Protein AF-A0A7W0L5C2-F1 (afdb_monomer_lite)

pLDDT: mean 77.25, std 21.07, range [29.61, 98.44]

Sequence (435 aa):
MTIVTSLTRRFALVLVAVLAALVPASSGGAQERAIPVMVQTVPALTGVGFSVDDDDFSSDATGLALVTVQQPGGYQVSVGDSQVDPDTRVTFVRWGDGIEEPERRVSVSSFTYLQAGFQVSQRVDFRFSDAAGGSLADGIDSFVLTDSAGRDVELSGGSAHWLETNRLIFSPDGLKSRRLTYHIREVVVDGRRIEPVSASGFSPTEESWEVSLPVGLGSNGEDRGQGGEGSGGAGESASMNVLGLVLVAGLLLMAIAVGLPANRRVLKRFLPSATPRESISRLRATSRESISRLRATSRESTSRLRATCEPILAKVAARPRLTTAIVRGRFVRRPPRQVSELVRVRLKDGRTIEGWTDHEVEKDHVAVRLAQIDRVRDQSGRSVGSTPRDAFVLQSQIATLEVLVTSAEGPIVTREEENEEARVIDLRAEDARRE

Radius of gyration: 38.24 Å; chains: 1; bounding box: 98×86×119 Å

Foldseek 3Di:
DDDDDDDDDDDDDDDDDDDPDDPPPPPPPPPQDWFKEKEAEAVQDWFWWKDWAPDIWTGHNRRMTMDTDRAFAKTKIATDQDDPDPFKHKDWQAKQVGHRHRIDIDGGHHYHYIYTYIWIKGKEQEFEAEPVRHTQQQQWQWWWKAKPVRDIDIDGGRGIDIDTQWDWDHDPLTIHIDGIWIFTQWTAGNNDIFGFPDGDIHGSVDRYDYGYGHDPPPPPPPPPDDDDDDDDDDDDDDDDDPVVVVVVVVVVVVCVVVVPDDDDPVPPPDDDDDDPVVVVVVVVVVVVVVVVVVVVVVVVVVVVVCVVVVVVVVVVVPPPDPDPPPDPDPPPPDPQQQWKWFKWFQFPQQKIWTAIASHDDDPPDQKTAHPGTPFIAHNVRDTDDDDPPSRIGGPNGTPDMDGPDTDSHPDCPPVVVVVVVVVVVVVVVVVVVVD

Structure (mmCIF, N/CA/C/O backbone):
data_AF-A0A7W0L5C2-F1
#
_entry.id   AF-A0A7W0L5C2-F1
#
loop_
_atom_site.group_PDB
_atom_site.id
_atom_site.type_symbol
_atom_site.label_atom_id
_atom_site.label_alt_id
_atom_site.label_comp_id
_atom_site.label_asym_id
_atom_site.label_entity_id
_atom_site.label_seq_id
_atom_site.pdbx_PDB_ins_code
_atom_site.Cartn_x
_atom_site.Cartn_y
_atom_site.Cartn_z
_atom_site.occupancy
_atom_site.B_iso_or_equiv
_atom_site.auth_seq_id
_atom_site.auth_comp_id
_atom_site.auth_asym_id
_atom_site.auth_atom_id
_atom_site.pdbx_PDB_model_num
ATOM 1 N N . MET A 1 1 ? -57.118 -41.924 -20.003 1.00 40.78 1 MET A N 1
ATOM 2 C CA . MET A 1 1 ? -55.750 -42.241 -19.545 1.00 40.78 1 MET A CA 1
ATOM 3 C C . MET A 1 1 ? -55.536 -41.541 -18.199 1.00 40.78 1 MET A C 1
ATOM 5 O O . MET A 1 1 ? -55.194 -40.372 -18.192 1.00 40.78 1 MET A O 1
ATOM 9 N N . THR A 1 2 ? -56.189 -42.048 -17.139 1.00 40.78 2 THR A N 1
ATOM 10 C CA . THR A 1 2 ? -55.588 -42.743 -15.959 1.00 40.78 2 THR A CA 1
ATOM 11 C C . THR A 1 2 ? -54.792 -41.756 -15.081 1.00 40.78 2 THR A C 1
ATOM 13 O O . THR A 1 2 ? -53.661 -41.449 -15.422 1.00 40.78 2 THR A O 1
ATOM 16 N N . ILE A 1 3 ? -55.359 -41.009 -14.116 1.00 50.69 3 ILE A N 1
ATOM 17 C CA . ILE A 1 3 ? -55.921 -41.343 -12.775 1.00 50.69 3 ILE A CA 1
ATOM 18 C C . ILE A 1 3 ? -55.030 -42.267 -11.927 1.00 50.69 3 ILE A C 1
ATOM 20 O O . ILE A 1 3 ? -55.032 -43.454 -12.216 1.00 50.69 3 ILE A O 1
ATOM 24 N N . VAL A 1 4 ? -54.409 -41.734 -10.853 1.00 45.16 4 VAL A N 1
ATOM 25 C CA . VAL A 1 4 ? -54.305 -42.300 -9.472 1.00 45.16 4 VAL A CA 1
ATOM 26 C C . VAL A 1 4 ? -53.981 -41.124 -8.504 1.00 45.16 4 VAL A C 1
ATOM 28 O O . VAL A 1 4 ? -52.922 -40.525 -8.638 1.00 45.16 4 VAL A O 1
ATOM 31 N N . THR A 1 5 ? -54.906 -40.502 -7.752 1.00 44.47 5 THR A N 1
ATOM 32 C CA . THR A 1 5 ? -55.453 -40.778 -6.387 1.00 44.47 5 THR A CA 1
ATOM 33 C C . THR A 1 5 ? -54.478 -40.959 -5.202 1.00 44.47 5 THR A C 1
ATOM 35 O O . THR A 1 5 ? -53.910 -42.024 -5.014 1.00 44.47 5 THR A O 1
ATOM 38 N N . SER A 1 6 ? -54.401 -39.910 -4.364 1.00 45.72 6 SER A N 1
ATOM 39 C CA . SER A 1 6 ? -54.561 -39.844 -2.886 1.00 45.72 6 SER A CA 1
ATOM 40 C C . SER A 1 6 ? -54.112 -40.988 -1.953 1.00 45.72 6 SER A C 1
ATOM 42 O O . SER A 1 6 ? -54.602 -42.105 -2.091 1.00 45.72 6 SER A O 1
ATOM 44 N N . LEU A 1 7 ? -53.458 -40.636 -0.828 1.00 38.06 7 LEU A N 1
ATOM 45 C CA . LEU A 1 7 ? -53.763 -41.246 0.484 1.00 38.06 7 LEU A CA 1
ATOM 46 C C . LEU A 1 7 ? -53.471 -40.319 1.699 1.00 38.06 7 LEU A C 1
ATOM 48 O O . LEU A 1 7 ? -52.344 -40.111 2.130 1.00 38.06 7 LEU A O 1
ATOM 52 N N . THR A 1 8 ? -54.563 -39.763 2.229 1.00 37.94 8 THR A N 1
ATOM 53 C CA . THR A 1 8 ? -54.953 -39.517 3.643 1.00 37.94 8 THR A CA 1
ATOM 54 C C . THR A 1 8 ? -54.505 -40.620 4.634 1.00 37.94 8 THR A C 1
ATOM 56 O O . THR A 1 8 ? -54.302 -41.736 4.191 1.00 37.94 8 THR A O 1
ATOM 59 N N . ARG A 1 9 ? -54.464 -40.552 5.977 1.00 38.78 9 ARG A N 1
ATOM 60 C CA . ARG A 1 9 ? -54.728 -39.615 7.097 1.00 38.78 9 ARG A CA 1
ATOM 61 C C . ARG A 1 9 ? -54.446 -40.432 8.396 1.00 38.78 9 ARG A C 1
ATOM 63 O O . ARG A 1 9 ? -54.775 -41.609 8.412 1.00 38.78 9 ARG A O 1
ATOM 70 N N . ARG A 1 10 ? -54.093 -39.742 9.496 1.00 38.69 10 ARG A N 1
ATOM 71 C CA . ARG A 1 10 ? -54.487 -39.987 10.920 1.00 38.69 10 ARG A CA 1
ATOM 72 C C . ARG A 1 10 ? -53.874 -41.141 11.749 1.00 38.69 10 ARG A C 1
ATOM 74 O O . ARG A 1 10 ? -54.199 -42.294 11.526 1.00 38.69 10 ARG A O 1
ATOM 81 N N . PHE A 1 11 ? -53.224 -40.746 12.854 1.00 35.75 11 PHE A N 1
ATOM 82 C CA . PHE A 1 11 ? -53.394 -41.220 14.253 1.00 35.75 11 PHE A CA 1
ATOM 83 C C . PHE A 1 11 ? -52.939 -40.042 15.160 1.00 35.75 11 PHE A C 1
ATOM 85 O O . PHE A 1 11 ? -51.795 -39.624 15.047 1.00 35.75 11 PHE A O 1
ATOM 92 N N . ALA A 1 12 ? -53.801 -39.208 15.766 1.00 35.78 12 ALA A N 1
ATOM 93 C CA . ALA A 1 12 ? -54.562 -39.357 17.025 1.00 35.78 12 ALA A CA 1
ATOM 94 C C . ALA A 1 12 ? -53.683 -39.801 18.225 1.00 35.78 12 ALA A C 1
ATOM 96 O O . ALA A 1 12 ? -53.292 -40.957 18.264 1.00 35.78 12 ALA A O 1
ATOM 97 N N . LEU A 1 13 ? -53.161 -38.884 19.058 1.00 34.03 13 LEU A N 1
ATOM 98 C CA . LEU A 1 13 ? -53.732 -38.239 20.272 1.00 34.03 13 LEU A CA 1
ATOM 99 C C . LEU A 1 13 ? -53.407 -39.018 21.570 1.00 34.03 13 LEU A C 1
ATOM 101 O O . LEU A 1 13 ? -53.587 -40.227 21.620 1.00 34.03 13 LEU A O 1
ATOM 105 N N . VAL A 1 14 ? -53.033 -38.251 22.609 1.00 31.95 14 VAL A N 1
ATOM 106 C CA . VAL A 1 14 ? -52.905 -38.557 24.057 1.00 31.95 14 VAL A CA 1
ATOM 107 C C . VAL A 1 14 ? -51.473 -38.779 24.577 1.00 31.95 14 VAL A C 1
ATOM 109 O O . VAL A 1 14 ? -50.970 -39.893 24.570 1.00 31.95 14 VAL A O 1
ATOM 112 N N . LEU A 1 15 ? -50.874 -37.722 25.148 1.00 29.61 15 LEU A N 1
ATOM 113 C CA . LEU A 1 15 ? -50.566 -37.669 26.589 1.00 29.61 15 LEU A CA 1
ATOM 114 C C . LEU A 1 15 ? -50.278 -36.214 27.019 1.00 29.61 15 LEU A C 1
ATOM 116 O O . LEU A 1 15 ? -49.232 -35.649 26.713 1.00 29.61 15 LEU A O 1
ATOM 120 N N . VAL A 1 16 ? -51.233 -35.609 27.727 1.00 45.38 16 VAL A N 1
ATOM 121 C CA . VAL A 1 16 ? -51.027 -34.420 28.566 1.00 45.38 16 VAL A CA 1
ATOM 122 C C . VAL A 1 16 ? -50.685 -34.943 29.957 1.00 45.38 16 VAL A C 1
ATOM 124 O O . VAL A 1 16 ? -51.550 -35.525 30.605 1.00 45.38 16 VAL A O 1
ATOM 127 N N . ALA A 1 17 ? -49.440 -34.765 30.399 1.00 36.06 17 ALA A N 1
ATOM 128 C CA . ALA A 1 17 ? -49.042 -34.932 31.795 1.00 36.06 17 ALA A CA 1
ATOM 129 C C . ALA A 1 17 ? -47.740 -34.157 32.080 1.00 36.06 17 ALA A C 1
ATOM 131 O O . ALA A 1 17 ? -46.660 -34.576 31.687 1.00 36.06 17 ALA A O 1
ATOM 132 N N . VAL A 1 18 ? -47.903 -33.005 32.740 1.00 42.28 18 VAL A N 1
ATOM 133 C CA . VAL A 1 18 ? -47.024 -32.416 33.769 1.00 42.28 18 VAL A CA 1
ATOM 134 C C . VAL A 1 18 ? -45.504 -32.490 33.536 1.00 42.28 18 VAL A C 1
ATOM 136 O O . VAL A 1 18 ? -44.861 -33.458 33.922 1.00 42.28 18 VAL A O 1
ATOM 139 N N . LEU A 1 19 ? -44.915 -31.385 33.059 1.00 39.88 19 LEU A N 1
ATOM 140 C CA . LEU A 1 19 ? -43.587 -30.938 33.509 1.00 39.88 19 LEU A CA 1
ATOM 141 C C . LEU A 1 19 ? -43.442 -29.414 33.341 1.00 39.88 19 LEU A C 1
ATOM 143 O O . LEU A 1 19 ? -42.658 -28.900 32.550 1.00 39.88 19 LEU A O 1
ATOM 147 N N . ALA A 1 20 ? -44.252 -28.674 34.095 1.00 46.56 20 ALA A N 1
ATOM 148 C CA . ALA A 1 20 ? -43.964 -27.285 34.421 1.00 46.56 20 ALA A CA 1
ATOM 149 C C . ALA A 1 20 ? -43.036 -27.283 35.644 1.00 46.56 20 ALA A C 1
ATOM 151 O O . ALA A 1 20 ? -43.533 -27.327 36.760 1.00 46.56 20 ALA A O 1
ATOM 152 N N . ALA A 1 21 ? -41.717 -27.354 35.426 1.00 45.66 21 ALA A N 1
ATOM 153 C CA . ALA A 1 21 ? -40.659 -26.936 36.363 1.00 45.66 21 ALA A CA 1
ATOM 154 C C . ALA A 1 21 ? -39.294 -27.427 35.858 1.00 45.66 21 ALA A C 1
ATOM 156 O O . ALA A 1 21 ? -38.819 -28.470 36.284 1.00 45.66 21 ALA A O 1
ATOM 157 N N . LEU A 1 22 ? -38.695 -26.697 34.918 1.00 42.09 22 LEU A N 1
ATOM 158 C CA . LEU A 1 22 ? -37.247 -26.616 34.662 1.00 42.09 22 LEU A CA 1
ATOM 159 C C . LEU A 1 22 ? -37.069 -25.661 33.477 1.00 42.09 22 LEU A C 1
ATOM 161 O O . LEU A 1 22 ? -36.578 -26.025 32.415 1.00 42.09 22 LEU A O 1
ATOM 165 N N . VAL A 1 23 ? -37.523 -24.416 33.642 1.00 46.09 23 VAL A N 1
ATOM 166 C CA . VAL A 1 23 ? -36.888 -23.334 32.891 1.00 46.09 23 VAL A CA 1
ATOM 167 C C . VAL A 1 23 ? -35.528 -23.195 33.571 1.00 46.09 23 VAL A C 1
ATOM 169 O O . VAL A 1 23 ? -35.514 -22.813 34.744 1.00 46.09 23 VAL A O 1
ATOM 172 N N . PRO A 1 24 ? -34.400 -23.587 32.945 1.00 51.44 24 PRO A N 1
ATOM 173 C CA . PRO A 1 24 ? -33.108 -23.259 33.515 1.00 51.44 24 PRO A CA 1
ATOM 174 C C . PRO A 1 24 ? -33.114 -21.746 33.683 1.00 51.44 24 PRO A C 1
ATOM 176 O O . PRO A 1 24 ? -33.329 -21.017 32.713 1.00 51.44 24 PRO A O 1
ATOM 179 N N . ALA A 1 25 ? -32.970 -21.283 34.925 1.00 50.03 25 ALA A N 1
ATOM 180 C CA . ALA A 1 25 ? -32.663 -19.894 35.180 1.00 50.03 25 ALA A CA 1
ATOM 181 C C . ALA A 1 25 ? -31.464 -19.588 34.289 1.00 50.03 25 ALA A C 1
ATOM 183 O O . ALA A 1 25 ? -30.393 -20.170 34.465 1.00 50.03 25 ALA A O 1
ATOM 184 N N . SER A 1 26 ? -31.684 -18.768 33.266 1.00 56.59 26 SER A N 1
ATOM 185 C CA . SER A 1 26 ? -30.629 -18.190 32.462 1.00 56.59 26 SER A CA 1
ATOM 186 C C . SER A 1 26 ? -29.811 -17.357 33.432 1.00 56.59 26 SER A C 1
ATOM 188 O O . SER A 1 26 ? -30.118 -16.194 33.681 1.00 56.59 26 SER A O 1
ATOM 190 N N . SER A 1 27 ? -28.830 -18.001 34.067 1.00 56.97 27 SER A N 1
ATOM 191 C CA . SER A 1 27 ? -27.730 -17.344 34.741 1.00 56.97 27 SER A CA 1
ATOM 192 C C . SER A 1 27 ? -27.257 -16.298 33.756 1.00 56.97 27 SER A C 1
ATOM 194 O O . SER A 1 27 ? -26.856 -16.665 32.649 1.00 56.97 27 SER A O 1
ATOM 196 N N . GLY A 1 28 ? -27.425 -15.025 34.118 1.00 51.41 28 GLY A N 1
ATOM 197 C CA . GLY A 1 28 ? -26.911 -13.901 33.360 1.00 51.41 28 GLY A CA 1
ATOM 198 C C . GLY A 1 28 ? -25.418 -14.116 33.212 1.00 51.41 28 GLY A C 1
ATOM 199 O O . GLY A 1 28 ? -24.643 -13.766 34.098 1.00 51.41 28 GLY A O 1
ATOM 200 N N . GLY A 1 29 ? -25.034 -14.805 32.139 1.00 53.56 29 GLY A N 1
ATOM 201 C CA . GLY A 1 29 ? -23.656 -14.958 31.747 1.00 53.56 29 GLY A CA 1
ATOM 202 C C . GLY A 1 29 ? -23.197 -13.542 31.516 1.00 53.56 29 GLY A C 1
ATOM 203 O O . GLY A 1 29 ? -23.739 -12.872 30.637 1.00 53.56 29 GLY A O 1
ATOM 204 N N . ALA A 1 30 ? -22.294 -13.068 32.374 1.00 58.12 30 ALA A N 1
ATOM 205 C CA . ALA A 1 30 ? -21.585 -11.829 32.143 1.00 58.12 30 ALA A CA 1
ATOM 206 C C . ALA A 1 30 ? -21.110 -11.896 30.694 1.00 58.12 30 ALA A C 1
ATOM 208 O O . ALA A 1 30 ? -20.321 -12.772 30.348 1.00 58.12 30 ALA A O 1
ATOM 209 N N . GLN A 1 31 ? -21.731 -11.083 29.844 1.00 60.66 31 GLN A N 1
ATOM 210 C CA . GLN A 1 31 ? -21.549 -11.144 28.409 1.00 60.66 31 GLN A CA 1
ATOM 211 C C . GLN A 1 31 ? -20.074 -10.832 28.171 1.00 60.66 31 GLN A C 1
ATOM 213 O O . GLN A 1 31 ? -19.646 -9.696 28.384 1.00 60.66 31 GLN A O 1
ATOM 218 N N . GLU A 1 32 ? -19.288 -11.871 27.876 1.00 69.62 32 GLU A N 1
ATOM 219 C CA . GLU A 1 32 ? -17.844 -11.763 27.697 1.00 69.62 32 GLU A CA 1
ATOM 220 C C . GLU A 1 32 ? -17.626 -10.767 26.561 1.00 69.62 32 GLU A C 1
ATOM 222 O O . GLU A 1 32 ? -18.073 -10.954 25.425 1.00 69.62 32 GLU A O 1
ATOM 227 N N . ARG A 1 33 ? -17.120 -9.589 26.930 1.00 80.62 33 ARG A N 1
ATOM 228 C CA . ARG A 1 33 ? -17.167 -8.418 26.066 1.00 80.62 33 ARG A CA 1
ATOM 229 C C . ARG A 1 33 ? -16.013 -8.529 25.085 1.00 80.62 33 ARG A C 1
ATOM 231 O O . ARG A 1 33 ? -14.901 -8.137 25.415 1.00 80.62 33 ARG A O 1
ATOM 238 N N . ALA A 1 34 ? -16.307 -9.044 23.895 1.00 89.62 34 ALA A N 1
ATOM 239 C CA . ALA A 1 34 ? -15.369 -9.147 22.785 1.00 89.62 34 ALA A CA 1
ATOM 240 C C . ALA A 1 34 ? -14.587 -7.832 22.584 1.00 89.62 34 ALA A C 1
ATOM 242 O O . ALA A 1 34 ? -15.175 -6.755 22.434 1.00 89.62 34 ALA A O 1
ATOM 243 N N . ILE A 1 35 ? -13.258 -7.925 22.593 1.00 92.00 35 ILE A N 1
ATOM 244 C CA . ILE A 1 35 ? -12.334 -6.798 22.492 1.00 92.00 35 ILE A CA 1
ATOM 245 C C . ILE A 1 35 ? -11.766 -6.745 21.068 1.00 92.00 35 ILE A C 1
ATOM 247 O O . ILE A 1 35 ? -11.046 -7.659 20.666 1.00 92.00 35 ILE A O 1
ATOM 251 N N . PRO A 1 36 ? -12.063 -5.695 20.287 1.00 93.12 36 PRO A N 1
ATOM 252 C CA . PRO A 1 36 ? -11.635 -5.627 18.897 1.00 93.12 36 PRO A CA 1
ATOM 253 C C . PRO A 1 36 ? -10.137 -5.325 18.744 1.00 93.12 36 PRO A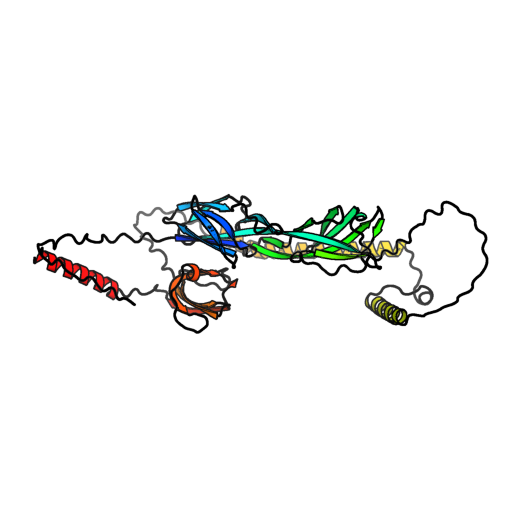 C 1
ATOM 255 O O . PRO A 1 36 ? -9.609 -4.395 19.357 1.00 93.12 36 PRO A O 1
ATOM 258 N N . VAL A 1 37 ? -9.478 -6.062 17.853 1.00 96.06 37 VAL A N 1
ATOM 259 C CA . VAL A 1 37 ? -8.119 -5.811 17.363 1.00 96.06 37 VAL A CA 1
ATOM 260 C C . VAL A 1 37 ? -8.206 -5.544 15.867 1.00 96.06 37 VAL A C 1
ATOM 262 O O . VAL A 1 37 ? -8.693 -6.377 15.102 1.00 96.06 37 VAL A O 1
ATOM 265 N N . MET A 1 38 ? -7.758 -4.364 15.447 1.00 96.69 38 MET A N 1
ATOM 266 C CA . MET A 1 38 ? -7.796 -3.942 14.052 1.00 96.69 38 MET A CA 1
ATOM 267 C C . MET A 1 38 ? -6.389 -3.705 13.517 1.00 96.69 38 MET A C 1
ATOM 269 O O . MET A 1 38 ? -5.609 -2.958 14.109 1.00 96.69 38 MET A O 1
ATOM 273 N N . VAL A 1 39 ? -6.098 -4.284 12.355 1.00 97.62 39 VAL A N 1
ATOM 274 C CA . VAL A 1 39 ? -4.861 -4.055 11.609 1.00 97.62 39 VAL A CA 1
ATOM 275 C C . VAL A 1 39 ? -5.191 -3.331 10.308 1.00 97.62 39 VAL A C 1
ATOM 277 O O . VAL A 1 39 ? -6.023 -3.786 9.525 1.00 97.62 39 VAL A O 1
ATOM 280 N N . GLN A 1 40 ? -4.538 -2.197 10.067 1.00 97.31 40 GLN A N 1
ATOM 281 C CA . GLN A 1 40 ? -4.571 -1.500 8.787 1.00 97.31 40 GLN A CA 1
ATOM 282 C C . GLN A 1 40 ? -3.300 -1.800 7.991 1.00 97.31 40 GLN A C 1
ATOM 284 O O . GLN A 1 40 ? -2.188 -1.532 8.443 1.00 97.31 40 GLN A O 1
ATOM 289 N N . THR A 1 41 ? -3.468 -2.280 6.767 1.00 97.75 41 THR A N 1
ATOM 290 C CA . THR A 1 41 ? -2.391 -2.368 5.776 1.00 97.75 41 THR A CA 1
ATOM 291 C C . THR A 1 41 ? -2.073 -0.980 5.211 1.00 97.75 41 THR A C 1
ATOM 293 O O . THR A 1 41 ? -2.966 -0.174 4.931 1.00 97.75 41 THR A O 1
ATOM 296 N N . VAL A 1 42 ? -0.786 -0.679 5.043 1.00 97.75 42 VAL A N 1
ATOM 297 C CA . VAL A 1 42 ? -0.306 0.530 4.368 1.00 97.75 42 VAL A CA 1
ATOM 298 C C . VAL A 1 42 ? 0.663 0.110 3.258 1.00 97.75 42 VAL A C 1
ATOM 300 O O . VAL A 1 42 ? 1.739 -0.381 3.585 1.00 97.75 42 VAL A O 1
ATOM 303 N N . PRO A 1 43 ? 0.348 0.306 1.961 1.00 97.00 43 PRO A N 1
ATOM 304 C CA . PRO A 1 43 ? -0.905 0.840 1.420 1.00 97.00 43 PRO A CA 1
ATOM 305 C C . PRO A 1 43 ? -2.087 -0.086 1.734 1.00 97.00 43 PRO A C 1
ATOM 307 O O . PRO A 1 43 ? -1.885 -1.199 2.204 1.00 97.00 43 PRO A O 1
ATOM 310 N N . ALA A 1 44 ? -3.309 0.377 1.469 1.00 96.00 44 ALA A N 1
ATOM 311 C CA . ALA A 1 44 ? -4.497 -0.457 1.613 1.00 96.00 44 ALA A CA 1
ATOM 312 C C . ALA A 1 44 ? -4.423 -1.643 0.637 1.00 96.00 44 ALA A C 1
ATOM 314 O O . ALA A 1 44 ? -4.472 -1.448 -0.578 1.00 96.00 44 ALA A O 1
ATOM 315 N N . LEU A 1 45 ? -4.274 -2.851 1.178 1.00 95.25 45 LEU A N 1
ATOM 316 C CA . LEU A 1 45 ? -4.130 -4.106 0.445 1.00 95.25 45 LEU A CA 1
ATOM 317 C C . LEU A 1 45 ? -5.219 -5.080 0.870 1.00 95.25 45 LEU A C 1
ATOM 319 O O . LEU A 1 45 ? -5.472 -5.248 2.060 1.00 95.25 45 LEU A O 1
ATOM 323 N N . THR A 1 46 ? -5.840 -5.742 -0.097 1.00 94.44 46 THR A N 1
ATOM 324 C CA . THR A 1 46 ? -6.877 -6.754 0.134 1.00 94.44 46 THR A CA 1
ATOM 325 C C . THR A 1 46 ? -6.266 -8.138 0.280 1.00 94.44 46 THR A C 1
ATOM 327 O O . THR A 1 46 ? -5.312 -8.463 -0.419 1.00 94.44 46 THR A O 1
ATOM 330 N N . GLY A 1 47 ? -6.840 -8.958 1.158 1.00 93.62 47 GLY A N 1
ATOM 331 C CA . GLY A 1 47 ? -6.482 -10.366 1.305 1.00 93.62 47 GLY A CA 1
ATOM 332 C C . GLY A 1 47 ? -5.157 -10.618 2.020 1.00 93.62 47 GLY A C 1
ATOM 333 O O . GLY A 1 47 ? -4.682 -11.747 2.000 1.00 93.62 47 GLY A O 1
ATOM 334 N N . VAL A 1 48 ? -4.557 -9.608 2.657 1.00 95.88 48 VAL A N 1
ATOM 335 C CA . VAL A 1 48 ? -3.356 -9.804 3.478 1.00 95.88 48 VAL A CA 1
ATOM 336 C C . VAL A 1 48 ? -3.755 -10.584 4.722 1.00 95.88 48 VAL A C 1
ATOM 338 O O . VAL A 1 48 ? -4.654 -10.155 5.449 1.00 95.88 48 VAL A O 1
ATOM 341 N N . GLY A 1 49 ? -3.106 -11.728 4.934 1.00 96.06 49 GLY A N 1
ATOM 342 C CA . GLY A 1 49 ? -3.354 -12.605 6.072 1.00 96.06 49 GLY A CA 1
ATOM 343 C C . GLY A 1 49 ? -2.659 -12.113 7.338 1.00 96.06 49 GLY A C 1
ATOM 344 O O . GLY A 1 49 ? -1.495 -11.711 7.310 1.00 96.06 49 GLY A O 1
ATOM 345 N N . PHE A 1 50 ? -3.372 -12.174 8.453 1.00 97.62 50 PHE A N 1
ATOM 346 C CA . PHE A 1 50 ? -2.878 -11.894 9.792 1.00 97.62 50 PHE A CA 1
ATOM 347 C C . PHE A 1 50 ? -3.335 -13.001 10.735 1.00 97.62 50 PHE A C 1
ATOM 349 O O . PHE A 1 50 ? -4.391 -13.592 10.514 1.00 97.62 50 PHE A O 1
ATOM 356 N N . SER A 1 51 ? -2.592 -13.208 11.817 1.00 97.94 51 SER A N 1
ATOM 357 C CA . SER A 1 51 ? -3.056 -14.015 12.943 1.00 97.94 51 SER A CA 1
ATOM 358 C C . SER A 1 51 ? -2.944 -13.236 14.252 1.00 97.94 51 SER A C 1
ATOM 360 O O . SER A 1 51 ? -2.034 -12.415 14.424 1.00 97.94 51 SER A O 1
ATOM 362 N N . VAL A 1 52 ? -3.895 -13.457 15.160 1.00 97.94 52 VAL A N 1
ATOM 363 C CA . VAL A 1 52 ? -3.766 -13.117 16.582 1.00 97.94 52 VAL A CA 1
ATOM 364 C C . VAL A 1 52 ? -3.817 -14.431 17.351 1.00 97.94 52 VAL A C 1
ATOM 366 O O . VAL A 1 52 ? -4.856 -15.079 17.391 1.00 97.94 52 VAL A O 1
ATOM 369 N N . ASP A 1 53 ? -2.685 -14.829 17.926 1.00 96.19 53 ASP A N 1
ATOM 370 C CA . ASP A 1 53 ? -2.423 -16.192 18.390 1.00 96.19 53 ASP A CA 1
ATOM 371 C C . ASP A 1 53 ? -2.744 -17.213 17.275 1.00 96.19 53 ASP A C 1
ATOM 373 O O . ASP A 1 53 ? -2.058 -17.213 16.249 1.00 96.19 53 ASP A O 1
ATOM 377 N N . ASP A 1 54 ? -3.790 -18.028 17.449 1.00 93.81 54 ASP A N 1
ATOM 378 C CA . ASP A 1 54 ? -4.235 -19.061 16.500 1.00 93.81 54 ASP A CA 1
ATOM 379 C C . ASP A 1 54 ? -5.440 -18.623 15.632 1.00 93.81 54 ASP A C 1
ATOM 381 O O . ASP A 1 54 ? -5.922 -19.398 14.803 1.00 93.81 54 ASP A O 1
ATOM 385 N N . ASP A 1 55 ? -5.952 -17.400 15.819 1.00 96.38 55 ASP A N 1
ATOM 386 C CA . ASP A 1 55 ? -7.093 -16.881 15.061 1.00 96.38 55 ASP A CA 1
ATOM 387 C C . ASP A 1 55 ? -6.624 -16.124 13.809 1.00 96.38 55 ASP A C 1
ATOM 389 O O . ASP A 1 55 ? -6.108 -15.003 13.889 1.00 96.38 55 ASP A O 1
ATOM 393 N N . ASP A 1 56 ? -6.851 -16.726 12.640 1.00 97.00 56 ASP A N 1
ATOM 394 C CA . ASP A 1 56 ? -6.546 -16.132 11.338 1.00 97.00 56 ASP A CA 1
ATOM 395 C C . ASP A 1 56 ? -7.650 -15.183 10.857 1.00 97.00 56 ASP A C 1
ATOM 397 O O . ASP A 1 56 ? -8.853 -15.444 10.954 1.00 97.00 56 ASP A O 1
ATOM 401 N N . PHE A 1 57 ? -7.239 -14.075 10.251 1.00 96.69 57 PHE A N 1
ATOM 402 C CA . PHE A 1 57 ? -8.130 -13.089 9.653 1.00 96.69 57 PHE A CA 1
ATOM 403 C C . PHE A 1 57 ? -7.413 -12.360 8.514 1.00 96.69 57 PHE A C 1
ATOM 405 O O . PHE A 1 57 ? -6.191 -12.400 8.395 1.00 96.69 57 PHE A O 1
ATOM 412 N N . SER A 1 58 ? -8.164 -11.708 7.625 1.00 96.44 58 SER A N 1
ATOM 413 C CA . SER A 1 58 ? -7.581 -11.038 6.457 1.00 96.44 58 SER A CA 1
ATOM 414 C C . SER A 1 58 ? -8.111 -9.629 6.255 1.00 96.44 58 SER A C 1
ATOM 416 O O . SER A 1 58 ? -9.204 -9.274 6.710 1.00 96.44 58 SER A O 1
ATOM 418 N N . SER A 1 59 ? -7.306 -8.803 5.588 1.00 96.50 59 SER A N 1
ATOM 419 C CA . SER A 1 59 ? -7.702 -7.449 5.224 1.00 96.50 59 SER A CA 1
ATOM 420 C C . SER A 1 59 ? -8.727 -7.428 4.093 1.00 96.50 59 SER A C 1
ATOM 422 O O . SER A 1 59 ? -8.681 -8.211 3.145 1.00 96.50 59 SER A O 1
ATOM 424 N N . ASP A 1 60 ? -9.649 -6.478 4.159 1.00 94.31 60 ASP A N 1
ATOM 425 C CA . ASP A 1 60 ? -10.671 -6.281 3.136 1.00 94.31 60 ASP A CA 1
ATOM 426 C C . ASP A 1 60 ? -10.236 -5.333 1.995 1.00 94.31 60 ASP A C 1
ATOM 428 O O . ASP A 1 60 ? -9.076 -4.936 1.873 1.00 94.31 60 ASP A O 1
ATOM 432 N N . ALA A 1 61 ? -11.193 -4.929 1.150 1.00 91.69 61 ALA A N 1
ATOM 433 C CA . ALA A 1 61 ? -10.987 -3.972 0.055 1.00 91.69 61 ALA A CA 1
ATOM 434 C C . ALA A 1 61 ? -10.432 -2.601 0.496 1.00 91.69 61 ALA A C 1
ATOM 436 O O . ALA A 1 61 ? -9.853 -1.877 -0.309 1.00 91.69 61 ALA A O 1
ATOM 437 N N . THR A 1 62 ? -10.604 -2.229 1.767 1.00 91.19 62 THR A N 1
ATOM 438 C CA . THR A 1 62 ? -10.100 -0.974 2.347 1.00 91.19 62 THR A CA 1
ATOM 439 C C . THR A 1 62 ? -8.755 -1.144 3.050 1.00 91.19 62 THR A C 1
ATOM 441 O O . THR A 1 62 ? -8.210 -0.176 3.582 1.00 91.19 62 THR A O 1
ATOM 444 N N . GLY A 1 63 ? -8.208 -2.361 3.046 1.00 95.88 63 GLY A N 1
ATOM 445 C CA . GLY A 1 63 ? -6.973 -2.688 3.734 1.00 95.88 63 GLY A CA 1
ATOM 446 C C . GLY A 1 63 ? -7.130 -2.888 5.237 1.00 95.88 63 GLY A C 1
ATOM 447 O O . GLY A 1 63 ? -6.119 -2.850 5.937 1.00 95.88 63 GLY A O 1
ATOM 448 N N . LEU A 1 64 ? -8.354 -3.081 5.739 1.00 96.19 64 LEU A N 1
ATOM 449 C CA . LEU A 1 64 ? -8.634 -3.272 7.162 1.00 96.19 64 LEU A CA 1
ATOM 450 C C . LEU A 1 64 ? -8.922 -4.740 7.467 1.00 96.19 64 LEU A C 1
ATOM 452 O O . LEU A 1 64 ? -9.799 -5.345 6.852 1.00 96.19 64 LEU A O 1
ATOM 456 N N . ALA A 1 65 ? -8.212 -5.282 8.450 1.00 96.12 65 ALA A N 1
ATOM 457 C CA . ALA A 1 65 ? -8.427 -6.605 9.017 1.00 96.12 65 ALA A CA 1
ATOM 458 C C . ALA A 1 65 ? -8.916 -6.440 10.464 1.00 96.12 65 ALA A C 1
ATOM 460 O O . ALA A 1 65 ? -8.336 -5.664 11.226 1.00 96.12 65 ALA A O 1
ATOM 461 N N . LEU A 1 66 ? -10.001 -7.121 10.839 1.00 96.19 66 LEU A N 1
ATOM 462 C CA . LEU A 1 66 ? -10.617 -7.007 12.164 1.00 96.19 66 LEU A CA 1
ATOM 463 C C . LEU A 1 66 ? -10.844 -8.396 12.757 1.00 96.19 66 LEU A C 1
ATOM 465 O O . LEU A 1 66 ? -11.490 -9.230 12.127 1.00 96.19 66 LEU A O 1
ATOM 469 N N . VAL A 1 67 ? -10.384 -8.587 13.989 1.00 96.50 67 VAL A N 1
ATOM 470 C CA . VAL A 1 67 ? -10.645 -9.769 14.818 1.00 96.50 67 VAL A CA 1
ATOM 471 C C . VAL A 1 67 ? -11.054 -9.316 16.221 1.00 96.50 67 VAL A C 1
ATOM 473 O O . VAL A 1 67 ? -10.863 -8.156 16.592 1.00 96.50 67 VAL A O 1
ATOM 476 N N . THR A 1 68 ? -11.660 -10.199 17.006 1.00 95.31 68 THR A N 1
ATOM 477 C CA . THR A 1 68 ? -12.004 -9.924 18.405 1.00 95.31 68 THR A CA 1
ATOM 478 C C . THR A 1 68 ? -11.391 -10.966 19.317 1.00 95.31 68 THR A C 1
ATOM 480 O O . THR A 1 68 ? -11.552 -12.153 19.059 1.00 95.31 68 THR A O 1
ATOM 483 N N . VAL A 1 69 ? -10.779 -10.527 20.413 1.00 96.06 69 VAL A N 1
ATOM 484 C CA . VAL A 1 69 ? -10.292 -11.406 21.484 1.00 96.06 69 VAL A CA 1
ATOM 485 C C . VAL A 1 69 ? -11.234 -11.353 22.683 1.00 96.06 69 VAL A C 1
ATOM 487 O O . VAL A 1 69 ? -11.935 -10.361 22.884 1.00 96.06 69 VAL A O 1
ATOM 490 N N . GLN A 1 70 ? -11.270 -12.412 23.489 1.00 93.62 70 GLN A N 1
ATOM 491 C CA . GLN A 1 70 ? -12.240 -12.508 24.587 1.00 93.62 70 GLN A CA 1
ATOM 492 C C . GLN A 1 70 ? -11.810 -11.764 25.855 1.00 93.62 70 GLN A C 1
ATOM 494 O O . GLN A 1 70 ? -12.655 -11.306 26.622 1.00 93.62 70 GLN A O 1
ATOM 499 N N . GLN A 1 71 ? -10.501 -11.629 26.089 1.00 93.88 71 GLN A N 1
ATOM 500 C CA . GLN A 1 71 ? -9.973 -11.141 27.362 1.00 93.88 71 GLN A CA 1
ATOM 501 C C . GLN A 1 71 ? -8.865 -10.101 27.162 1.00 93.88 71 GLN A C 1
ATOM 503 O O . GLN A 1 71 ? -8.146 -10.131 26.168 1.00 93.88 71 GLN A O 1
ATOM 508 N N . PRO A 1 72 ? -8.696 -9.153 28.095 1.00 95.38 72 PRO A N 1
ATOM 509 C CA . PRO A 1 72 ? -7.510 -8.311 28.123 1.00 95.38 72 PRO A CA 1
ATOM 510 C C . PRO A 1 72 ? -6.243 -9.150 28.356 1.00 95.38 72 PRO A C 1
ATOM 512 O O . PRO A 1 72 ? -6.214 -9.971 29.272 1.00 95.38 72 PRO A O 1
ATOM 515 N N . GLY A 1 73 ? -5.172 -8.925 27.596 1.00 97.19 73 GLY A N 1
ATOM 516 C CA . GLY A 1 73 ? -3.961 -9.737 27.701 1.00 97.19 73 GLY A CA 1
ATOM 517 C C . GLY A 1 73 ? -2.854 -9.373 26.718 1.00 97.19 73 GLY A C 1
ATOM 518 O O . GLY A 1 73 ? -2.951 -8.411 25.961 1.00 97.19 73 GLY A O 1
ATOM 519 N N . GLY A 1 74 ? -1.764 -10.139 26.766 1.00 97.69 74 GLY A N 1
ATOM 520 C CA . GLY A 1 74 ? -0.701 -10.083 25.768 1.00 97.69 74 GLY A CA 1
ATOM 521 C C . GLY A 1 74 ? -0.948 -11.133 24.693 1.00 97.69 74 GLY A C 1
ATOM 522 O O . GLY A 1 74 ? -1.062 -12.304 25.031 1.00 97.69 74 GLY A O 1
ATOM 523 N N . TYR A 1 75 ? -0.982 -10.701 23.440 1.00 98.38 75 TYR A N 1
ATOM 524 C CA . TYR A 1 75 ? -1.285 -11.527 22.275 1.00 98.38 75 TYR A CA 1
ATOM 525 C C . TYR A 1 75 ? -0.116 -11.521 21.299 1.00 98.38 75 TYR A C 1
ATOM 527 O O . TYR A 1 75 ? 0.561 -10.496 21.153 1.00 98.38 75 TYR A O 1
ATOM 535 N N . GLN A 1 76 ? 0.123 -12.644 20.632 1.00 98.44 76 GLN A N 1
ATOM 536 C CA . GLN A 1 76 ? 1.046 -12.717 19.511 1.00 98.44 76 GLN A CA 1
ATOM 537 C C . GLN A 1 76 ? 0.303 -12.280 18.248 1.00 98.44 76 GLN A C 1
ATOM 539 O O . GLN A 1 76 ? -0.724 -12.844 17.909 1.00 98.44 76 GLN A O 1
ATOM 544 N N . VAL A 1 77 ? 0.795 -11.260 17.555 1.00 98.38 77 VAL A N 1
ATOM 545 C CA . VAL A 1 77 ? 0.245 -10.821 16.270 1.00 98.38 77 VAL A CA 1
ATOM 546 C C . VAL A 1 77 ? 1.275 -11.110 15.198 1.00 98.38 77 VAL A C 1
ATOM 548 O O . VAL A 1 77 ? 2.434 -10.712 15.343 1.00 98.38 77 VAL A O 1
ATOM 551 N N . SER A 1 78 ? 0.861 -11.782 14.129 1.00 98.25 78 SER A N 1
ATOM 552 C CA . SER A 1 78 ? 1.736 -12.106 13.007 1.00 98.25 78 SER A CA 1
ATOM 553 C C . SER A 1 78 ? 1.134 -11.684 11.669 1.00 98.25 78 SER A C 1
ATOM 555 O O . SER A 1 78 ? -0.083 -11.547 11.525 1.00 98.25 78 SER A O 1
ATOM 557 N N . VAL A 1 79 ? 2.006 -11.432 10.696 1.00 97.75 79 VAL A N 1
ATOM 558 C CA . VAL A 1 79 ? 1.648 -11.225 9.292 1.00 97.75 79 VAL A CA 1
ATOM 559 C C . VAL A 1 79 ? 1.987 -12.495 8.527 1.00 97.75 79 VAL A C 1
ATOM 561 O O . VAL A 1 79 ? 3.140 -12.926 8.532 1.00 97.75 79 VAL A O 1
ATOM 564 N N . GLY A 1 80 ? 0.993 -13.077 7.862 1.00 92.25 80 GLY A N 1
ATOM 565 C CA . GLY A 1 80 ? 1.189 -14.232 6.997 1.00 92.25 80 GLY A CA 1
ATOM 566 C C . GLY A 1 80 ? 1.824 -13.849 5.660 1.00 92.25 80 GLY A C 1
ATOM 567 O O . GLY A 1 80 ? 1.706 -12.710 5.189 1.00 92.25 80 GLY A O 1
ATOM 568 N N . ASP A 1 81 ? 2.458 -14.823 5.009 1.00 82.56 81 ASP A N 1
ATOM 569 C CA . ASP A 1 81 ? 2.927 -14.659 3.635 1.00 82.56 81 ASP A CA 1
ATOM 570 C C . ASP A 1 81 ? 1.749 -14.283 2.735 1.00 82.56 81 ASP A C 1
ATOM 572 O O . ASP A 1 81 ? 0.731 -14.970 2.676 1.00 82.56 81 ASP A O 1
ATOM 576 N N . SER A 1 82 ? 1.879 -13.155 2.042 1.00 74.69 82 SER A N 1
ATOM 577 C CA . SER A 1 82 ? 0.808 -12.613 1.214 1.00 74.69 82 SER A CA 1
ATOM 578 C C . SER A 1 82 ? 1.314 -12.455 -0.213 1.00 74.69 82 SER A C 1
ATOM 580 O O . SER A 1 82 ? 1.929 -11.452 -0.565 1.00 74.69 82 SER A O 1
ATOM 582 N N . GLN A 1 83 ? 1.055 -13.455 -1.054 1.00 75.62 83 GLN A N 1
ATOM 583 C CA . GLN A 1 83 ? 1.067 -13.268 -2.500 1.00 75.62 83 GLN A CA 1
ATOM 584 C C . GLN A 1 83 ? -0.371 -12.996 -2.938 1.00 75.62 83 GLN A C 1
ATOM 586 O O . GLN A 1 83 ? -1.236 -13.855 -2.787 1.00 75.62 83 GLN A O 1
ATOM 591 N N . VAL A 1 84 ? -0.626 -11.785 -3.435 1.00 79.50 84 VAL A N 1
ATOM 592 C CA . VAL A 1 84 ? -1.980 -11.365 -3.833 1.00 79.50 84 VAL A CA 1
ATOM 593 C C . VAL A 1 84 ? -2.362 -12.006 -5.169 1.00 79.50 84 VAL A C 1
ATOM 595 O O . VAL A 1 84 ? -3.477 -12.499 -5.317 1.00 79.50 84 VAL A O 1
ATOM 598 N N . ASP A 1 85 ? -1.422 -12.052 -6.117 1.00 87.31 85 ASP A N 1
ATOM 599 C CA . ASP A 1 85 ? -1.583 -12.661 -7.440 1.00 87.31 85 ASP A CA 1
ATOM 600 C C . ASP A 1 85 ? -0.193 -13.013 -8.053 1.00 87.31 85 ASP A C 1
ATOM 602 O O . ASP A 1 85 ? 0.841 -12.755 -7.422 1.00 87.31 85 ASP A O 1
ATOM 606 N N . PRO A 1 86 ? -0.111 -13.668 -9.230 1.00 90.38 86 PRO A N 1
ATOM 607 C CA . PRO A 1 86 ? 1.163 -14.042 -9.863 1.00 90.38 86 PRO A CA 1
ATOM 608 C C . PRO A 1 86 ? 2.091 -12.876 -10.240 1.00 90.38 86 PRO A C 1
ATOM 610 O O . PRO A 1 86 ? 3.307 -13.080 -10.288 1.00 90.38 86 PRO A O 1
ATOM 613 N N . ASP A 1 87 ? 1.543 -11.684 -10.472 1.00 92.75 87 ASP A N 1
ATOM 614 C CA . ASP A 1 87 ? 2.250 -10.505 -10.986 1.00 92.75 87 ASP A CA 1
ATOM 615 C C . ASP A 1 87 ? 2.393 -9.391 -9.937 1.00 92.75 87 ASP A C 1
ATOM 617 O O . ASP A 1 87 ? 3.086 -8.401 -10.174 1.00 92.75 87 ASP A O 1
ATOM 621 N N . THR A 1 88 ? 1.835 -9.587 -8.739 1.00 93.50 88 THR A N 1
ATOM 622 C CA . THR A 1 88 ? 1.944 -8.695 -7.583 1.00 93.50 88 THR A CA 1
ATOM 623 C C . THR A 1 88 ? 2.597 -9.408 -6.403 1.00 93.50 88 THR A C 1
ATOM 625 O O . THR A 1 88 ? 2.034 -10.308 -5.775 1.00 93.50 88 THR A O 1
ATOM 628 N N . ARG A 1 89 ? 3.780 -8.924 -6.016 1.00 94.12 89 ARG A N 1
ATOM 629 C CA . ARG A 1 89 ? 4.473 -9.335 -4.795 1.00 94.12 89 ARG A CA 1
ATOM 630 C C . ARG A 1 89 ? 4.224 -8.317 -3.695 1.00 94.12 89 ARG A C 1
ATOM 632 O O . ARG A 1 89 ? 4.493 -7.130 -3.869 1.00 94.12 89 ARG A O 1
ATOM 639 N N . VAL A 1 90 ? 3.785 -8.798 -2.540 1.00 95.88 90 VAL A N 1
ATOM 640 C CA . VAL A 1 90 ? 3.641 -7.995 -1.329 1.00 95.88 90 VAL A CA 1
ATOM 641 C C . VAL A 1 90 ? 4.639 -8.504 -0.298 1.00 95.88 90 VAL A C 1
ATOM 643 O O . VAL A 1 90 ? 4.751 -9.700 -0.052 1.00 95.88 90 VAL A O 1
ATOM 646 N N . THR A 1 91 ? 5.406 -7.593 0.287 1.00 96.31 91 THR A N 1
ATOM 647 C CA . THR A 1 91 ? 6.412 -7.914 1.301 1.00 96.31 91 THR A CA 1
ATOM 648 C C . THR A 1 91 ? 6.190 -7.031 2.512 1.00 96.31 91 THR A C 1
ATOM 650 O O . THR A 1 91 ? 6.129 -5.806 2.391 1.00 96.31 91 THR A O 1
ATOM 653 N N . PHE A 1 92 ? 6.046 -7.653 3.682 1.00 97.62 92 PHE A N 1
ATOM 654 C CA . PHE A 1 92 ? 5.999 -6.927 4.943 1.00 97.62 92 PHE A CA 1
ATOM 655 C C . PHE A 1 92 ? 7.330 -6.211 5.183 1.00 97.62 92 PHE A C 1
ATOM 657 O O . PHE A 1 92 ? 8.396 -6.773 4.944 1.00 97.62 92 PHE A O 1
ATOM 664 N N . VAL A 1 93 ? 7.262 -4.965 5.646 1.00 97.38 93 VAL A N 1
ATOM 665 C CA . VAL A 1 93 ? 8.449 -4.150 5.931 1.00 97.38 93 VAL A CA 1
ATOM 666 C C . VAL A 1 93 ? 8.539 -3.808 7.409 1.00 97.38 93 VAL A C 1
ATOM 668 O O . VAL A 1 93 ? 9.619 -3.896 7.981 1.00 97.38 93 VAL A O 1
ATOM 671 N N . ARG A 1 94 ? 7.435 -3.340 8.012 1.00 97.88 94 ARG A N 1
ATOM 672 C CA . ARG A 1 94 ? 7.392 -2.952 9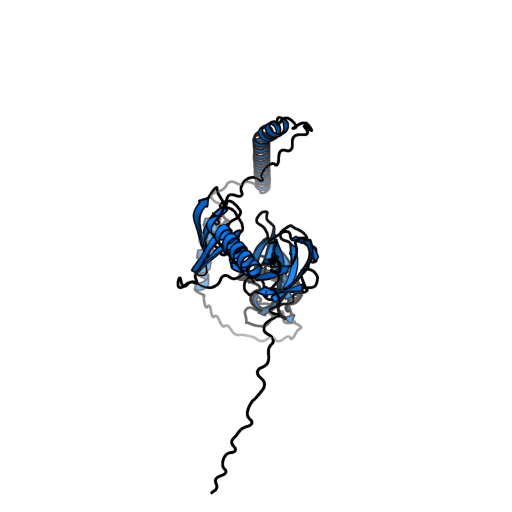.430 1.00 97.88 94 ARG A CA 1
ATOM 673 C C . ARG A 1 94 ? 5.998 -2.633 9.934 1.00 97.88 94 ARG A C 1
ATOM 675 O O . ARG A 1 94 ? 5.121 -2.234 9.173 1.00 97.88 94 ARG A O 1
ATOM 682 N N . TRP A 1 95 ? 5.845 -2.670 11.246 1.00 98.25 95 TRP A N 1
ATOM 683 C CA . TRP A 1 95 ? 4.710 -2.124 11.970 1.00 98.25 95 TRP A CA 1
ATOM 684 C C . TRP A 1 95 ? 4.790 -0.598 12.098 1.00 98.25 95 TRP A C 1
ATOM 686 O O . TRP A 1 95 ? 5.855 0.019 11.995 1.00 98.25 95 TRP A O 1
ATOM 696 N N . GLY A 1 96 ? 3.640 0.026 12.356 1.00 96.06 96 GLY A N 1
ATOM 697 C CA . GLY A 1 96 ? 3.500 1.476 12.503 1.00 96.06 96 GLY A CA 1
ATOM 698 C C . GLY A 1 96 ? 4.177 2.084 13.728 1.00 96.06 96 GLY A C 1
ATOM 699 O O . GLY A 1 96 ? 4.301 3.300 13.798 1.00 96.06 96 GLY A O 1
ATOM 700 N N . ASP A 1 97 ? 4.658 1.266 14.658 1.00 94.75 97 ASP A N 1
ATOM 701 C CA . ASP A 1 97 ? 5.487 1.680 15.793 1.00 94.75 97 ASP A CA 1
ATOM 702 C C . ASP A 1 97 ? 6.982 1.362 15.599 1.00 94.75 97 ASP A C 1
ATOM 704 O O . ASP A 1 97 ? 7.780 1.572 16.510 1.00 94.75 97 ASP A O 1
ATOM 708 N N . GLY A 1 98 ? 7.376 0.907 14.404 1.00 95.50 98 GLY A N 1
ATOM 709 C CA . GLY A 1 98 ? 8.772 0.760 13.992 1.00 95.50 98 GLY A CA 1
ATOM 710 C C . GLY A 1 98 ? 9.373 -0.638 14.137 1.00 95.50 98 GLY A C 1
ATOM 711 O O . GLY A 1 98 ? 10.521 -0.811 13.741 1.00 95.50 98 GLY A O 1
ATOM 712 N N . ILE A 1 99 ? 8.629 -1.619 14.653 1.00 97.25 99 ILE A N 1
ATOM 713 C CA . ILE A 1 99 ? 9.064 -3.027 14.713 1.00 97.25 99 ILE A CA 1
ATOM 714 C C . ILE A 1 99 ? 9.130 -3.604 13.290 1.00 97.25 99 ILE A C 1
ATOM 716 O O . ILE A 1 99 ? 8.171 -3.454 12.535 1.00 97.25 99 ILE A O 1
ATOM 720 N N . GLU A 1 100 ? 10.239 -4.240 12.908 1.00 97.50 100 GLU A N 1
ATOM 721 C CA . GLU A 1 100 ? 10.466 -4.766 11.544 1.00 97.50 100 GLU A CA 1
ATOM 722 C C . GLU A 1 100 ? 10.160 -6.260 11.421 1.00 97.50 100 GLU A C 1
ATOM 724 O O . GLU A 1 100 ? 10.014 -6.785 10.319 1.00 97.50 100 GLU A O 1
ATOM 729 N N . GLU A 1 101 ? 10.022 -6.952 12.546 1.00 98.06 101 GLU A N 1
ATOM 730 C CA . GLU A 1 101 ? 9.636 -8.350 12.584 1.00 98.06 101 GLU A CA 1
ATOM 731 C C . GLU A 1 101 ? 8.150 -8.504 12.203 1.00 98.06 101 GLU A C 1
ATOM 733 O O . GLU A 1 101 ? 7.296 -7.801 12.757 1.00 98.06 101 GLU A O 1
ATOM 738 N N . PRO A 1 102 ? 7.799 -9.429 11.286 1.00 97.69 102 PRO A N 1
ATOM 739 C CA . PRO A 1 102 ? 6.406 -9.677 10.896 1.00 97.69 102 PRO A CA 1
ATOM 740 C C . PRO A 1 102 ? 5.572 -10.265 12.037 1.00 97.69 102 PRO A C 1
ATOM 742 O O . PRO A 1 102 ? 4.349 -10.271 11.969 1.00 97.69 102 PRO A O 1
ATOM 745 N N . GLU A 1 103 ? 6.227 -10.731 13.095 1.00 98.25 103 GLU A N 1
ATOM 746 C CA . GLU A 1 103 ? 5.630 -11.310 14.284 1.00 98.25 103 GLU A CA 1
ATOM 747 C C . GLU A 1 103 ? 6.013 -10.476 15.521 1.00 98.25 103 GLU A C 1
ATOM 749 O O . GLU A 1 103 ? 7.175 -10.107 15.704 1.00 98.25 103 GLU A O 1
ATOM 754 N N . ARG A 1 104 ? 5.043 -10.179 16.397 1.00 97.69 104 ARG A N 1
ATOM 755 C CA . ARG A 1 104 ? 5.256 -9.362 17.603 1.00 97.69 104 ARG A CA 1
ATOM 756 C C . ARG A 1 104 ? 4.237 -9.630 18.706 1.00 97.69 104 ARG A C 1
ATOM 758 O O . ARG A 1 104 ? 3.095 -9.981 18.441 1.00 97.69 104 ARG A O 1
ATOM 765 N N . ARG A 1 105 ? 4.599 -9.307 19.952 1.00 98.06 105 ARG A N 1
ATOM 766 C CA . ARG A 1 105 ? 3.621 -9.217 21.048 1.00 98.06 105 ARG A CA 1
ATOM 767 C C . ARG A 1 105 ? 2.925 -7.862 21.095 1.00 98.06 105 ARG A C 1
ATOM 769 O O . ARG A 1 105 ? 3.553 -6.815 20.918 1.00 98.06 105 ARG A O 1
ATOM 776 N N . VAL A 1 106 ? 1.632 -7.886 21.398 1.00 97.69 106 VAL A N 1
ATOM 777 C CA . VAL A 1 106 ? 0.776 -6.708 21.554 1.00 97.69 106 VAL A CA 1
ATOM 778 C C . VAL A 1 106 ? -0.029 -6.840 22.844 1.00 97.69 106 VAL A C 1
ATOM 780 O O . VAL A 1 106 ? -0.568 -7.898 23.144 1.00 97.69 106 VAL A O 1
ATOM 783 N N . SER A 1 107 ? -0.089 -5.766 23.632 1.00 96.69 107 SER A N 1
ATOM 784 C CA . SER A 1 107 ? -0.925 -5.712 24.834 1.00 96.69 107 SER A CA 1
ATOM 785 C C . SER A 1 107 ? -2.305 -5.185 24.458 1.00 96.69 107 SER A C 1
ATOM 787 O O . SER A 1 107 ? -2.444 -4.015 24.103 1.00 96.69 107 SER A O 1
ATOM 789 N N . VAL A 1 108 ? -3.310 -6.049 24.531 1.00 96.38 108 VAL A N 1
ATOM 790 C CA . VAL A 1 108 ? -4.706 -5.741 24.229 1.00 96.38 108 VAL A CA 1
ATOM 791 C C . VAL A 1 108 ? -5.437 -5.577 25.551 1.00 96.38 108 VAL A C 1
ATOM 793 O O . VAL A 1 108 ? -5.720 -6.546 26.239 1.00 96.38 108 VAL A O 1
ATOM 796 N N . SER A 1 109 ? -5.723 -4.342 25.952 1.00 89.69 109 SER A N 1
ATOM 797 C CA . SER A 1 109 ? -6.534 -4.060 27.150 1.00 89.69 109 SER A CA 1
ATOM 798 C C . SER A 1 109 ? -7.969 -3.667 26.809 1.00 89.69 109 SER A C 1
ATOM 800 O O . SER A 1 109 ? -8.896 -3.873 27.588 1.00 89.69 109 SER A O 1
ATOM 802 N N . SER A 1 110 ? -8.135 -3.079 25.629 1.00 89.88 110 SER A N 1
ATOM 803 C CA . SER A 1 110 ? -9.396 -2.710 25.009 1.00 89.88 110 SER A CA 1
ATOM 804 C C . SER A 1 110 ? -9.170 -2.699 23.491 1.00 89.88 110 SER A C 1
ATOM 806 O O . SER A 1 110 ? -8.290 -3.411 23.003 1.00 89.88 110 SER A O 1
ATOM 808 N N . PHE A 1 111 ? -9.924 -1.892 22.745 1.00 87.44 111 PHE A N 1
ATOM 809 C CA . PHE A 1 111 ? -9.676 -1.713 21.320 1.00 87.44 111 PHE A CA 1
ATOM 810 C C . PHE A 1 111 ? -8.196 -1.425 21.033 1.00 87.44 111 PHE A C 1
ATOM 812 O O . PHE A 1 111 ? -7.606 -0.513 21.615 1.00 87.44 111 PHE A O 1
ATOM 819 N N . THR A 1 112 ? -7.625 -2.212 20.127 1.00 93.12 112 THR A N 1
ATOM 820 C CA . THR A 1 112 ? -6.219 -2.125 19.740 1.00 93.12 112 THR A CA 1
ATOM 821 C C . THR A 1 112 ? -6.121 -1.882 18.244 1.00 93.12 112 THR A C 1
ATOM 823 O O . THR A 1 112 ? -6.700 -2.624 17.454 1.00 93.12 112 THR A O 1
ATOM 826 N N . TYR A 1 113 ? -5.380 -0.845 17.860 1.00 94.06 113 TYR A N 1
ATOM 827 C CA . TYR A 1 113 ? -5.164 -0.467 16.470 1.00 94.06 113 TYR A CA 1
ATOM 828 C C . TYR A 1 113 ? -3.693 -0.608 16.097 1.00 94.06 113 TYR A C 1
ATOM 830 O O . TYR A 1 113 ? -2.823 -0.062 16.775 1.00 94.06 113 TYR A O 1
ATOM 838 N N . LEU A 1 114 ? -3.429 -1.311 15.001 1.00 96.81 114 LEU A N 1
ATOM 839 C CA . LEU A 1 114 ? -2.096 -1.548 14.467 1.00 96.81 114 LEU A CA 1
ATOM 840 C C . LEU A 1 114 ? -2.046 -1.116 13.001 1.00 96.81 114 LEU A C 1
ATOM 842 O O . LEU A 1 114 ? -3.025 -1.245 12.268 1.00 96.81 114 LEU A O 1
ATOM 846 N N . GLN A 1 115 ? -0.883 -0.650 12.556 1.00 97.88 115 GLN A N 1
ATOM 847 C CA . GLN A 1 115 ? -0.592 -0.476 11.134 1.00 97.88 115 GLN A CA 1
ATOM 848 C C . GLN A 1 115 ? 0.510 -1.443 10.722 1.00 97.88 115 GLN A C 1
ATOM 850 O O . GLN A 1 115 ? 1.523 -1.536 11.412 1.00 97.88 115 GLN A O 1
ATOM 855 N N . ALA A 1 116 ? 0.333 -2.113 9.590 1.00 98.19 116 ALA A N 1
ATOM 856 C CA . ALA A 1 116 ? 1.319 -2.984 8.968 1.00 98.19 116 ALA A CA 1
ATOM 857 C C . ALA A 1 116 ? 1.716 -2.392 7.611 1.00 98.19 116 ALA A C 1
ATOM 859 O O . ALA A 1 116 ? 0.878 -2.175 6.737 1.00 98.19 116 ALA A O 1
ATOM 860 N N . GLY A 1 117 ? 2.994 -2.067 7.456 1.00 98.12 117 GLY A N 1
ATOM 861 C CA . GLY A 1 117 ? 3.566 -1.462 6.263 1.00 98.12 117 GLY A CA 1
ATOM 862 C C . GLY A 1 117 ? 4.079 -2.511 5.292 1.00 98.12 117 GLY A C 1
ATOM 863 O O . GLY A 1 117 ? 4.882 -3.365 5.668 1.00 98.12 117 GLY A O 1
ATOM 864 N N . PHE A 1 118 ? 3.673 -2.385 4.032 1.00 97.81 118 PHE A N 1
ATOM 865 C CA . PHE A 1 118 ? 4.047 -3.287 2.954 1.00 97.81 118 PHE A CA 1
ATOM 866 C C . PHE A 1 118 ? 4.723 -2.567 1.787 1.00 97.81 118 PHE A C 1
ATOM 868 O O . PHE A 1 118 ? 4.313 -1.484 1.349 1.00 97.81 118 PHE A O 1
ATOM 875 N N . GLN A 1 119 ? 5.747 -3.221 1.251 1.00 96.88 119 GLN A N 1
ATOM 876 C CA . GLN A 1 119 ? 6.300 -2.938 -0.061 1.00 96.88 119 GLN A CA 1
ATOM 877 C C . GLN A 1 119 ? 5.558 -3.793 -1.082 1.00 96.88 119 GLN A C 1
ATOM 879 O O . GLN A 1 119 ? 5.448 -5.008 -0.934 1.00 96.88 119 GLN A O 1
ATOM 884 N N . VAL A 1 120 ? 5.052 -3.146 -2.120 1.00 96.50 120 VAL A N 1
ATOM 885 C CA . VAL A 1 120 ? 4.349 -3.778 -3.229 1.00 96.50 120 VAL A CA 1
ATOM 886 C C . VAL A 1 120 ? 5.261 -3.690 -4.438 1.00 96.50 120 VAL A C 1
ATOM 888 O O . VAL A 1 120 ? 5.780 -2.619 -4.749 1.00 96.50 120 VAL A O 1
ATOM 891 N N . SER A 1 121 ? 5.473 -4.809 -5.114 1.00 96.44 121 SER A N 1
ATOM 892 C CA . SER A 1 121 ? 6.201 -4.865 -6.378 1.00 96.44 121 SER A CA 1
ATOM 893 C C . SER A 1 121 ? 5.321 -5.500 -7.441 1.00 96.44 121 SER A C 1
ATOM 895 O O . SER A 1 121 ? 4.618 -6.463 -7.143 1.00 96.44 121 SER A O 1
ATOM 897 N N . GLN A 1 122 ? 5.375 -4.982 -8.661 1.00 95.94 122 GLN A N 1
ATOM 898 C CA . GLN A 1 122 ? 4.715 -5.586 -9.813 1.00 95.94 122 GLN A CA 1
ATOM 899 C C . GLN A 1 122 ? 5.733 -6.092 -10.815 1.00 95.94 122 GLN A C 1
ATOM 901 O O . GLN A 1 122 ? 6.821 -5.524 -10.956 1.00 95.94 122 GLN A O 1
ATOM 906 N N . ARG A 1 123 ? 5.376 -7.177 -11.491 1.00 96.31 123 ARG A N 1
ATOM 907 C CA . ARG A 1 123 ? 6.129 -7.694 -12.620 1.00 96.31 123 ARG A CA 1
ATOM 908 C C . ARG A 1 123 ? 5.791 -6.866 -13.856 1.00 96.31 123 ARG A C 1
ATOM 910 O O . ARG A 1 123 ? 4.635 -6.775 -14.242 1.00 96.31 123 ARG A O 1
ATOM 917 N N . VAL A 1 124 ? 6.811 -6.264 -14.456 1.00 96.19 124 VAL A N 1
ATOM 918 C CA . VAL A 1 124 ? 6.676 -5.384 -15.619 1.00 96.19 124 VAL A CA 1
ATOM 919 C C . VAL A 1 124 ? 7.441 -5.976 -16.786 1.00 96.19 124 VAL A C 1
ATOM 921 O O . VAL A 1 124 ? 8.651 -6.191 -16.680 1.00 96.19 124 VAL A O 1
ATOM 924 N N . ASP A 1 125 ? 6.745 -6.200 -17.895 1.00 95.75 125 ASP A N 1
ATOM 925 C CA . ASP A 1 125 ? 7.329 -6.623 -19.163 1.00 95.75 125 ASP A CA 1
ATOM 926 C C . ASP A 1 125 ? 7.842 -5.412 -19.950 1.00 95.75 125 ASP A C 1
ATOM 928 O O . ASP A 1 125 ? 7.084 -4.513 -20.324 1.00 95.75 125 ASP A O 1
ATOM 932 N N . PHE A 1 126 ? 9.138 -5.386 -20.247 1.00 94.81 126 PHE A N 1
ATOM 933 C CA . PHE A 1 126 ? 9.735 -4.312 -21.034 1.00 94.81 126 PHE A CA 1
ATOM 934 C C . PHE A 1 126 ? 9.708 -4.644 -22.525 1.00 94.81 126 PHE A C 1
ATOM 936 O O . PHE A 1 126 ? 10.052 -5.748 -22.943 1.00 94.81 126 PHE A O 1
ATOM 943 N N . ARG A 1 127 ? 9.309 -3.672 -23.347 1.00 94.44 127 ARG A N 1
ATOM 944 C CA . ARG A 1 127 ? 9.272 -3.802 -24.807 1.00 94.44 127 ARG A CA 1
ATOM 945 C C . ARG A 1 127 ? 10.079 -2.682 -25.436 1.00 94.44 127 ARG A C 1
ATOM 947 O O . ARG A 1 127 ? 9.592 -1.566 -25.598 1.00 94.44 127 ARG A O 1
ATOM 954 N N . PHE A 1 128 ? 11.323 -2.987 -25.780 1.00 93.62 128 PHE A N 1
ATOM 955 C CA . PHE A 1 128 ? 12.214 -2.039 -26.437 1.00 93.62 128 PHE A CA 1
ATOM 956 C C . PHE A 1 128 ? 12.034 -2.102 -27.951 1.00 93.62 128 PHE A C 1
ATOM 958 O O . PHE A 1 128 ? 12.090 -3.187 -28.532 1.00 93.62 128 PHE A O 1
ATOM 965 N N . SER A 1 129 ? 11.853 -0.945 -28.584 1.00 93.25 129 SER A N 1
ATOM 966 C CA . SER A 1 129 ? 11.770 -0.825 -30.037 1.00 93.25 129 SER A CA 1
ATOM 967 C C . SER A 1 129 ? 12.727 0.234 -30.573 1.00 93.25 129 SER A C 1
ATOM 969 O O . SER A 1 129 ? 13.006 1.236 -29.910 1.00 93.25 129 SER A O 1
ATOM 971 N N . ASP A 1 130 ? 13.212 0.048 -31.794 1.00 91.94 130 ASP A N 1
ATOM 972 C CA . ASP A 1 130 ? 13.901 1.105 -32.531 1.00 91.94 130 ASP A CA 1
ATOM 973 C C . ASP A 1 130 ? 12.905 2.132 -33.119 1.00 91.94 130 ASP A C 1
ATOM 975 O O . ASP A 1 130 ? 11.684 2.037 -32.945 1.00 91.94 130 ASP A O 1
ATOM 979 N N . ALA A 1 131 ? 13.431 3.134 -33.831 1.00 88.31 131 ALA A N 1
ATOM 980 C CA . ALA A 1 131 ? 12.629 4.164 -34.493 1.00 88.31 131 ALA A CA 1
ATOM 981 C C . ALA A 1 131 ? 11.810 3.643 -35.694 1.00 88.31 131 ALA A C 1
ATOM 983 O O . ALA A 1 131 ? 10.894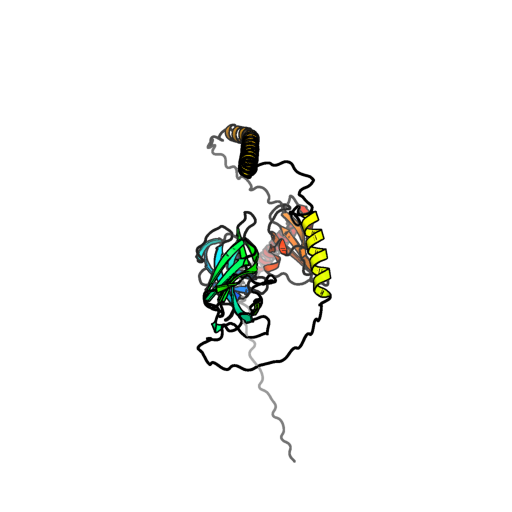 4.330 -36.147 1.00 88.31 131 ALA A O 1
ATOM 984 N N . ALA A 1 132 ? 12.136 2.458 -36.217 1.00 89.69 132 ALA A N 1
ATOM 985 C CA . ALA A 1 132 ? 11.398 1.770 -37.273 1.00 89.69 132 ALA A CA 1
ATOM 986 C C . ALA A 1 132 ? 10.333 0.798 -36.720 1.00 89.69 132 ALA A C 1
ATOM 988 O O . ALA A 1 132 ? 9.571 0.226 -37.500 1.00 89.69 132 ALA A O 1
ATOM 989 N N . GLY A 1 133 ? 10.253 0.627 -35.395 1.00 91.00 133 GLY A N 1
ATOM 990 C CA . GLY A 1 133 ? 9.354 -0.313 -34.723 1.00 91.00 133 GLY A CA 1
ATOM 991 C C . GLY A 1 133 ? 9.901 -1.742 -34.612 1.00 91.00 133 GLY A C 1
ATOM 992 O O . GLY A 1 133 ? 9.166 -2.639 -34.203 1.00 91.00 133 GLY A O 1
ATOM 993 N N . GLY A 1 134 ? 11.168 -1.976 -34.963 1.00 93.00 134 GLY A N 1
ATOM 994 C CA . GLY A 1 134 ? 11.844 -3.256 -34.769 1.00 93.00 134 GLY A CA 1
ATOM 995 C C . GLY A 1 134 ? 12.074 -3.544 -33.286 1.00 93.00 134 GLY A C 1
ATOM 996 O O . GLY A 1 134 ? 12.488 -2.657 -32.542 1.00 93.00 134 GLY A O 1
ATOM 997 N N . SER A 1 135 ? 11.796 -4.775 -32.847 1.00 92.75 135 SER A N 1
ATOM 998 C CA . SER A 1 135 ? 12.045 -5.200 -31.462 1.00 92.75 135 SER A CA 1
ATOM 999 C C . SER A 1 135 ? 13.544 -5.277 -31.178 1.00 92.75 135 SER A C 1
ATOM 1001 O O . SER A 1 135 ? 14.295 -5.853 -31.963 1.00 92.75 135 SER A O 1
ATOM 1003 N N . LEU A 1 136 ? 13.960 -4.742 -30.031 1.00 93.19 136 LEU A N 1
ATOM 1004 C CA . LEU A 1 136 ? 15.342 -4.757 -29.545 1.00 93.19 136 LEU A CA 1
ATOM 1005 C C . LEU A 1 136 ? 15.531 -5.663 -28.320 1.00 93.19 136 LEU A C 1
ATOM 1007 O O . LEU A 1 136 ? 16.587 -5.612 -27.700 1.00 93.19 136 LEU A O 1
ATOM 1011 N N . ALA A 1 137 ? 14.532 -6.475 -27.953 1.00 88.00 137 ALA A N 1
ATOM 1012 C CA . ALA A 1 137 ? 14.517 -7.226 -26.691 1.00 88.00 137 ALA A CA 1
ATOM 1013 C C . ALA A 1 137 ? 15.777 -8.084 -26.453 1.00 88.00 137 ALA A C 1
ATOM 1015 O O . ALA A 1 137 ? 16.312 -8.071 -25.346 1.00 88.00 137 ALA A O 1
ATOM 1016 N N . ASP A 1 138 ? 16.274 -8.766 -27.490 1.00 92.06 138 ASP A N 1
ATOM 1017 C CA . ASP A 1 138 ? 17.454 -9.641 -27.401 1.00 92.06 138 ASP A CA 1
ATOM 1018 C C . ASP A 1 138 ? 18.790 -8.876 -27.395 1.00 92.06 138 ASP A C 1
ATOM 1020 O O . ASP A 1 138 ? 19.811 -9.437 -27.010 1.00 92.06 138 ASP A O 1
ATOM 1024 N N . GLY A 1 139 ? 18.792 -7.607 -27.819 1.00 93.94 139 GLY A N 1
ATOM 1025 C CA . GLY A 1 139 ? 19.991 -6.763 -27.867 1.00 93.94 139 GLY A CA 1
ATOM 1026 C C . GLY A 1 139 ? 20.212 -5.925 -26.605 1.00 93.94 139 GLY A C 1
ATOM 1027 O O . GLY A 1 139 ? 21.241 -5.262 -26.491 1.00 93.94 139 GLY A O 1
ATOM 1028 N N . ILE A 1 140 ? 19.256 -5.901 -25.667 1.00 96.62 140 ILE A N 1
ATOM 1029 C CA . ILE A 1 140 ? 19.391 -5.132 -24.423 1.00 96.62 140 ILE A CA 1
ATOM 1030 C C . ILE A 1 140 ? 20.314 -5.872 -23.456 1.00 96.62 140 ILE A C 1
ATOM 1032 O O . ILE A 1 140 ? 19.945 -6.913 -22.916 1.00 96.62 140 ILE A O 1
ATOM 1036 N N . ASP A 1 141 ? 21.470 -5.284 -23.156 1.00 96.88 141 ASP A N 1
ATOM 1037 C CA . ASP A 1 141 ? 22.374 -5.801 -22.127 1.00 96.88 141 ASP A CA 1
ATOM 1038 C C . ASP A 1 141 ? 21.917 -5.363 -20.731 1.00 96.88 141 ASP A C 1
ATOM 1040 O O . ASP A 1 141 ? 21.788 -6.174 -19.808 1.00 96.88 141 ASP A O 1
ATOM 1044 N N . SER A 1 142 ? 21.659 -4.063 -20.568 1.00 97.62 142 SER A N 1
ATOM 1045 C CA . SER A 1 142 ? 21.199 -3.471 -19.313 1.00 97.62 142 SER A CA 1
ATOM 1046 C C . SER A 1 142 ? 20.511 -2.128 -19.526 1.00 97.62 142 SER A C 1
ATOM 1048 O O . SER A 1 142 ? 20.618 -1.499 -20.579 1.00 97.62 142 SER A O 1
ATOM 1050 N N . PHE A 1 143 ? 19.791 -1.661 -18.513 1.00 96.81 143 PHE A N 1
ATOM 1051 C CA . PHE A 1 143 ? 19.242 -0.313 -18.485 1.00 96.81 143 PHE A CA 1
ATOM 1052 C C . PHE A 1 143 ? 19.107 0.193 -17.053 1.00 96.81 143 PHE A C 1
ATOM 1054 O O . PHE A 1 143 ? 18.972 -0.578 -16.103 1.00 96.81 143 PHE A O 1
ATOM 1061 N N . VAL A 1 144 ? 19.152 1.514 -16.895 1.00 97.00 144 VAL A N 1
ATOM 1062 C CA . VAL A 1 144 ? 19.036 2.177 -15.598 1.00 97.00 144 VAL A CA 1
ATOM 1063 C C . VAL A 1 144 ? 17.734 2.950 -15.534 1.00 97.00 144 VAL A C 1
ATOM 1065 O O . VAL A 1 144 ? 17.487 3.862 -16.328 1.00 97.00 144 VAL A O 1
ATOM 1068 N N . LEU A 1 145 ? 16.923 2.605 -14.542 1.00 96.81 145 LEU A N 1
ATOM 1069 C CA . LEU A 1 145 ? 15.737 3.346 -14.153 1.00 96.81 145 LEU A CA 1
ATOM 1070 C C . LEU A 1 145 ? 16.075 4.306 -13.022 1.00 96.81 145 LEU A C 1
ATOM 1072 O O . LEU A 1 145 ? 16.803 3.940 -12.107 1.00 96.81 145 LEU A O 1
ATOM 1076 N N . THR A 1 146 ? 15.478 5.490 -13.025 1.00 96.69 146 THR A N 1
ATOM 1077 C CA . THR A 1 146 ? 15.491 6.388 -11.868 1.00 96.69 146 THR A CA 1
ATOM 1078 C C . THR A 1 146 ? 14.061 6.547 -11.357 1.00 96.69 146 THR A C 1
ATOM 1080 O O . THR A 1 146 ? 13.156 6.939 -12.101 1.00 96.69 146 THR A O 1
ATOM 1083 N N . ASP A 1 147 ? 13.838 6.215 -10.085 1.00 96.69 147 ASP A N 1
ATOM 1084 C CA . ASP A 1 147 ? 12.530 6.365 -9.449 1.00 96.69 147 ASP A CA 1
ATOM 1085 C C . ASP A 1 147 ? 12.233 7.830 -9.071 1.00 96.69 147 ASP A C 1
ATOM 1087 O O . ASP A 1 147 ? 13.110 8.697 -9.053 1.00 96.69 147 ASP A O 1
ATOM 1091 N N . SER A 1 148 ? 10.978 8.132 -8.736 1.00 95.12 148 SER A N 1
ATOM 1092 C CA . SER A 1 148 ? 10.529 9.480 -8.355 1.00 95.12 148 SER A CA 1
ATOM 1093 C C . SER A 1 148 ? 11.146 10.012 -7.057 1.00 95.12 148 SER A C 1
ATOM 1095 O O . SER A 1 148 ? 10.942 11.173 -6.703 1.00 95.12 148 SER A O 1
ATOM 1097 N N . ALA A 1 149 ? 11.905 9.186 -6.335 1.00 93.38 149 ALA A N 1
ATOM 1098 C CA . ALA A 1 149 ? 12.692 9.587 -5.179 1.00 93.38 149 ALA A CA 1
ATOM 1099 C C . ALA A 1 149 ? 14.180 9.797 -5.517 1.00 93.38 149 ALA A C 1
ATOM 1101 O O . ALA A 1 149 ? 14.955 10.112 -4.613 1.00 93.38 149 ALA A O 1
ATOM 1102 N N . GLY A 1 150 ? 14.573 9.643 -6.784 1.00 95.06 150 GLY A N 1
ATOM 1103 C CA . GLY A 1 150 ? 15.937 9.830 -7.269 1.00 95.06 150 GLY A CA 1
ATOM 1104 C C . GLY A 1 150 ? 16.861 8.638 -7.027 1.00 95.06 150 GLY A C 1
ATOM 1105 O O . GLY A 1 150 ? 18.075 8.807 -7.114 1.00 95.06 150 GLY A O 1
ATOM 1106 N N . ARG A 1 151 ? 16.329 7.453 -6.692 1.00 96.44 151 ARG A N 1
ATOM 1107 C CA . ARG A 1 151 ? 17.138 6.229 -6.606 1.00 96.44 151 ARG A CA 1
ATOM 1108 C C . ARG A 1 151 ? 17.227 5.591 -7.985 1.00 96.44 151 ARG A C 1
ATOM 1110 O O . ARG A 1 151 ? 16.210 5.402 -8.650 1.00 96.44 151 ARG A O 1
ATOM 1117 N N . ASP A 1 152 ? 18.440 5.196 -8.342 1.00 97.00 152 ASP A N 1
ATOM 1118 C CA . ASP A 1 152 ? 18.700 4.421 -9.544 1.00 97.00 152 ASP A CA 1
ATOM 1119 C C . ASP A 1 152 ? 18.562 2.921 -9.288 1.00 97.00 152 ASP A C 1
ATOM 1121 O O . ASP A 1 152 ? 18.985 2.416 -8.246 1.00 97.00 152 ASP A O 1
ATOM 1125 N N . VAL A 1 153 ? 17.994 2.216 -10.259 1.00 96.94 153 VAL A N 1
ATOM 1126 C CA . VAL A 1 153 ? 17.880 0.760 -10.297 1.00 96.94 153 VAL A CA 1
ATOM 1127 C C . VAL A 1 153 ? 18.420 0.300 -11.643 1.00 96.94 153 VAL A C 1
ATOM 1129 O O . VAL A 1 153 ? 17.885 0.675 -12.684 1.00 96.94 153 VAL A O 1
ATOM 1132 N N . GLU A 1 154 ? 19.493 -0.480 -11.619 1.00 97.69 154 GLU A N 1
ATOM 1133 C CA . GLU A 1 154 ? 20.049 -1.117 -12.812 1.00 97.69 154 GLU A CA 1
ATOM 1134 C C . GLU A 1 154 ? 19.402 -2.489 -13.003 1.00 97.69 154 GLU A C 1
ATOM 1136 O O . GLU A 1 154 ? 19.309 -3.280 -12.062 1.00 97.69 154 GLU A O 1
ATOM 1141 N N . LEU A 1 155 ? 18.934 -2.747 -14.219 1.00 97.38 155 LEU A N 1
ATOM 1142 C CA . LEU A 1 155 ? 18.303 -3.991 -14.641 1.00 97.38 155 LEU A CA 1
ATOM 1143 C C . LEU A 1 155 ? 19.088 -4.571 -15.818 1.00 97.38 155 LEU A C 1
ATOM 1145 O O . LEU A 1 155 ? 19.695 -3.828 -16.588 1.00 97.38 155 LEU A O 1
ATOM 1149 N N . SER A 1 156 ? 19.096 -5.895 -15.941 1.00 97.19 156 SER A N 1
ATOM 1150 C CA . SER A 1 156 ? 19.853 -6.621 -16.968 1.00 97.19 156 SER A CA 1
ATOM 1151 C C . SER A 1 156 ? 18.912 -7.368 -17.905 1.00 97.19 156 SER A C 1
ATOM 1153 O O . SER A 1 156 ? 17.988 -8.030 -17.436 1.00 97.19 156 SER A O 1
ATOM 1155 N N . GLY A 1 157 ? 19.195 -7.329 -19.206 1.00 95.56 157 GLY A N 1
ATOM 1156 C CA . GLY A 1 157 ? 18.326 -7.900 -20.234 1.00 95.56 157 GLY A CA 1
ATOM 1157 C C . GLY A 1 157 ? 17.117 -7.019 -20.565 1.00 95.56 157 GLY A C 1
ATOM 1158 O O . GLY A 1 157 ? 16.812 -6.065 -19.858 1.00 95.56 157 GLY A O 1
ATOM 1159 N N . GLY A 1 158 ? 16.404 -7.352 -21.642 1.00 90.69 158 GLY A N 1
ATOM 1160 C CA . GLY A 1 158 ? 15.156 -6.690 -22.051 1.00 90.69 158 GLY A CA 1
ATOM 1161 C C . GLY A 1 158 ? 13.879 -7.374 -21.543 1.00 90.69 158 GLY A C 1
ATOM 1162 O O . GLY A 1 158 ? 12.809 -7.139 -22.093 1.00 90.69 158 GLY A O 1
ATOM 1163 N N . SER A 1 159 ? 13.990 -8.277 -20.563 1.00 92.06 159 SER A N 1
ATOM 1164 C CA . SER A 1 159 ? 12.894 -9.144 -20.104 1.00 92.06 159 SER A CA 1
ATOM 1165 C C . SER A 1 159 ? 12.058 -8.534 -18.969 1.00 92.06 159 SER A C 1
ATOM 1167 O O . SER A 1 159 ? 12.241 -7.383 -18.587 1.00 92.06 159 SER A O 1
ATOM 1169 N N . ALA A 1 160 ? 11.129 -9.316 -18.412 1.00 95.81 160 ALA A N 1
ATOM 1170 C CA . ALA A 1 160 ? 10.300 -8.904 -17.286 1.00 95.81 160 ALA A CA 1
ATOM 1171 C C . ALA A 1 160 ? 11.116 -8.661 -16.004 1.00 95.81 160 ALA A C 1
ATOM 1173 O O . ALA A 1 160 ? 11.932 -9.504 -15.624 1.00 95.81 160 ALA A O 1
ATOM 1174 N N . HIS A 1 161 ? 10.822 -7.586 -15.270 1.00 96.75 161 HIS A N 1
ATOM 1175 C CA . HIS A 1 161 ? 11.427 -7.323 -13.959 1.00 96.75 161 HIS A CA 1
ATOM 1176 C C . HIS A 1 161 ? 10.393 -6.939 -12.904 1.00 96.75 161 HIS A C 1
ATOM 1178 O O . HIS A 1 161 ? 9.357 -6.354 -13.201 1.00 96.75 161 HIS A O 1
ATOM 1184 N N . TRP A 1 162 ? 10.705 -7.240 -11.643 1.00 96.81 162 TRP A N 1
ATOM 1185 C CA . TRP A 1 162 ? 9.930 -6.768 -10.500 1.00 96.81 162 TRP A CA 1
ATOM 1186 C C . TRP A 1 162 ? 10.309 -5.326 -10.173 1.00 96.81 162 TRP A C 1
ATOM 1188 O O . TRP A 1 162 ? 11.457 -5.055 -9.820 1.00 96.81 162 TRP A O 1
ATOM 1198 N N . LEU A 1 163 ? 9.344 -4.413 -10.248 1.00 97.44 163 LEU A N 1
ATOM 1199 C CA . LEU A 1 163 ? 9.511 -3.016 -9.859 1.00 97.44 163 LEU A CA 1
ATOM 1200 C C . LEU A 1 163 ? 8.661 -2.691 -8.639 1.00 97.44 163 LEU A C 1
ATOM 1202 O O . LEU A 1 163 ? 7.483 -3.037 -8.581 1.00 97.44 163 LEU A O 1
ATOM 1206 N N . GLU A 1 164 ? 9.239 -1.965 -7.687 1.00 97.12 164 GLU A N 1
ATOM 1207 C CA . GLU A 1 164 ? 8.498 -1.426 -6.547 1.00 97.12 164 GLU A CA 1
ATOM 1208 C C . GLU A 1 164 ? 7.439 -0.426 -7.032 1.00 97.12 164 GLU A C 1
ATOM 1210 O O . GLU A 1 164 ? 7.742 0.555 -7.705 1.00 97.12 164 GLU A O 1
ATOM 1215 N N . THR A 1 165 ? 6.180 -0.625 -6.659 1.00 97.06 165 THR A N 1
ATOM 1216 C CA . THR A 1 165 ? 5.098 0.306 -7.013 1.00 97.06 165 THR A CA 1
ATOM 1217 C C . THR A 1 165 ? 4.992 1.453 -6.010 1.00 97.06 165 THR A C 1
ATOM 1219 O O . THR A 1 165 ? 4.425 2.514 -6.301 1.00 97.06 165 THR A O 1
ATOM 1222 N N . ASN A 1 166 ? 5.538 1.261 -4.809 1.00 97.19 166 ASN A N 1
ATOM 1223 C CA . ASN A 1 166 ? 5.403 2.182 -3.701 1.00 97.19 166 ASN A CA 1
ATOM 1224 C C . ASN A 1 166 ? 6.660 2.250 -2.823 1.00 97.19 166 ASN A C 1
ATOM 1226 O O . ASN A 1 166 ? 7.506 1.363 -2.801 1.00 97.19 166 ASN A O 1
ATOM 1230 N N . ARG A 1 167 ? 6.743 3.325 -2.041 1.00 96.06 167 ARG A N 1
ATOM 1231 C CA . ARG A 1 167 ? 7.694 3.485 -0.945 1.00 96.06 167 ARG A CA 1
ATOM 1232 C C . ARG A 1 167 ? 6.948 3.800 0.338 1.00 96.06 167 ARG A C 1
ATOM 1234 O O . ARG A 1 167 ? 6.096 4.692 0.364 1.00 96.06 167 ARG A O 1
ATOM 1241 N N . LEU A 1 168 ? 7.300 3.095 1.405 1.00 96.69 168 LEU A N 1
ATOM 1242 C CA . LEU A 1 168 ? 6.820 3.406 2.744 1.00 96.69 168 LEU A CA 1
ATOM 1243 C C . LEU A 1 168 ? 7.567 4.605 3.319 1.00 96.69 168 LEU A C 1
ATOM 1245 O O . LEU A 1 168 ? 8.787 4.720 3.213 1.00 96.69 168 LEU A O 1
ATOM 1249 N N . ILE A 1 169 ? 6.809 5.496 3.942 1.00 95.75 169 ILE A N 1
ATOM 1250 C CA . ILE A 1 169 ? 7.296 6.649 4.683 1.00 95.75 169 ILE A CA 1
ATOM 1251 C C . ILE A 1 169 ? 6.820 6.469 6.118 1.00 95.75 169 ILE A C 1
ATOM 1253 O O . ILE A 1 169 ? 5.620 6.397 6.381 1.00 95.75 169 ILE A O 1
ATOM 1257 N N . PHE A 1 170 ? 7.775 6.392 7.037 1.00 93.44 170 PHE A N 1
ATOM 1258 C CA . PHE A 1 170 ? 7.513 6.339 8.466 1.00 93.44 170 PHE A CA 1
ATOM 1259 C C . PHE A 1 170 ? 7.555 7.752 9.047 1.00 93.44 170 PHE A C 1
ATOM 1261 O O . PHE A 1 170 ? 8.489 8.511 8.782 1.00 93.44 170 PHE A O 1
ATOM 1268 N N . SER A 1 171 ? 6.540 8.107 9.826 1.00 91.12 171 SER A N 1
ATOM 1269 C CA . SER A 1 171 ? 6.422 9.411 10.473 1.00 91.12 171 SER A CA 1
ATOM 1270 C C . SER A 1 171 ? 5.790 9.268 11.861 1.00 91.12 171 SER A C 1
ATOM 1272 O O . SER A 1 171 ? 5.197 8.226 12.135 1.00 91.12 171 SER A O 1
ATOM 1274 N N . PRO A 1 172 ? 5.870 10.293 12.731 1.00 84.19 172 PRO A N 1
ATOM 1275 C CA . PRO A 1 172 ? 5.141 10.294 14.001 1.00 84.19 172 PRO A CA 1
ATOM 1276 C C . PRO A 1 172 ? 3.624 10.098 13.841 1.00 84.19 172 PRO A C 1
ATOM 1278 O O . PRO A 1 172 ? 2.996 9.530 14.726 1.00 84.19 172 PRO A O 1
ATOM 1281 N N . ASP A 1 173 ? 3.057 10.494 12.695 1.00 84.00 173 ASP A N 1
ATOM 1282 C CA . ASP A 1 173 ? 1.634 10.311 12.362 1.00 84.00 173 ASP A CA 1
ATOM 1283 C C . ASP A 1 173 ? 1.301 8.881 11.881 1.00 84.00 173 ASP A C 1
ATOM 1285 O O . ASP A 1 173 ? 0.195 8.624 11.402 1.00 84.00 173 ASP A O 1
ATOM 1289 N N . GLY A 1 174 ? 2.272 7.963 11.920 1.00 91.00 174 GLY A N 1
ATOM 1290 C CA . GLY A 1 174 ? 2.155 6.595 11.427 1.00 91.00 174 GLY A CA 1
ATOM 1291 C C . GLY A 1 174 ? 2.765 6.381 10.041 1.00 91.00 174 GLY A C 1
ATOM 1292 O O . GLY A 1 174 ? 3.627 7.139 9.568 1.00 91.00 174 GLY A O 1
ATOM 1293 N N . LEU A 1 175 ? 2.331 5.298 9.394 1.00 96.25 175 LEU A N 1
ATOM 1294 C CA . LEU A 1 175 ? 2.818 4.878 8.083 1.00 96.25 175 LEU A CA 1
ATOM 1295 C C . LEU A 1 175 ? 2.048 5.566 6.958 1.00 96.25 175 LEU A C 1
ATOM 1297 O O . LEU A 1 175 ? 0.819 5.626 6.951 1.00 96.25 175 LEU A O 1
ATOM 1301 N N . LYS A 1 176 ? 2.785 6.034 5.950 1.00 95.50 176 LYS A N 1
ATOM 1302 C CA . LYS A 1 176 ? 2.238 6.549 4.691 1.00 95.50 176 LYS A CA 1
ATOM 1303 C C . LYS A 1 176 ? 2.874 5.800 3.528 1.00 95.50 176 LYS A C 1
ATOM 1305 O O . LYS A 1 176 ? 4.055 5.468 3.566 1.00 95.50 176 LYS A O 1
ATOM 1310 N N . SER A 1 177 ? 2.103 5.555 2.475 1.00 96.56 177 SER A N 1
ATOM 1311 C CA . SER A 1 177 ? 2.619 4.970 1.238 1.00 96.56 177 SER A CA 1
ATOM 1312 C C . SER A 1 177 ? 2.665 6.028 0.144 1.00 96.56 177 SER A C 1
ATOM 1314 O O . SER A 1 177 ? 1.692 6.752 -0.069 1.00 96.56 177 SER A O 1
ATOM 1316 N N . ARG A 1 178 ? 3.800 6.133 -0.546 1.00 96.00 178 ARG A N 1
ATOM 1317 C CA . ARG A 1 178 ? 3.975 7.015 -1.699 1.00 96.00 178 ARG A CA 1
ATOM 1318 C C . ARG A 1 178 ? 4.177 6.173 -2.946 1.00 96.00 178 ARG A C 1
ATOM 1320 O O . ARG A 1 178 ? 5.097 5.365 -2.987 1.00 96.00 178 ARG A O 1
ATOM 1327 N N . ARG A 1 179 ? 3.351 6.396 -3.967 1.00 96.31 179 ARG A N 1
ATOM 1328 C CA . ARG A 1 179 ? 3.499 5.743 -5.271 1.00 96.31 179 ARG A CA 1
ATOM 1329 C C . ARG A 1 179 ? 4.828 6.134 -5.924 1.00 96.31 179 ARG A C 1
ATOM 1331 O O . ARG A 1 179 ? 5.222 7.302 -5.869 1.00 96.31 179 ARG A O 1
ATOM 1338 N N . LEU A 1 180 ? 5.496 5.162 -6.533 1.00 96.19 180 LEU A N 1
ATOM 1339 C CA . LEU A 1 180 ? 6.696 5.372 -7.330 1.00 96.19 180 LEU A CA 1
ATOM 1340 C C . LEU A 1 180 ? 6.333 5.503 -8.811 1.00 96.19 180 LEU A C 1
ATOM 1342 O O . LEU A 1 180 ? 5.423 4.847 -9.320 1.00 96.19 180 LEU A O 1
ATOM 1346 N N . THR A 1 181 ? 7.064 6.378 -9.489 1.00 96.31 181 THR A N 1
ATOM 1347 C CA . THR A 1 181 ? 7.110 6.441 -10.949 1.00 96.31 181 THR A CA 1
ATOM 1348 C C . THR A 1 181 ? 8.560 6.337 -11.375 1.00 96.31 181 THR A C 1
ATOM 1350 O O . THR A 1 181 ? 9.443 6.792 -10.649 1.00 96.31 181 THR A O 1
ATOM 1353 N N . TYR A 1 182 ? 8.803 5.772 -12.544 1.00 96.62 182 TYR A N 1
ATOM 1354 C CA . TYR A 1 182 ? 10.131 5.526 -13.080 1.00 96.62 182 TYR A CA 1
ATOM 1355 C C . TYR A 1 182 ? 10.310 6.269 -14.393 1.00 96.62 182 TYR A C 1
ATOM 1357 O O . TYR A 1 182 ? 9.352 6.521 -15.118 1.00 96.62 182 TYR A O 1
ATOM 1365 N N . HIS A 1 183 ? 11.549 6.605 -14.710 1.00 95.81 183 HIS A N 1
ATOM 1366 C CA . HIS A 1 183 ? 11.953 6.982 -16.056 1.00 95.81 183 HIS A CA 1
ATOM 1367 C C . HIS A 1 183 ? 13.236 6.236 -16.393 1.00 95.81 183 HIS A C 1
ATOM 1369 O O . HIS A 1 183 ? 14.067 5.989 -15.516 1.00 95.81 183 HIS A O 1
ATOM 1375 N N . ILE A 1 184 ? 13.385 5.863 -17.658 1.00 95.44 184 ILE A N 1
ATOM 1376 C CA . ILE A 1 184 ? 14.622 5.261 -18.142 1.00 95.44 184 ILE A CA 1
ATOM 1377 C C . ILE A 1 184 ? 15.620 6.388 -18.338 1.00 95.44 184 ILE A C 1
ATOM 1379 O O . ILE A 1 184 ? 15.355 7.352 -19.056 1.00 95.44 184 ILE A O 1
ATOM 1383 N N . ARG A 1 185 ? 16.762 6.262 -17.674 1.00 94.94 185 ARG A N 1
ATOM 1384 C CA . ARG A 1 185 ? 17.864 7.210 -17.784 1.00 94.94 185 ARG A CA 1
ATOM 1385 C C . ARG A 1 185 ? 18.874 6.776 -18.834 1.00 94.94 185 ARG A C 1
ATOM 1387 O O . ARG A 1 185 ? 19.409 7.610 -19.553 1.00 94.94 185 ARG A O 1
ATOM 1394 N N . GLU A 1 186 ? 19.149 5.481 -18.893 1.00 95.25 186 GLU A N 1
ATOM 1395 C CA . GLU A 1 186 ? 20.211 4.914 -19.716 1.00 95.25 186 GLU A CA 1
ATOM 1396 C C . GLU A 1 186 ? 19.805 3.523 -20.195 1.00 95.25 186 GLU A C 1
ATOM 1398 O O . GLU A 1 186 ? 19.212 2.771 -19.424 1.00 95.25 186 GLU A O 1
ATOM 1403 N N . VAL A 1 187 ? 20.147 3.176 -21.436 1.00 95.62 187 VAL A N 1
ATOM 1404 C CA . VAL A 1 187 ? 20.032 1.811 -21.968 1.00 95.62 187 VAL A CA 1
ATOM 1405 C C . VAL A 1 187 ? 21.352 1.429 -22.625 1.00 95.62 187 VAL A C 1
ATOM 1407 O O . VAL A 1 187 ? 21.956 2.245 -23.320 1.00 95.62 187 VAL A O 1
ATOM 1410 N N . VAL A 1 188 ? 21.806 0.200 -22.416 1.00 96.50 188 VAL A N 1
ATOM 1411 C CA . VAL A 1 188 ? 22.962 -0.393 -23.087 1.00 96.50 188 VAL A CA 1
ATOM 1412 C C . VAL A 1 188 ? 22.460 -1.476 -24.035 1.00 96.50 188 VAL A C 1
ATOM 1414 O O . VAL A 1 188 ? 21.803 -2.421 -23.603 1.00 96.50 188 VAL A O 1
ATOM 1417 N N . VAL A 1 189 ? 22.752 -1.311 -25.325 1.00 95.62 189 VAL A N 1
ATOM 1418 C CA . VAL A 1 189 ? 22.357 -2.232 -26.399 1.00 95.62 189 VAL A CA 1
ATOM 1419 C C . VAL A 1 189 ? 23.606 -2.667 -27.151 1.00 95.62 189 VAL A C 1
ATOM 1421 O O . VAL A 1 189 ? 24.337 -1.805 -27.650 1.00 95.62 189 VAL A O 1
ATOM 1424 N N . ASP A 1 190 ? 23.878 -3.968 -27.214 1.00 94.19 190 ASP A N 1
ATOM 1425 C CA . ASP A 1 190 ? 25.078 -4.542 -27.843 1.00 94.19 190 ASP A CA 1
ATOM 1426 C C . ASP A 1 190 ? 26.390 -3.834 -27.420 1.00 94.19 190 ASP A C 1
ATOM 1428 O O . ASP A 1 190 ? 27.236 -3.446 -28.236 1.00 94.19 190 ASP A O 1
ATOM 1432 N N . GLY A 1 191 ? 26.537 -3.569 -26.121 1.00 95.25 191 GLY A N 1
ATOM 1433 C CA . GLY A 1 191 ? 27.667 -2.882 -25.497 1.00 95.25 191 GLY A CA 1
ATOM 1434 C C . GLY A 1 191 ? 27.699 -1.366 -25.712 1.00 95.25 191 GLY A C 1
ATOM 1435 O O . GLY A 1 191 ? 28.662 -0.706 -25.308 1.00 95.25 191 GLY A O 1
ATOM 1436 N N . ARG A 1 192 ? 26.679 -0.780 -26.350 1.00 94.38 192 ARG A N 1
ATOM 1437 C CA . ARG A 1 192 ? 26.601 0.656 -26.648 1.00 94.38 192 ARG A CA 1
ATOM 1438 C C . ARG A 1 192 ? 25.575 1.349 -25.770 1.00 94.38 192 ARG A C 1
ATOM 1440 O O . ARG A 1 192 ? 24.400 1.005 -25.766 1.00 94.38 192 ARG A O 1
ATOM 1447 N N . ARG A 1 193 ? 26.019 2.401 -25.087 1.00 95.06 193 ARG A N 1
ATOM 1448 C CA . ARG A 1 193 ? 25.156 3.281 -24.300 1.00 95.06 193 ARG A CA 1
ATOM 1449 C C . ARG A 1 193 ? 24.326 4.185 -25.208 1.00 95.06 193 ARG A C 1
ATOM 1451 O O . ARG A 1 193 ? 24.880 4.911 -26.033 1.00 95.06 193 ARG A O 1
ATOM 1458 N N . ILE A 1 194 ? 23.016 4.173 -25.005 1.00 92.62 194 ILE A N 1
ATOM 1459 C CA . ILE A 1 194 ? 22.025 4.974 -25.714 1.00 92.62 194 ILE A CA 1
ATOM 1460 C C . ILE A 1 194 ? 21.232 5.786 -24.688 1.00 92.62 194 ILE A C 1
ATOM 1462 O O . ILE A 1 194 ? 20.742 5.259 -23.687 1.00 92.62 194 ILE A O 1
ATOM 1466 N N . GLU A 1 195 ? 21.097 7.084 -24.955 1.00 88.44 195 GLU A N 1
ATOM 1467 C CA . GLU A 1 195 ? 20.187 7.959 -24.219 1.00 88.44 195 GLU A CA 1
ATOM 1468 C C . GLU A 1 195 ? 18.780 7.865 -24.843 1.00 88.44 195 GLU A C 1
ATOM 1470 O O . GLU A 1 195 ? 18.635 8.065 -26.056 1.00 88.44 195 GLU A O 1
ATOM 1475 N N . PRO A 1 196 ? 17.732 7.548 -24.062 1.00 84.56 196 PRO A N 1
ATOM 1476 C CA . PRO A 1 196 ? 16.362 7.516 -24.568 1.00 84.56 196 PRO A CA 1
ATOM 1477 C C . PRO A 1 196 ? 15.906 8.907 -25.035 1.00 84.56 196 PRO A C 1
ATOM 1479 O O . PRO A 1 196 ? 16.152 9.901 -24.355 1.00 84.56 196 PRO A O 1
ATOM 1482 N N . VAL A 1 197 ? 15.183 8.989 -26.160 1.00 75.94 197 VAL A N 1
ATOM 1483 C CA . VAL A 1 197 ? 14.686 10.276 -26.710 1.00 75.94 197 VAL A CA 1
ATOM 1484 C C . VAL A 1 197 ? 13.661 10.931 -25.789 1.00 75.94 197 VAL A C 1
ATOM 1486 O O . VAL A 1 197 ? 13.591 12.154 -25.692 1.00 75.94 197 VAL A O 1
ATOM 1489 N N . SER A 1 198 ? 12.866 10.111 -25.109 1.00 62.12 198 SER A N 1
ATOM 1490 C CA . SER A 1 198 ? 11.885 10.537 -24.121 1.00 62.12 198 SER A CA 1
ATOM 1491 C C . SER A 1 198 ? 11.310 9.298 -23.450 1.00 62.12 198 SER A C 1
ATOM 1493 O O . SER A 1 198 ? 10.550 8.562 -24.075 1.00 62.12 198 SER A O 1
ATOM 1495 N N . ALA A 1 199 ? 11.639 9.067 -22.184 1.00 63.50 199 ALA A N 1
ATOM 1496 C CA . ALA A 1 199 ? 10.857 8.153 -21.366 1.00 63.50 199 ALA A CA 1
ATOM 1497 C C . ALA A 1 199 ? 9.774 8.986 -20.675 1.00 63.50 199 ALA A C 1
ATOM 1499 O O . ALA A 1 199 ? 10.068 9.765 -19.765 1.00 63.50 199 ALA A O 1
ATOM 1500 N N . SER A 1 200 ? 8.524 8.869 -21.129 1.00 74.62 200 SER A N 1
ATOM 1501 C CA . SER A 1 200 ? 7.390 9.276 -20.300 1.00 74.62 200 SER A CA 1
ATOM 1502 C C . SER A 1 200 ? 7.505 8.567 -18.951 1.00 74.62 200 SER A C 1
ATOM 1504 O O . SER A 1 200 ? 7.924 7.410 -18.892 1.00 74.62 200 SER A O 1
ATOM 1506 N N . GLY A 1 201 ? 7.176 9.266 -17.864 1.00 86.25 201 GLY A N 1
ATOM 1507 C CA . GLY A 1 201 ? 7.163 8.643 -16.546 1.00 86.25 201 GLY A CA 1
ATOM 1508 C C . GLY A 1 201 ? 6.226 7.436 -16.551 1.00 86.25 201 GLY A C 1
ATOM 1509 O O . GLY A 1 201 ? 5.082 7.557 -16.978 1.00 86.25 201 GLY A O 1
ATOM 1510 N N . PHE A 1 202 ? 6.714 6.296 -16.083 1.00 9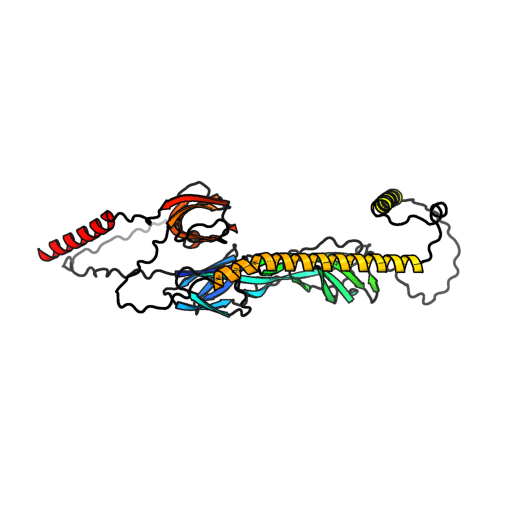2.12 202 PHE A N 1
ATOM 1511 C CA . PHE A 1 202 ? 5.971 5.045 -16.008 1.00 92.12 202 PHE A CA 1
ATOM 1512 C C . PHE A 1 202 ? 5.582 4.741 -14.569 1.00 92.12 202 PHE A C 1
ATOM 1514 O O . PHE A 1 202 ? 6.378 4.942 -13.647 1.00 92.12 202 PHE A O 1
ATOM 1521 N N . SER A 1 203 ? 4.364 4.251 -14.361 1.00 92.50 203 SER A N 1
ATOM 1522 C CA . SER A 1 203 ? 3.935 3.735 -13.066 1.00 92.50 203 SER A CA 1
ATOM 1523 C C . SER A 1 203 ? 3.828 2.215 -13.163 1.00 92.50 203 SER A C 1
ATOM 1525 O O . SER A 1 203 ? 3.089 1.747 -14.023 1.00 92.50 203 SER A O 1
ATOM 1527 N N . PRO A 1 204 ? 4.477 1.439 -12.274 1.00 88.62 204 PRO A N 1
ATOM 1528 C CA . PRO A 1 204 ? 4.396 -0.026 -12.282 1.00 88.62 204 PRO A CA 1
ATOM 1529 C C . PRO A 1 204 ? 3.037 -0.580 -11.832 1.00 88.62 204 PRO A C 1
ATOM 1531 O O . PRO A 1 204 ? 2.978 -1.561 -11.111 1.00 88.62 204 PRO A O 1
ATOM 1534 N N . THR A 1 205 ? 1.943 0.100 -12.159 1.00 84.81 205 THR A N 1
ATOM 1535 C CA . THR A 1 205 ? 0.583 -0.446 -12.120 1.00 84.81 205 THR A CA 1
ATOM 1536 C C . THR A 1 205 ? 0.145 -0.957 -13.494 1.00 84.81 205 THR A C 1
ATOM 1538 O O . THR A 1 205 ? -0.993 -1.382 -13.650 1.00 84.81 205 THR A O 1
ATOM 1541 N N . GLU A 1 206 ? 1.014 -0.821 -14.495 1.00 81.50 206 GLU A N 1
ATOM 1542 C CA . GLU A 1 206 ? 0.842 -1.295 -15.863 1.00 81.50 206 GLU A CA 1
ATOM 1543 C C . GLU A 1 206 ? 1.690 -2.559 -16.057 1.00 81.50 206 GLU A C 1
ATOM 1545 O O . GLU A 1 206 ? 2.834 -2.615 -15.604 1.00 81.50 206 GLU A O 1
ATOM 1550 N N . GLU A 1 207 ? 1.142 -3.559 -16.749 1.00 86.75 207 GLU A N 1
ATOM 1551 C CA . GLU A 1 207 ? 1.804 -4.857 -16.966 1.00 86.75 207 GLU A CA 1
ATOM 1552 C C . GLU A 1 207 ? 3.008 -4.757 -17.914 1.00 86.75 207 GLU A C 1
ATOM 1554 O O . GLU A 1 207 ? 3.927 -5.573 -17.853 1.00 86.75 207 GLU A O 1
ATOM 1559 N N . SER A 1 208 ? 3.035 -3.749 -18.792 1.00 91.75 208 SER A N 1
ATOM 1560 C CA . SER A 1 208 ? 4.093 -3.596 -19.789 1.00 91.75 208 SER A CA 1
ATOM 1561 C C . SER A 1 208 ? 4.497 -2.148 -20.018 1.00 91.75 208 SER A C 1
ATOM 1563 O O . SER A 1 208 ? 3.635 -1.272 -20.070 1.00 91.75 208 SER A O 1
ATOM 1565 N N . TRP A 1 209 ? 5.789 -1.919 -20.260 1.00 93.44 209 TRP A N 1
ATOM 1566 C CA . TRP A 1 209 ? 6.335 -0.613 -20.622 1.00 93.44 209 TRP A CA 1
ATOM 1567 C C . TRP A 1 209 ? 6.986 -0.655 -22.007 1.00 93.44 209 TRP A C 1
ATOM 1569 O O . TRP A 1 209 ? 7.992 -1.336 -22.220 1.00 93.44 209 TRP A O 1
ATOM 1579 N N . GLU A 1 210 ? 6.423 0.101 -22.950 1.00 92.62 210 GLU A N 1
ATOM 1580 C CA . GLU A 1 210 ? 7.009 0.312 -24.275 1.00 92.62 210 GLU A CA 1
ATOM 1581 C C . GLU A 1 210 ? 8.051 1.437 -24.258 1.00 92.62 210 GLU A C 1
ATOM 1583 O O . GLU A 1 210 ? 7.810 2.537 -23.751 1.00 92.62 210 GLU A O 1
ATOM 1588 N N . VAL A 1 211 ? 9.224 1.157 -24.828 1.00 90.69 211 VAL A N 1
ATOM 1589 C CA . VAL A 1 211 ? 10.387 2.045 -24.809 1.00 90.69 211 VAL A CA 1
ATOM 1590 C C . VAL A 1 211 ? 10.942 2.180 -26.218 1.00 90.69 211 VAL A C 1
ATOM 1592 O O . VAL A 1 211 ? 11.581 1.266 -26.737 1.00 90.69 211 VAL A O 1
ATOM 1595 N N . SER A 1 212 ? 10.752 3.346 -26.829 1.00 91.00 212 SER A N 1
ATOM 1596 C CA . SER A 1 212 ? 11.332 3.643 -28.139 1.00 91.00 212 SER A CA 1
ATOM 1597 C C . SER A 1 212 ? 12.711 4.281 -27.999 1.00 91.00 212 SER A C 1
ATOM 1599 O O . SER A 1 212 ? 12.883 5.310 -27.337 1.00 91.00 212 SER A O 1
ATOM 1601 N N . LEU A 1 213 ? 13.701 3.687 -28.657 1.00 91.50 213 LEU A N 1
ATOM 1602 C CA . LEU A 1 213 ? 15.076 4.168 -28.682 1.00 91.50 213 LEU A CA 1
ATOM 1603 C C . LEU A 1 213 ? 15.384 4.827 -30.044 1.00 91.50 213 LEU A C 1
ATOM 1605 O O . LEU A 1 213 ? 14.878 4.374 -31.071 1.00 91.50 213 LEU A O 1
ATOM 1609 N N . PRO A 1 214 ? 16.239 5.871 -30.102 1.00 87.50 214 PRO A N 1
ATOM 1610 C CA . PRO A 1 214 ? 16.550 6.628 -31.331 1.00 87.50 214 PRO A CA 1
ATOM 1611 C C . PRO A 1 214 ? 17.365 5.856 -32.382 1.00 87.50 214 PRO A C 1
ATOM 1613 O O . PRO A 1 214 ? 18.058 6.447 -33.209 1.00 87.50 214 PRO A O 1
ATOM 1616 N N . VAL A 1 215 ? 17.376 4.534 -32.322 1.00 72.12 215 VAL A N 1
ATOM 1617 C CA . VAL A 1 215 ? 18.488 3.735 -32.809 1.00 72.12 215 VAL A CA 1
ATOM 1618 C C . VAL A 1 215 ? 18.382 3.540 -34.318 1.00 72.12 215 VAL A C 1
ATOM 1620 O O . VAL A 1 215 ? 17.849 2.557 -34.809 1.00 72.12 215 VAL A O 1
ATOM 1623 N N . GLY A 1 216 ? 18.958 4.484 -35.060 1.00 66.94 216 GLY A N 1
ATOM 1624 C CA . GLY A 1 216 ? 19.482 4.274 -36.404 1.00 66.94 216 GLY A CA 1
ATOM 1625 C C . GLY A 1 216 ? 20.875 3.660 -36.315 1.00 66.94 216 GLY A C 1
ATOM 1626 O O . GLY A 1 216 ? 21.843 4.264 -36.779 1.00 66.94 216 GLY A O 1
ATOM 1627 N N . LEU A 1 217 ? 21.003 2.491 -35.673 1.00 56.53 217 LEU A N 1
ATOM 1628 C CA . LEU A 1 217 ? 22.191 1.663 -35.851 1.00 56.53 217 LEU A CA 1
ATOM 1629 C C . LEU A 1 217 ? 22.115 1.166 -37.282 1.00 56.53 217 LEU A C 1
ATOM 1631 O O . LEU A 1 217 ? 21.597 0.088 -37.556 1.00 56.53 217 LEU A O 1
ATOM 1635 N N . GLY A 1 218 ? 22.591 2.008 -38.203 1.00 52.78 218 GLY A N 1
ATOM 1636 C CA . GLY A 1 218 ? 22.938 1.566 -39.534 1.00 52.78 218 GLY A CA 1
ATOM 1637 C C . GLY A 1 218 ? 23.692 0.271 -39.331 1.00 52.78 218 GLY A C 1
ATOM 1638 O O . GLY A 1 218 ? 24.657 0.242 -38.560 1.00 52.78 218 GLY A O 1
ATOM 1639 N N . SER A 1 219 ? 23.176 -0.805 -39.924 1.00 52.16 219 SER A N 1
ATOM 1640 C CA . SER A 1 219 ? 23.935 -2.022 -40.103 1.00 52.16 219 SER A CA 1
ATOM 1641 C C . SER A 1 219 ? 25.302 -1.545 -40.563 1.00 52.16 219 SER A C 1
ATOM 1643 O O . SER A 1 219 ? 25.431 -1.056 -41.690 1.00 52.16 219 SER A O 1
ATOM 1645 N N . ASN A 1 220 ? 26.308 -1.593 -39.689 1.00 51.22 220 ASN A N 1
ATOM 1646 C CA . ASN A 1 220 ? 27.679 -1.598 -40.146 1.00 51.22 220 ASN A CA 1
ATOM 1647 C C . ASN A 1 220 ? 27.769 -2.951 -40.820 1.00 51.22 220 ASN A C 1
ATOM 1649 O O . ASN A 1 220 ? 28.156 -3.944 -40.208 1.00 51.22 220 ASN A O 1
ATOM 1653 N N . GLY A 1 221 ? 27.248 -2.960 -42.050 1.00 48.69 221 GLY A N 1
ATOM 1654 C CA . GLY A 1 221 ? 27.427 -3.983 -43.027 1.00 48.69 221 GLY A CA 1
ATOM 1655 C C . GLY A 1 221 ? 28.899 -4.250 -42.952 1.00 48.69 221 GLY A C 1
ATOM 1656 O O . GLY A 1 221 ? 29.733 -3.349 -43.074 1.00 48.69 221 GLY A O 1
ATOM 1657 N N . GLU A 1 222 ? 29.164 -5.479 -42.575 1.00 48.50 222 GLU A N 1
ATOM 1658 C CA . GLU A 1 222 ? 30.403 -6.154 -42.788 1.00 48.50 222 GLU A CA 1
ATOM 1659 C C . GLU A 1 222 ? 30.779 -5.894 -44.250 1.00 48.50 222 GLU A C 1
ATOM 1661 O O . GLU A 1 222 ? 30.386 -6.624 -45.154 1.00 48.50 222 GLU A O 1
ATOM 1666 N N . ASP A 1 223 ? 31.486 -4.787 -44.495 1.00 48.16 223 ASP A N 1
ATOM 1667 C CA . ASP A 1 223 ? 32.111 -4.452 -45.767 1.00 48.16 223 ASP A CA 1
ATOM 1668 C C . ASP A 1 223 ? 33.343 -5.354 -45.891 1.00 48.16 223 ASP A C 1
ATOM 1670 O O . ASP A 1 223 ? 34.502 -4.942 -45.903 1.00 48.16 223 ASP A O 1
ATOM 1674 N N . ARG A 1 224 ? 33.078 -6.663 -45.876 1.00 50.41 224 ARG A N 1
ATOM 1675 C CA . ARG A 1 224 ? 33.960 -7.687 -46.400 1.00 50.41 224 ARG A CA 1
ATOM 1676 C C . ARG A 1 224 ? 33.657 -7.785 -47.883 1.00 50.41 224 ARG A C 1
ATOM 1678 O O . ARG A 1 224 ? 32.950 -8.675 -48.333 1.00 50.41 224 ARG A O 1
ATOM 1685 N N . GLY A 1 225 ? 34.228 -6.827 -48.602 1.00 58.72 225 GLY A N 1
ATOM 1686 C CA . GLY A 1 225 ? 34.727 -6.959 -49.961 1.00 58.72 225 GLY A CA 1
ATOM 1687 C C . GLY A 1 225 ? 33.862 -7.743 -50.941 1.00 58.72 225 GLY A C 1
ATOM 1688 O O . GLY A 1 225 ? 34.001 -8.956 -51.072 1.00 58.72 225 GLY A O 1
ATOM 1689 N N . GLN A 1 226 ? 33.162 -7.013 -51.798 1.00 48.28 226 GLN A N 1
ATOM 1690 C CA . GLN A 1 226 ? 33.104 -7.389 -53.204 1.00 48.28 226 GLN A CA 1
ATOM 1691 C C . GLN A 1 226 ? 33.271 -6.138 -54.057 1.00 48.28 226 GLN A C 1
ATOM 1693 O O . GLN A 1 226 ? 32.442 -5.234 -54.051 1.00 48.28 226 GLN A O 1
ATOM 1698 N N . GLY A 1 227 ? 34.406 -6.086 -54.756 1.00 55.06 227 GLY A N 1
ATOM 1699 C CA . GLY A 1 227 ? 34.666 -5.088 -55.777 1.00 55.06 227 GLY A CA 1
ATOM 1700 C C . GLY A 1 227 ? 33.619 -5.165 -56.884 1.00 55.06 227 GLY A C 1
ATOM 1701 O O . GLY A 1 227 ? 33.258 -6.245 -57.347 1.00 55.06 227 GLY A O 1
ATOM 1702 N N . GLY A 1 228 ? 33.165 -3.996 -57.310 1.00 48.66 228 GLY A N 1
ATOM 1703 C CA . GLY A 1 228 ? 32.269 -3.830 -58.440 1.00 48.66 228 GLY A CA 1
ATOM 1704 C C . GLY A 1 228 ? 32.188 -2.358 -58.803 1.00 48.66 228 GLY A C 1
ATOM 1705 O O . GLY A 1 228 ? 31.341 -1.634 -58.290 1.00 48.66 228 GLY A O 1
ATOM 1706 N N . GLU A 1 229 ? 33.104 -1.912 -59.663 1.00 49.19 229 GLU A N 1
ATOM 1707 C CA . GLU A 1 229 ? 32.966 -0.662 -60.410 1.00 49.19 229 GLU A CA 1
ATOM 1708 C C . GLU A 1 229 ? 31.612 -0.642 -61.134 1.00 49.19 229 GLU A C 1
ATOM 1710 O O . GLU A 1 229 ? 31.279 -1.568 -61.873 1.00 49.19 229 GLU A O 1
ATOM 1715 N N . GLY A 1 230 ? 30.830 0.420 -60.935 1.00 44.59 230 GLY A N 1
ATOM 1716 C CA . GLY A 1 230 ? 29.484 0.510 -61.498 1.00 44.59 230 GLY A CA 1
ATOM 1717 C C . GLY A 1 230 ? 28.858 1.895 -61.383 1.00 44.59 230 GLY A C 1
ATOM 1718 O O . GLY A 1 230 ? 27.944 2.107 -60.602 1.00 44.59 230 GLY A O 1
ATOM 1719 N N . SER A 1 231 ? 29.403 2.823 -62.167 1.00 42.88 231 SER A N 1
ATOM 1720 C CA . SER A 1 231 ? 28.813 4.055 -62.715 1.00 42.88 231 SER A CA 1
ATOM 1721 C C . SER A 1 231 ? 27.319 4.365 -62.450 1.00 42.88 231 SER A C 1
ATOM 1723 O O . SER A 1 231 ? 26.439 3.649 -62.914 1.00 42.88 231 SER A O 1
ATOM 1725 N N . GLY A 1 232 ? 27.071 5.567 -61.905 1.00 43.78 232 GLY A N 1
ATOM 1726 C CA . GLY A 1 232 ? 26.154 6.550 -62.508 1.00 43.78 232 GLY A CA 1
ATOM 1727 C C . GLY A 1 232 ? 24.687 6.560 -62.058 1.00 43.78 232 GLY A C 1
ATOM 1728 O O . GLY A 1 232 ? 23.908 5.687 -62.416 1.00 43.78 232 GLY A O 1
ATOM 1729 N N . GLY A 1 233 ? 24.267 7.650 -61.404 1.00 36.03 233 GLY A N 1
ATOM 1730 C CA . GLY A 1 233 ? 22.843 7.964 -61.241 1.00 36.03 233 GLY A CA 1
ATOM 1731 C C . GLY A 1 233 ? 22.568 9.119 -60.285 1.00 36.03 233 GLY A C 1
ATOM 1732 O O . GLY A 1 233 ? 22.353 8.904 -59.099 1.00 36.03 233 GLY A O 1
ATOM 1733 N N . ALA A 1 234 ? 22.579 10.346 -60.808 1.00 47.41 234 ALA A N 1
ATOM 1734 C CA . ALA A 1 234 ? 22.148 11.550 -60.106 1.00 47.41 234 ALA A CA 1
ATOM 1735 C C . ALA A 1 234 ? 20.640 11.502 -59.795 1.00 47.41 234 ALA A C 1
ATOM 1737 O O . ALA A 1 234 ? 19.828 11.236 -60.679 1.00 47.41 234 ALA A O 1
ATOM 1738 N N . GLY A 1 235 ? 20.281 11.804 -58.547 1.00 35.31 235 GLY A N 1
ATOM 1739 C CA . GLY A 1 235 ? 18.904 11.916 -58.072 1.00 35.31 235 GLY A CA 1
ATOM 1740 C C . GLY A 1 235 ? 18.843 12.890 -56.904 1.00 35.31 235 GLY A C 1
ATOM 1741 O O . GLY A 1 235 ? 18.932 12.502 -55.744 1.00 35.31 235 GLY A O 1
ATOM 1742 N N . GLU A 1 236 ? 18.770 14.173 -57.236 1.00 43.81 236 GLU A N 1
ATOM 1743 C CA . GLU A 1 236 ? 18.645 15.294 -56.312 1.00 43.81 236 GLU A CA 1
ATOM 1744 C C . GLU A 1 236 ? 17.170 15.439 -55.905 1.00 43.81 236 GLU A C 1
ATOM 1746 O O . GLU A 1 236 ? 16.327 15.836 -56.706 1.00 43.81 236 GLU A O 1
ATOM 1751 N N . SER A 1 237 ? 16.836 15.092 -54.661 1.00 38.72 237 SER A N 1
ATOM 1752 C CA . SER A 1 237 ? 15.513 15.341 -54.078 1.00 38.72 237 SER A CA 1
ATOM 1753 C C . SER A 1 237 ? 15.667 15.974 -52.698 1.00 38.72 237 SER A C 1
ATOM 1755 O O . SER A 1 237 ? 15.813 15.294 -51.684 1.00 38.72 237 SER A O 1
ATOM 1757 N N . ALA A 1 238 ? 15.653 17.307 -52.681 1.00 39.03 238 ALA A N 1
ATOM 1758 C CA . ALA A 1 238 ? 15.605 18.126 -51.481 1.00 39.03 238 ALA A CA 1
ATOM 1759 C C . ALA A 1 238 ? 14.144 18.319 -51.035 1.00 39.03 238 ALA A C 1
ATOM 1761 O O . ALA A 1 238 ? 13.434 19.181 -51.546 1.00 39.03 238 ALA A O 1
ATOM 1762 N N . SER A 1 239 ? 13.693 17.536 -50.055 1.00 38.09 239 SER A N 1
ATOM 1763 C CA . SER A 1 239 ? 12.486 17.830 -49.276 1.00 38.09 239 SER A CA 1
ATOM 1764 C C . SER A 1 239 ? 12.895 18.485 -47.952 1.00 38.09 239 SER A C 1
ATOM 1766 O O . SER A 1 239 ? 13.283 17.813 -46.997 1.00 38.09 239 SER A O 1
ATOM 1768 N N . MET A 1 240 ? 12.848 19.820 -47.904 1.00 39.50 240 MET A N 1
ATOM 1769 C CA . MET A 1 240 ? 13.052 20.611 -46.686 1.00 39.50 240 MET A CA 1
ATOM 1770 C C . MET A 1 240 ? 11.808 20.507 -45.792 1.00 39.50 240 MET A C 1
ATOM 1772 O O . MET A 1 240 ? 10.771 21.106 -46.072 1.00 39.50 240 MET A O 1
ATOM 1776 N N . ASN A 1 241 ? 11.914 19.745 -44.703 1.00 40.50 241 ASN A N 1
ATOM 1777 C CA . ASN A 1 241 ? 10.858 19.607 -43.703 1.00 40.50 241 ASN A CA 1
ATOM 1778 C C . ASN A 1 241 ? 10.695 20.904 -42.889 1.00 40.50 241 ASN A C 1
ATOM 1780 O O . ASN A 1 241 ? 11.571 21.295 -42.117 1.00 40.50 241 ASN A O 1
ATOM 1784 N N . VAL A 1 242 ? 9.519 21.525 -43.017 1.00 43.09 242 VAL A N 1
ATOM 1785 C CA . VAL A 1 242 ? 9.047 22.722 -42.287 1.00 43.09 242 VAL A CA 1
ATOM 1786 C C . VAL A 1 242 ? 9.065 22.537 -40.755 1.00 43.09 242 VAL A C 1
ATOM 1788 O O . VAL A 1 242 ? 9.109 23.514 -40.008 1.00 43.09 242 VAL A O 1
ATOM 1791 N N . LEU A 1 243 ? 9.157 21.295 -40.265 1.00 39.75 243 LEU A N 1
ATOM 1792 C CA . LEU A 1 243 ? 9.300 20.978 -38.840 1.00 39.75 243 LEU A CA 1
ATOM 1793 C C . LEU A 1 243 ? 10.636 21.450 -38.229 1.00 39.75 243 LEU A C 1
ATOM 1795 O O . LEU A 1 243 ? 10.689 21.779 -37.044 1.00 39.75 243 LEU A O 1
ATOM 1799 N N . GLY A 1 244 ? 11.706 21.542 -39.028 1.00 38.81 244 GLY A N 1
ATOM 1800 C CA . GLY A 1 244 ? 13.022 21.980 -38.547 1.00 38.81 244 GLY A CA 1
ATOM 1801 C C . GLY A 1 244 ? 13.073 23.463 -38.162 1.00 38.81 244 GLY A C 1
ATOM 1802 O O . GLY A 1 244 ? 13.853 23.851 -37.294 1.00 38.81 244 GLY A O 1
ATOM 1803 N N . LEU A 1 245 ? 12.210 24.301 -38.748 1.00 41.62 245 LEU A N 1
ATOM 1804 C CA . LEU A 1 245 ? 12.216 25.745 -38.495 1.00 41.62 245 LEU A CA 1
ATOM 1805 C C . LEU A 1 245 ? 11.542 26.112 -37.158 1.00 41.62 245 LEU A C 1
ATOM 1807 O O . LEU A 1 245 ? 11.958 27.061 -36.495 1.00 41.62 245 LEU A O 1
ATOM 1811 N N . VAL A 1 246 ? 10.541 25.334 -36.728 1.00 47.00 246 VAL A N 1
ATOM 1812 C CA . VAL A 1 246 ? 9.818 25.558 -35.460 1.00 47.00 246 VAL A CA 1
ATOM 1813 C C . VAL A 1 246 ? 10.666 25.126 -34.256 1.00 47.00 246 VAL A C 1
ATOM 1815 O O . VAL A 1 246 ? 10.680 25.801 -33.226 1.00 47.00 246 VAL A O 1
ATOM 1818 N N . LEU A 1 247 ? 11.460 24.063 -34.410 1.00 47.88 247 LEU A N 1
ATOM 1819 C CA . LEU A 1 247 ? 12.349 23.548 -33.363 1.00 47.88 247 LEU A CA 1
ATOM 1820 C C . LEU A 1 247 ? 13.543 24.479 -33.089 1.00 47.88 247 LEU A C 1
ATOM 1822 O O . LEU A 1 247 ? 13.911 24.696 -31.933 1.00 47.88 247 LEU A O 1
ATOM 1826 N N . VAL A 1 248 ? 14.096 25.109 -34.131 1.00 53.72 248 VAL A N 1
ATOM 1827 C CA . VAL A 1 248 ? 15.189 26.087 -33.987 1.00 53.72 248 VAL A CA 1
ATOM 1828 C C . VAL A 1 248 ? 14.704 27.382 -33.324 1.00 53.72 248 VAL A C 1
ATOM 1830 O O . VAL A 1 248 ? 15.422 27.945 -32.499 1.00 53.72 248 VAL A O 1
ATOM 1833 N N . ALA A 1 249 ? 13.475 27.832 -33.604 1.00 55.31 249 ALA A N 1
ATOM 1834 C CA . ALA A 1 249 ? 12.896 29.010 -32.954 1.00 55.31 249 ALA A CA 1
ATOM 1835 C C . ALA A 1 249 ? 12.596 28.775 -31.458 1.00 55.31 249 ALA A C 1
ATOM 1837 O O . ALA A 1 249 ? 12.852 29.655 -30.632 1.00 55.31 249 ALA A O 1
ATOM 1838 N N . GLY A 1 250 ? 12.129 27.574 -31.093 1.00 52.78 250 GLY A N 1
ATOM 1839 C CA . GLY A 1 250 ? 11.877 27.192 -29.698 1.00 52.78 250 GLY A CA 1
ATOM 1840 C C . GLY A 1 250 ? 13.154 27.088 -28.854 1.00 52.78 250 GLY A C 1
ATOM 1841 O O . GLY A 1 250 ? 13.212 27.622 -27.745 1.00 52.78 250 GLY A O 1
ATOM 1842 N N . LEU A 1 251 ? 14.215 26.484 -29.402 1.00 56.16 251 LEU A N 1
ATOM 1843 C CA . LEU A 1 251 ? 15.521 26.387 -28.735 1.00 56.16 251 LEU A CA 1
ATOM 1844 C C . LEU A 1 251 ? 16.201 27.753 -28.562 1.00 56.16 251 LEU A C 1
ATOM 1846 O O . LEU A 1 251 ? 16.879 27.977 -27.558 1.00 56.16 251 LEU A O 1
ATOM 1850 N N . LEU A 1 252 ? 15.983 28.690 -29.490 1.00 47.62 252 LEU A N 1
ATOM 1851 C CA . LEU A 1 252 ? 16.529 30.044 -29.392 1.00 47.62 252 LEU A CA 1
ATOM 1852 C C . LEU A 1 252 ? 15.861 30.856 -28.267 1.00 47.62 252 LEU A C 1
ATOM 1854 O O . LEU A 1 252 ? 16.550 31.571 -27.542 1.00 47.62 252 LEU A O 1
ATOM 1858 N N . LEU A 1 253 ? 14.546 30.711 -28.072 1.00 56.34 253 LEU A N 1
ATOM 1859 C CA . LEU A 1 253 ? 13.814 31.378 -26.986 1.00 56.34 253 LEU A CA 1
ATOM 1860 C C . LEU A 1 253 ? 14.147 30.785 -25.606 1.00 56.34 253 LEU A C 1
ATOM 1862 O O . LEU A 1 253 ? 14.316 31.534 -24.643 1.00 56.34 253 LEU A O 1
ATOM 1866 N N . MET A 1 254 ? 14.341 29.466 -25.517 1.00 49.34 254 MET A N 1
ATOM 1867 C CA . MET A 1 254 ? 14.809 28.794 -24.295 1.00 49.34 254 MET A CA 1
ATOM 1868 C C . MET A 1 254 ? 16.256 29.162 -23.933 1.00 49.34 254 MET A C 1
ATOM 1870 O O . MET A 1 254 ? 16.557 29.401 -22.764 1.00 49.34 254 MET A O 1
ATOM 1874 N N . ALA A 1 255 ? 17.152 29.292 -24.916 1.00 54.84 255 ALA A N 1
ATOM 1875 C CA . ALA A 1 255 ? 18.528 29.732 -24.670 1.00 54.84 255 ALA A CA 1
ATOM 1876 C C . ALA A 1 255 ? 18.600 31.180 -24.140 1.00 54.84 255 ALA A C 1
ATOM 1878 O O . ALA A 1 255 ? 19.456 31.482 -23.306 1.00 54.84 255 ALA A O 1
ATOM 1879 N N . ILE A 1 256 ? 17.672 32.052 -24.563 1.00 54.31 256 ILE A N 1
ATOM 1880 C CA . ILE A 1 256 ? 17.526 33.427 -24.052 1.00 54.31 256 ILE A CA 1
ATOM 1881 C C . ILE A 1 256 ? 16.960 33.433 -22.621 1.00 54.31 256 ILE A C 1
ATOM 1883 O O . ILE A 1 256 ? 17.428 34.210 -21.792 1.00 54.31 256 ILE A O 1
ATOM 1887 N N . ALA A 1 257 ? 16.011 32.547 -22.303 1.00 51.75 257 ALA A N 1
ATOM 1888 C CA . ALA A 1 257 ? 15.415 32.447 -20.968 1.00 51.75 257 ALA A CA 1
ATOM 1889 C C . ALA A 1 257 ? 16.354 31.827 -19.911 1.00 51.75 257 ALA A C 1
ATOM 1891 O O . ALA A 1 257 ? 16.252 32.160 -18.732 1.00 51.75 257 ALA A O 1
ATOM 1892 N N . VAL A 1 258 ? 17.282 30.953 -20.322 1.00 50.22 258 VAL A N 1
ATOM 1893 C CA . VAL A 1 258 ? 18.181 30.201 -19.417 1.00 50.22 258 VAL A CA 1
ATOM 1894 C C . VAL A 1 258 ? 19.633 30.715 -19.456 1.00 50.22 258 VAL A C 1
ATOM 1896 O O . VAL A 1 258 ? 20.502 30.221 -18.741 1.00 50.22 258 VAL A O 1
ATOM 1899 N N . GLY A 1 259 ? 19.923 31.754 -20.244 1.00 49.88 259 GLY A N 1
ATOM 1900 C CA . GLY A 1 259 ? 21.229 32.425 -20.229 1.00 49.88 259 GLY A CA 1
ATOM 1901 C C . GLY A 1 259 ? 22.390 31.583 -20.775 1.00 49.88 259 GLY A C 1
ATOM 1902 O O . GLY A 1 259 ? 23.534 31.772 -20.357 1.00 49.88 259 GLY A O 1
ATOM 1903 N N . LEU A 1 260 ? 22.124 30.664 -21.710 1.00 56.88 260 LEU A N 1
ATOM 1904 C CA . LEU A 1 260 ? 23.160 29.874 -22.389 1.00 56.88 260 LEU A CA 1
ATOM 1905 C C . LEU A 1 260 ? 23.656 30.590 -23.664 1.00 56.88 260 LEU A C 1
ATOM 1907 O O . LEU A 1 260 ? 22.863 31.202 -24.381 1.00 56.88 260 LEU A O 1
ATOM 1911 N N . PRO A 1 261 ? 24.965 30.548 -23.982 1.00 42.59 261 PRO A N 1
ATOM 1912 C CA . PRO A 1 261 ? 25.541 31.401 -25.017 1.00 42.59 261 PRO A CA 1
ATOM 1913 C C . PRO A 1 261 ? 25.239 30.889 -26.432 1.00 42.59 261 PRO A C 1
ATOM 1915 O O . PRO A 1 261 ? 25.719 29.834 -26.847 1.00 42.59 261 PRO A O 1
ATOM 1918 N N . ALA A 1 262 ? 24.519 31.696 -27.214 1.00 48.44 262 ALA A N 1
ATOM 1919 C CA . ALA A 1 262 ? 24.394 31.520 -28.656 1.00 48.44 262 ALA A CA 1
ATOM 1920 C C . ALA A 1 262 ? 25.705 31.874 -29.396 1.00 48.44 262 ALA A C 1
ATOM 1922 O O . ALA A 1 262 ? 26.491 32.725 -28.981 1.00 48.44 262 ALA A O 1
ATOM 1923 N N . ASN A 1 263 ? 25.913 31.175 -30.512 1.00 47.28 263 ASN A N 1
ATOM 1924 C CA . ASN A 1 263 ? 27.000 31.222 -31.495 1.00 47.28 263 ASN A CA 1
ATOM 1925 C C . ASN A 1 263 ? 28.002 32.416 -31.439 1.00 47.28 263 ASN A C 1
ATOM 1927 O O . ASN A 1 263 ? 27.675 33.590 -31.628 1.00 47.28 263 ASN A O 1
ATOM 1931 N N . ARG A 1 264 ? 29.290 32.065 -31.296 1.00 46.41 264 ARG A N 1
ATOM 1932 C CA . ARG A 1 264 ? 30.480 32.904 -31.018 1.00 46.41 264 ARG A CA 1
ATOM 1933 C C . ARG A 1 264 ? 30.799 34.056 -31.988 1.00 46.41 264 ARG A C 1
ATOM 1935 O O . ARG A 1 264 ? 31.721 34.822 -31.702 1.00 46.41 264 ARG A O 1
ATOM 1942 N N . ARG A 1 265 ? 30.118 34.207 -33.128 1.00 49.25 265 ARG A N 1
ATOM 1943 C CA . ARG A 1 265 ? 30.441 35.272 -34.107 1.00 49.25 265 ARG A CA 1
ATOM 1944 C C . ARG A 1 265 ? 29.773 36.616 -33.805 1.00 49.25 265 ARG A C 1
ATOM 1946 O O . ARG A 1 265 ? 30.325 37.639 -34.192 1.00 49.25 265 ARG A O 1
ATOM 1953 N N . VAL A 1 266 ? 28.671 36.633 -33.051 1.00 50.03 266 VAL A N 1
ATOM 1954 C CA . VAL A 1 266 ? 27.980 37.878 -32.653 1.00 50.03 266 VAL A CA 1
ATOM 1955 C C . VAL A 1 266 ? 28.478 38.401 -31.292 1.00 50.03 266 VAL A C 1
ATOM 1957 O O . VAL A 1 266 ? 28.515 39.608 -31.068 1.00 50.03 266 VAL A O 1
ATOM 1960 N N . LEU A 1 267 ? 28.998 37.525 -30.419 1.00 40.66 267 LEU A N 1
ATOM 1961 C CA . LEU A 1 267 ? 29.472 37.888 -29.071 1.00 40.66 267 LEU A CA 1
ATOM 1962 C C . LEU A 1 267 ? 30.862 38.557 -29.000 1.00 40.66 267 LEU A C 1
ATOM 1964 O O . LEU A 1 267 ? 31.215 39.115 -27.963 1.00 40.66 267 LEU A O 1
ATOM 1968 N N . LYS A 1 268 ? 31.665 38.543 -30.074 1.00 41.75 268 LYS A N 1
ATOM 1969 C CA . LYS A 1 268 ? 33.036 39.103 -30.065 1.00 41.75 268 LYS A CA 1
ATOM 1970 C C . LYS A 1 268 ? 33.110 40.631 -29.923 1.00 41.75 268 LYS A C 1
ATOM 1972 O O . LYS A 1 268 ? 34.207 41.154 -29.767 1.00 41.75 268 LYS A O 1
ATOM 1977 N N . ARG A 1 269 ? 31.982 41.348 -29.972 1.00 46.66 269 ARG A N 1
ATOM 1978 C CA . ARG A 1 269 ? 31.955 42.814 -29.839 1.00 46.66 269 ARG A CA 1
ATOM 1979 C C . ARG A 1 269 ? 31.717 43.340 -28.422 1.00 46.66 269 ARG A C 1
ATOM 1981 O O . ARG A 1 269 ? 31.886 44.538 -28.242 1.00 46.66 269 ARG A O 1
ATOM 1988 N N . PHE A 1 270 ? 31.360 42.508 -27.434 1.00 41.84 270 PHE A N 1
ATOM 1989 C CA . PHE A 1 270 ? 30.793 43.045 -26.183 1.00 41.84 270 PHE A CA 1
ATOM 1990 C C . PHE A 1 270 ? 31.375 42.574 -24.843 1.00 41.84 270 PHE A C 1
ATOM 1992 O O . PHE A 1 270 ? 30.895 43.053 -23.821 1.00 41.84 270 PHE A O 1
ATOM 1999 N N . LEU A 1 271 ? 32.408 41.723 -24.774 1.00 42.59 271 LEU A N 1
ATOM 2000 C CA . LEU A 1 271 ? 32.977 41.331 -23.471 1.00 42.59 271 LEU A CA 1
ATOM 2001 C C . LEU A 1 271 ? 34.518 41.311 -23.455 1.00 42.59 271 LEU A C 1
ATOM 2003 O O . LEU A 1 271 ? 35.125 40.737 -24.363 1.00 42.59 271 LEU A O 1
ATOM 2007 N N . PRO A 1 272 ? 35.157 41.915 -22.430 1.00 44.81 272 PRO A N 1
ATOM 2008 C CA . PRO A 1 272 ? 36.605 41.940 -22.282 1.00 44.81 272 PRO A CA 1
ATOM 2009 C C . PRO A 1 272 ? 37.140 40.562 -21.872 1.00 44.81 272 PRO A C 1
ATOM 2011 O O . PRO A 1 272 ? 36.479 39.773 -21.197 1.00 44.81 272 PRO A O 1
ATOM 2014 N N . SER A 1 273 ? 38.362 40.276 -22.308 1.00 45.97 273 SER A N 1
ATOM 2015 C CA . SER A 1 273 ? 39.078 39.013 -22.148 1.00 45.97 273 SER A CA 1
ATOM 2016 C C . SER A 1 273 ? 39.406 38.691 -20.683 1.00 45.97 273 SER A C 1
ATOM 2018 O O . SER A 1 273 ? 40.470 39.064 -20.196 1.00 45.97 273 SER A O 1
ATOM 2020 N N . ALA A 1 274 ? 38.533 37.962 -19.991 1.00 54.56 274 ALA A N 1
ATOM 2021 C CA . ALA A 1 274 ? 38.905 37.260 -18.763 1.00 54.56 274 ALA A CA 1
ATOM 2022 C C . ALA A 1 274 ? 39.308 35.821 -19.110 1.00 54.56 274 ALA A C 1
ATOM 2024 O O . ALA A 1 274 ? 38.617 35.124 -19.859 1.00 54.56 274 ALA A O 1
ATOM 2025 N N . THR A 1 275 ? 40.460 35.382 -18.608 1.00 72.69 275 THR A N 1
ATOM 2026 C CA . THR A 1 275 ? 41.010 34.059 -18.941 1.00 72.69 275 THR A CA 1
ATOM 2027 C C . THR A 1 275 ? 40.259 32.942 -18.197 1.00 72.69 275 THR A C 1
ATOM 2029 O O . THR A 1 275 ? 39.763 33.172 -17.095 1.00 72.69 275 THR A O 1
ATOM 2032 N N . PRO A 1 276 ? 40.210 31.697 -18.717 1.00 61.81 276 PRO A N 1
ATOM 2033 C CA . PRO A 1 276 ? 39.521 30.572 -18.062 1.00 61.81 276 PRO A CA 1
ATOM 2034 C C . PRO A 1 276 ? 39.935 30.319 -16.599 1.00 61.81 276 PRO A C 1
ATOM 2036 O O . PRO A 1 276 ? 39.152 29.800 -15.805 1.00 61.81 276 PRO A O 1
ATOM 2039 N N . ARG A 1 277 ? 41.155 30.721 -16.211 1.00 64.69 277 ARG A N 1
ATOM 2040 C CA . ARG A 1 277 ? 41.639 30.641 -14.823 1.00 64.69 277 ARG A CA 1
ATOM 2041 C C . ARG A 1 277 ? 40.928 31.619 -13.883 1.00 64.69 277 ARG A C 1
ATOM 2043 O O . ARG A 1 277 ? 40.703 31.268 -12.726 1.00 64.69 277 ARG A O 1
ATOM 2050 N N . GLU A 1 278 ? 40.528 32.793 -14.365 1.00 66.25 278 GLU A N 1
ATOM 2051 C CA . GLU A 1 278 ? 39.752 33.760 -13.577 1.00 66.25 278 GLU A CA 1
ATOM 2052 C C . GLU A 1 278 ? 38.299 33.322 -13.384 1.00 66.25 278 GLU A C 1
ATOM 2054 O O . GLU A 1 278 ? 37.712 33.561 -12.331 1.00 66.25 278 GLU A O 1
ATOM 2059 N N . SER A 1 279 ? 37.711 32.631 -14.362 1.00 67.12 279 SER A N 1
ATOM 2060 C CA . SER A 1 279 ? 36.354 32.090 -14.221 1.00 67.12 279 SER A CA 1
ATOM 2061 C C . SER A 1 279 ? 36.289 31.020 -13.127 1.00 67.12 279 SER A C 1
ATOM 2063 O O . SER A 1 279 ? 35.378 31.036 -12.302 1.00 67.12 279 SER A O 1
ATOM 2065 N N . ILE A 1 280 ? 37.294 30.138 -13.055 1.00 70.44 280 ILE A N 1
ATOM 2066 C CA . ILE A 1 280 ? 37.369 29.086 -12.028 1.00 70.44 280 ILE A CA 1
ATOM 2067 C C . ILE A 1 280 ? 37.637 29.677 -10.636 1.00 70.44 280 ILE A C 1
ATOM 2069 O O . ILE A 1 280 ? 37.059 29.209 -9.650 1.00 70.44 280 ILE A O 1
ATOM 2073 N N . SER A 1 281 ? 38.482 30.709 -10.521 1.00 74.62 281 SER A N 1
ATOM 2074 C CA . SER A 1 281 ? 38.742 31.355 -9.228 1.00 74.62 281 SER A CA 1
ATOM 2075 C C . SER A 1 281 ? 37.508 32.088 -8.698 1.00 74.62 281 SER A C 1
ATOM 2077 O O . SER A 1 281 ? 37.199 31.961 -7.511 1.00 74.62 281 SER A O 1
ATOM 2079 N N . ARG A 1 282 ? 36.742 32.755 -9.574 1.00 78.19 282 ARG A N 1
ATOM 2080 C CA . ARG A 1 282 ? 35.459 33.374 -9.211 1.00 78.19 282 ARG A CA 1
ATOM 2081 C C . ARG A 1 282 ? 34.451 32.340 -8.733 1.00 78.19 282 ARG A C 1
ATOM 2083 O O . ARG A 1 282 ? 33.884 32.537 -7.666 1.00 78.19 282 ARG A O 1
ATOM 2090 N N . LEU A 1 283 ? 34.308 31.217 -9.439 1.00 74.69 283 LEU A N 1
ATOM 2091 C CA . LEU A 1 283 ? 33.370 30.150 -9.064 1.00 74.69 283 LEU A CA 1
ATOM 2092 C C . LEU A 1 283 ? 33.707 29.536 -7.693 1.00 74.69 283 LEU A C 1
ATOM 2094 O O . LEU A 1 283 ? 32.826 29.293 -6.868 1.00 74.69 283 LEU A O 1
ATOM 2098 N N . ARG A 1 284 ? 35.002 29.345 -7.403 1.00 82.19 284 ARG A N 1
ATOM 2099 C CA . ARG A 1 284 ? 35.465 28.890 -6.081 1.00 82.19 284 ARG A CA 1
ATOM 2100 C C . ARG A 1 284 ? 35.200 29.922 -4.985 1.00 82.19 284 ARG A C 1
ATOM 2102 O O . ARG A 1 284 ? 34.874 29.529 -3.865 1.00 82.19 284 ARG A O 1
ATOM 2109 N N . ALA A 1 285 ? 35.323 31.214 -5.286 1.00 83.12 285 ALA A N 1
ATOM 2110 C CA . ALA A 1 285 ? 35.006 32.279 -4.339 1.00 83.12 285 ALA A CA 1
ATOM 2111 C C . ALA A 1 285 ? 33.501 32.316 -4.014 1.00 83.12 285 ALA A C 1
ATOM 2113 O O . ALA A 1 285 ? 33.143 32.314 -2.837 1.00 83.12 285 ALA A O 1
ATOM 2114 N N . THR A 1 286 ? 32.624 32.224 -5.023 1.00 82.50 286 THR A N 1
ATOM 2115 C CA . THR A 1 286 ? 31.160 32.205 -4.816 1.00 82.50 286 THR A CA 1
ATOM 2116 C C . THR A 1 286 ? 30.698 30.954 -4.069 1.00 82.50 286 THR A C 1
ATOM 2118 O O . THR A 1 286 ? 29.828 31.025 -3.200 1.00 82.50 286 THR A O 1
ATOM 2121 N N . SER A 1 287 ? 31.313 29.801 -4.353 1.00 79.88 287 SER A N 1
ATOM 2122 C CA . SER A 1 287 ? 31.033 28.552 -3.636 1.00 79.88 287 SER A CA 1
ATOM 2123 C C . SER A 1 287 ? 31.420 28.644 -2.154 1.00 79.88 287 SER A C 1
ATOM 2125 O O . SER A 1 287 ? 30.622 28.296 -1.282 1.00 79.88 287 SER A O 1
ATOM 2127 N N . ARG A 1 288 ? 32.604 29.192 -1.838 1.00 88.94 288 ARG A N 1
ATOM 2128 C CA . ARG A 1 288 ? 33.036 29.404 -0.444 1.00 88.94 288 ARG A CA 1
ATOM 2129 C C . ARG A 1 288 ? 32.122 30.365 0.312 1.00 88.94 288 ARG A C 1
ATOM 2131 O O . ARG A 1 288 ? 31.831 30.114 1.479 1.00 88.94 288 ARG A O 1
ATOM 2138 N N . GLU A 1 289 ? 31.657 31.423 -0.346 1.00 89.19 289 GLU A N 1
ATOM 2139 C CA . GLU A 1 289 ? 30.716 32.377 0.244 1.00 89.19 289 GLU A CA 1
ATOM 2140 C C . GLU A 1 289 ? 29.340 31.745 0.511 1.00 89.19 289 GLU A C 1
ATOM 2142 O O . GLU A 1 289 ? 28.738 31.956 1.562 1.00 89.19 289 GLU A O 1
ATOM 2147 N N . SER A 1 290 ? 28.857 30.894 -0.393 1.00 80.81 290 SER A N 1
ATOM 2148 C CA . SER A 1 290 ? 27.594 30.173 -0.191 1.00 80.81 290 SER A CA 1
ATOM 2149 C C . SER A 1 290 ? 27.685 29.202 0.996 1.00 80.81 290 SER A C 1
ATOM 2151 O O . SER A 1 290 ? 26.789 29.151 1.840 1.00 80.81 290 SER A O 1
ATOM 2153 N N . ILE A 1 291 ? 28.812 28.492 1.130 1.00 83.50 291 ILE A N 1
ATOM 2154 C CA . ILE A 1 291 ? 29.069 27.581 2.257 1.00 83.50 291 ILE A CA 1
ATOM 2155 C C . ILE A 1 291 ? 29.177 28.345 3.586 1.00 83.50 291 ILE A C 1
ATOM 2157 O O . ILE A 1 291 ? 28.691 27.861 4.613 1.00 83.50 291 ILE A O 1
ATOM 2161 N N . SER A 1 292 ? 29.790 29.534 3.606 1.00 86.88 292 SER A N 1
ATOM 2162 C CA . SER A 1 292 ? 29.885 30.332 4.834 1.00 86.88 292 SER A CA 1
ATOM 2163 C C . SER A 1 292 ? 28.520 30.863 5.283 1.00 86.88 292 SER A C 1
ATOM 2165 O O . SER A 1 292 ? 28.212 30.781 6.474 1.00 86.88 292 SER A O 1
ATOM 2167 N N . ARG A 1 293 ? 27.660 31.298 4.349 1.00 89.69 293 ARG A N 1
ATOM 2168 C CA . ARG A 1 293 ? 26.275 31.714 4.643 1.00 89.69 293 ARG A CA 1
ATOM 2169 C C . ARG A 1 293 ? 25.425 30.566 5.201 1.00 89.69 293 ARG A C 1
ATOM 2171 O O . ARG A 1 293 ? 24.698 30.762 6.176 1.00 89.69 293 ARG A O 1
ATOM 2178 N N . LEU A 1 294 ? 25.562 29.356 4.655 1.00 83.88 294 LEU A N 1
ATOM 2179 C CA . LEU A 1 294 ? 24.873 28.164 5.172 1.00 83.88 294 LEU A CA 1
ATOM 2180 C C . LEU A 1 294 ? 25.328 27.792 6.592 1.00 83.88 294 LEU A C 1
ATOM 2182 O O . LEU A 1 294 ? 24.516 27.467 7.456 1.00 83.88 294 LEU A O 1
ATOM 2186 N N . ARG A 1 295 ? 26.630 27.890 6.884 1.00 89.75 295 ARG A N 1
ATOM 2187 C CA . ARG A 1 295 ? 27.141 27.641 8.244 1.00 89.75 295 ARG A CA 1
ATOM 2188 C C . ARG A 1 295 ? 26.675 28.700 9.245 1.00 89.75 295 ARG A C 1
ATOM 2190 O O . ARG A 1 295 ? 26.405 28.357 10.394 1.00 89.75 295 ARG A O 1
ATOM 2197 N N . ALA A 1 296 ? 26.579 29.962 8.827 1.00 89.75 296 ALA A N 1
ATOM 2198 C CA . ALA A 1 296 ? 26.082 31.045 9.674 1.00 89.75 296 ALA A CA 1
ATOM 2199 C C . ALA A 1 296 ? 24.599 30.848 10.035 1.00 89.75 296 ALA A C 1
ATOM 2201 O O . ALA A 1 296 ? 24.254 30.866 11.214 1.00 89.75 296 ALA A O 1
ATOM 2202 N N . THR A 1 297 ? 23.751 30.550 9.047 1.00 85.94 297 THR A N 1
ATOM 2203 C CA . THR A 1 297 ? 22.312 30.288 9.253 1.00 85.94 297 THR A CA 1
ATOM 2204 C C . THR A 1 297 ? 22.050 29.032 10.092 1.00 85.94 297 THR A C 1
ATOM 2206 O O . THR A 1 297 ? 21.165 29.026 10.950 1.00 85.94 297 THR A O 1
ATOM 2209 N N . SER A 1 298 ? 22.864 27.983 9.929 1.00 85.31 298 SER A N 1
ATOM 2210 C CA . SER A 1 298 ? 22.801 26.786 10.779 1.00 85.31 298 SER A CA 1
ATOM 2211 C C . SER A 1 298 ? 23.146 27.088 12.246 1.00 85.31 298 SER A C 1
ATOM 2213 O O . SER A 1 298 ? 22.431 26.653 13.151 1.00 85.31 298 SER A O 1
ATOM 2215 N N . ARG A 1 299 ? 24.198 27.880 12.505 1.00 92.62 299 ARG A N 1
ATOM 2216 C CA . ARG A 1 299 ? 24.568 28.313 13.868 1.00 92.62 299 ARG A CA 1
ATOM 2217 C C . ARG A 1 299 ? 23.511 29.209 14.509 1.00 92.62 299 ARG A C 1
ATOM 2219 O O . ARG A 1 299 ? 23.280 29.112 15.709 1.00 92.62 299 ARG A O 1
ATOM 2226 N N . GLU A 1 300 ? 22.865 30.060 13.721 1.00 93.06 300 GLU A N 1
ATOM 2227 C CA . GLU A 1 300 ? 21.762 30.894 14.200 1.00 93.06 300 GLU A CA 1
ATOM 2228 C C . GLU A 1 300 ? 20.527 30.055 14.563 1.00 93.06 300 GLU A C 1
ATOM 2230 O O . GLU A 1 300 ? 19.876 30.291 15.578 1.00 93.06 300 GLU A O 1
ATOM 2235 N N . SER A 1 301 ? 20.227 29.021 13.778 1.00 84.69 301 SER A N 1
ATOM 2236 C CA . SER A 1 301 ? 19.109 28.119 14.073 1.00 84.69 301 SER A CA 1
ATOM 2237 C C . SER A 1 301 ? 19.350 27.320 15.359 1.00 84.69 301 SER A C 1
ATOM 2239 O O . SER A 1 301 ? 18.446 27.186 16.185 1.00 84.69 301 SER A O 1
ATOM 2241 N N . THR A 1 302 ? 20.579 26.838 15.584 1.00 85.69 302 THR A N 1
ATOM 2242 C CA . THR A 1 302 ? 20.921 26.108 16.816 1.00 85.69 302 THR A CA 1
ATOM 2243 C C . THR A 1 302 ? 20.951 27.009 18.049 1.00 85.69 302 THR A C 1
ATOM 2245 O O . THR A 1 302 ? 20.526 26.571 19.120 1.00 85.69 302 THR A O 1
ATOM 2248 N N . SER A 1 303 ? 21.381 28.271 17.928 1.00 89.56 303 SER A N 1
ATOM 2249 C CA . SER A 1 303 ? 21.325 29.220 19.047 1.00 89.56 303 SER A CA 1
ATOM 2250 C C . SER A 1 303 ? 19.887 29.589 19.420 1.00 89.56 303 SER A C 1
ATOM 2252 O O . SER A 1 303 ? 19.572 29.621 20.610 1.00 89.56 303 SER A O 1
ATOM 2254 N N . ARG A 1 304 ? 18.994 29.773 18.435 1.00 91.19 304 ARG A N 1
ATOM 2255 C CA . ARG A 1 304 ? 17.558 30.006 18.674 1.00 91.19 304 ARG A CA 1
ATOM 2256 C C . ARG A 1 304 ? 16.904 28.830 19.397 1.00 91.19 304 ARG A C 1
ATOM 2258 O O . ARG A 1 304 ? 16.263 29.043 20.420 1.00 91.19 304 ARG A O 1
ATOM 2265 N N . LEU A 1 305 ? 17.129 27.597 18.932 1.00 88.12 305 LEU A N 1
ATOM 2266 C CA . LEU A 1 305 ? 16.598 26.399 19.596 1.00 88.12 305 LEU A CA 1
ATOM 2267 C C . LEU A 1 305 ? 17.095 26.280 21.039 1.00 88.12 305 LEU A C 1
ATOM 2269 O O . LEU A 1 305 ? 16.306 26.027 21.946 1.00 88.12 305 LEU A O 1
ATOM 2273 N N . ARG A 1 306 ? 18.388 26.527 21.276 1.00 91.44 306 ARG A N 1
ATOM 2274 C CA . ARG A 1 306 ? 18.954 26.498 22.629 1.00 91.44 306 ARG A CA 1
ATOM 2275 C C . ARG A 1 306 ? 18.308 27.546 23.538 1.00 91.44 306 ARG A C 1
ATOM 2277 O O . ARG A 1 306 ? 17.923 27.205 24.652 1.00 91.44 306 ARG A O 1
ATOM 2284 N N . ALA A 1 307 ? 18.135 28.773 23.046 1.00 89.56 307 ALA A N 1
ATOM 2285 C CA . ALA A 1 307 ? 17.491 29.856 23.786 1.00 89.56 307 ALA A CA 1
ATOM 2286 C C . ALA A 1 307 ? 16.011 29.566 24.104 1.00 89.56 307 ALA A C 1
ATOM 2288 O O . ALA A 1 307 ? 15.517 29.985 25.148 1.00 89.56 307 ALA A O 1
ATOM 2289 N N . THR A 1 308 ? 15.303 28.824 23.245 1.00 87.44 308 THR A N 1
ATOM 2290 C CA . THR A 1 308 ? 13.917 28.397 23.503 1.00 87.44 308 THR A CA 1
ATOM 2291 C C . THR A 1 308 ? 13.838 27.225 24.487 1.00 87.44 308 THR A C 1
ATOM 2293 O O . THR A 1 308 ? 12.963 27.206 25.351 1.00 87.44 308 THR A O 1
ATOM 2296 N N . CYS A 1 309 ? 14.744 26.248 24.393 1.00 78.06 309 CYS A N 1
ATOM 2297 C CA . CYS A 1 309 ? 14.689 25.030 25.205 1.00 78.06 309 CYS A CA 1
ATOM 2298 C C . CYS A 1 309 ? 15.226 25.209 26.633 1.00 78.06 309 CYS A C 1
ATOM 2300 O O . CYS A 1 309 ? 14.700 24.594 27.561 1.00 78.06 309 CYS A O 1
ATOM 2302 N N . GLU A 1 310 ? 16.249 26.041 26.836 1.00 92.56 310 GLU A N 1
ATOM 2303 C CA . GLU A 1 310 ? 16.863 26.251 28.152 1.00 92.56 310 GLU A CA 1
ATOM 2304 C C . GLU A 1 310 ? 15.869 26.702 29.249 1.00 92.56 310 GLU A C 1
ATOM 2306 O O . GLU A 1 310 ? 15.839 26.063 30.306 1.00 92.56 310 GLU A O 1
ATOM 2311 N N . PRO A 1 311 ? 14.979 27.697 29.041 1.00 87.88 311 PRO A N 1
ATOM 2312 C CA . PRO A 1 311 ? 14.008 28.088 30.066 1.00 87.88 311 PRO A CA 1
ATOM 2313 C C . PRO A 1 311 ? 12.952 27.007 30.349 1.00 87.88 311 PRO A C 1
ATOM 2315 O O . PRO A 1 311 ? 12.427 26.941 31.463 1.00 87.88 311 PRO A O 1
ATOM 2318 N N . ILE A 1 312 ? 12.643 26.138 29.379 1.00 81.00 312 ILE A N 1
ATOM 2319 C CA . ILE A 1 312 ? 11.726 25.004 29.576 1.00 81.00 312 ILE A CA 1
ATOM 2320 C C . ILE A 1 312 ? 12.393 23.953 30.466 1.00 81.00 312 ILE A C 1
ATOM 2322 O O . ILE A 1 312 ? 11.799 23.515 31.451 1.00 81.00 312 ILE A O 1
ATOM 2326 N N . LEU A 1 313 ? 13.649 23.606 30.176 1.00 79.56 313 LEU A N 1
ATOM 2327 C CA . LEU A 1 313 ? 14.432 22.677 30.992 1.00 79.56 313 LEU A CA 1
ATOM 2328 C C . LEU A 1 313 ? 14.641 23.209 32.416 1.00 79.56 313 LEU A C 1
ATOM 2330 O O . LEU A 1 313 ? 14.482 22.455 33.375 1.00 79.56 313 LEU A O 1
ATOM 2334 N N . ALA A 1 314 ? 14.892 24.512 32.575 1.00 82.50 314 ALA A N 1
ATOM 2335 C CA . ALA A 1 314 ? 14.979 25.153 33.885 1.00 82.50 314 ALA A CA 1
ATOM 2336 C C . ALA A 1 314 ? 13.649 25.081 34.662 1.00 82.50 314 ALA A C 1
ATOM 2338 O O . ALA A 1 314 ? 13.650 24.770 35.853 1.00 82.50 314 ALA A O 1
ATOM 2339 N N . LYS A 1 315 ? 12.498 25.285 33.999 1.00 80.00 315 LYS A N 1
ATOM 2340 C CA . LYS A 1 315 ? 11.166 25.118 34.618 1.00 80.00 315 LYS A CA 1
ATOM 2341 C C . LYS A 1 315 ? 10.878 23.675 35.033 1.00 80.00 315 LYS A C 1
ATOM 2343 O O . LYS A 1 315 ? 10.220 23.464 36.049 1.00 80.00 315 LYS A O 1
ATOM 2348 N N . VAL A 1 316 ? 11.351 22.691 34.270 1.00 74.06 316 VAL A N 1
ATOM 2349 C CA . VAL A 1 316 ? 11.212 21.268 34.616 1.00 74.06 316 VAL A CA 1
ATOM 2350 C C . VAL A 1 316 ? 12.100 20.915 35.811 1.00 74.06 316 VAL A C 1
ATOM 2352 O O . VAL A 1 316 ? 11.632 20.255 36.735 1.00 74.06 316 VAL A O 1
ATOM 2355 N N . ALA A 1 317 ? 13.338 21.412 35.841 1.00 75.06 317 ALA A N 1
ATOM 2356 C CA . ALA A 1 317 ? 14.269 21.192 36.947 1.00 75.06 317 ALA A CA 1
ATOM 2357 C C . ALA A 1 317 ? 13.842 21.894 38.251 1.00 75.06 317 ALA A C 1
ATOM 2359 O O . ALA A 1 317 ? 14.117 21.387 39.336 1.00 75.06 317 ALA A O 1
ATOM 2360 N N . ALA A 1 318 ? 13.144 23.031 38.156 1.00 73.88 318 ALA A N 1
ATOM 2361 C CA . ALA A 1 318 ? 12.649 23.793 39.304 1.00 73.88 318 ALA A CA 1
ATOM 2362 C C . ALA A 1 318 ? 11.343 23.246 39.909 1.00 73.88 318 ALA A C 1
ATOM 2364 O O . ALA A 1 318 ? 10.882 23.768 40.926 1.00 73.88 318 ALA A O 1
ATOM 2365 N N . ARG A 1 319 ? 10.726 22.206 39.326 1.00 64.62 319 ARG A N 1
ATOM 2366 C CA . ARG A 1 319 ? 9.587 21.548 39.976 1.00 64.62 319 ARG A CA 1
ATOM 2367 C C . ARG A 1 319 ? 10.099 20.808 41.216 1.00 64.62 319 ARG A C 1
ATOM 2369 O O . ARG A 1 319 ? 10.935 19.914 41.070 1.00 64.62 319 ARG A O 1
ATOM 2376 N N . PRO A 1 320 ? 9.622 21.148 42.428 1.00 52.16 320 PRO A N 1
ATOM 2377 C CA . PRO A 1 320 ? 10.028 20.439 43.629 1.00 52.16 320 PRO A CA 1
ATOM 2378 C C . PRO A 1 320 ? 9.696 18.961 43.446 1.00 52.16 320 PRO A C 1
ATOM 2380 O O . PRO A 1 320 ? 8.564 18.604 43.112 1.00 52.16 320 PRO A O 1
ATOM 2383 N N . ARG A 1 321 ? 10.707 18.106 43.634 1.00 46.09 321 ARG A N 1
ATOM 2384 C CA . ARG A 1 321 ? 10.509 16.662 43.751 1.00 46.09 321 ARG A CA 1
ATOM 2385 C C . ARG A 1 321 ? 9.434 16.469 44.813 1.00 46.09 321 ARG A C 1
ATOM 2387 O O . ARG A 1 321 ? 9.644 16.848 45.962 1.00 46.09 321 ARG A O 1
ATOM 2394 N N . LEU A 1 322 ? 8.274 15.951 44.411 1.00 41.19 322 LEU A N 1
ATOM 2395 C CA . LEU A 1 322 ? 7.233 15.531 45.337 1.00 41.19 322 LEU A CA 1
ATOM 2396 C C . LEU A 1 322 ? 7.824 14.397 46.170 1.00 41.19 322 LEU A C 1
ATOM 2398 O O . LEU A 1 322 ? 7.820 13.237 45.769 1.00 41.19 322 LEU A O 1
ATOM 2402 N N . THR A 1 323 ? 8.409 14.769 47.303 1.00 37.03 323 THR A N 1
ATOM 2403 C CA . THR A 1 323 ? 8.837 13.848 48.339 1.00 37.03 323 THR A CA 1
ATOM 2404 C C . THR A 1 323 ? 7.600 13.091 48.784 1.00 37.03 323 THR A C 1
ATOM 2406 O O . THR A 1 323 ? 6.627 13.682 49.254 1.00 37.03 323 THR A O 1
ATOM 2409 N N . THR A 1 324 ? 7.634 11.781 48.586 1.00 39.50 324 THR A N 1
ATOM 2410 C CA . THR A 1 324 ? 6.616 10.826 49.002 1.00 39.50 324 THR A CA 1
ATOM 2411 C C . THR A 1 324 ? 6.467 10.873 50.523 1.00 39.50 324 THR A C 1
ATOM 2413 O O . THR A 1 324 ? 7.101 10.117 51.252 1.00 39.50 324 THR A O 1
ATOM 2416 N N . ALA A 1 325 ? 5.631 11.781 51.022 1.00 35.34 325 ALA A N 1
ATOM 2417 C CA . ALA A 1 325 ? 5.105 11.701 52.370 1.00 35.34 325 ALA A CA 1
ATOM 2418 C C . ALA A 1 325 ? 4.082 10.559 52.381 1.00 35.34 325 ALA A C 1
ATOM 2420 O O . ALA A 1 325 ? 2.936 10.715 51.959 1.00 35.34 325 ALA A O 1
ATOM 2421 N N . ILE A 1 326 ? 4.530 9.385 52.828 1.00 42.06 326 ILE A N 1
ATOM 2422 C CA . ILE A 1 326 ? 3.668 8.261 53.189 1.00 42.06 326 ILE A CA 1
ATOM 2423 C C . ILE A 1 326 ? 2.887 8.691 54.435 1.00 42.06 326 ILE A C 1
ATOM 2425 O O . ILE A 1 326 ? 3.280 8.435 55.569 1.00 42.06 326 ILE A O 1
ATOM 2429 N N . VAL A 1 327 ? 1.780 9.395 54.218 1.00 35.56 327 VAL A N 1
ATOM 2430 C CA . VAL A 1 327 ? 0.747 9.605 55.227 1.00 35.56 327 VAL A CA 1
ATOM 2431 C C . VAL A 1 327 ? -0.296 8.522 55.001 1.00 35.56 327 VAL A C 1
ATOM 2433 O O . VAL A 1 327 ? -0.946 8.467 53.958 1.00 35.56 327 VAL A O 1
ATOM 2436 N N . ARG A 1 328 ? -0.432 7.632 55.990 1.00 42.59 328 ARG A N 1
ATOM 2437 C CA . ARG A 1 328 ? -1.533 6.670 56.116 1.00 42.59 328 ARG A CA 1
ATOM 2438 C C . ARG A 1 328 ? -2.852 7.436 56.238 1.00 42.59 328 ARG A C 1
ATOM 2440 O O . ARG A 1 328 ? -3.338 7.697 57.330 1.00 42.59 328 ARG A O 1
ATOM 2447 N N . GLY A 1 329 ? -3.418 7.800 55.100 1.00 32.84 329 GLY A N 1
ATOM 2448 C CA . GLY A 1 329 ? -4.758 8.341 54.961 1.00 32.84 329 GLY A CA 1
ATOM 2449 C C . GLY A 1 329 ? -5.344 7.756 53.691 1.00 32.84 329 GLY A C 1
ATOM 2450 O O . GLY A 1 329 ? -4.786 7.928 52.612 1.00 32.84 329 GLY A O 1
ATOM 2451 N N . ARG A 1 330 ? -6.434 7.005 53.834 1.00 40.84 330 ARG A N 1
ATOM 2452 C CA . ARG A 1 330 ? -7.156 6.301 52.772 1.00 40.84 330 ARG A CA 1
ATOM 2453 C C . ARG A 1 330 ? -7.813 7.318 51.827 1.00 40.84 330 ARG A C 1
ATOM 2455 O O . ARG A 1 330 ? -9.022 7.497 51.844 1.00 40.84 330 ARG A O 1
ATOM 2462 N N . PHE A 1 331 ? -7.018 8.013 51.019 1.00 31.70 331 PHE A N 1
ATOM 2463 C CA . PHE A 1 331 ? -7.515 8.776 49.884 1.00 31.70 331 PHE A CA 1
ATOM 2464 C C . PHE A 1 331 ? -7.790 7.789 48.757 1.00 31.70 331 PHE A C 1
ATOM 2466 O O . PHE A 1 331 ? -6.901 7.422 47.991 1.00 31.70 331 PHE A O 1
ATOM 2473 N N . VAL A 1 332 ? -9.047 7.366 48.652 1.00 36.91 332 VAL A N 1
ATOM 2474 C CA . VAL A 1 332 ? -9.586 6.893 47.380 1.00 36.91 332 VAL A CA 1
ATOM 2475 C C . VAL A 1 332 ? -9.552 8.108 46.455 1.00 36.91 332 VAL A C 1
ATOM 2477 O O . VAL A 1 332 ? -10.472 8.924 46.450 1.00 36.91 332 VAL A O 1
ATOM 2480 N N . ARG A 1 333 ? -8.446 8.303 45.727 1.00 31.97 333 ARG A N 1
ATOM 2481 C CA . ARG A 1 333 ? -8.446 9.213 44.582 1.00 31.97 333 ARG A CA 1
ATOM 2482 C C . ARG A 1 333 ? -9.472 8.640 43.615 1.00 31.97 333 ARG A C 1
ATOM 2484 O O . ARG A 1 333 ? -9.203 7.631 42.971 1.00 31.97 333 ARG A O 1
ATOM 2491 N N . ARG A 1 334 ? -10.661 9.247 43.556 1.00 34.34 334 ARG A N 1
ATOM 2492 C CA . ARG A 1 334 ? -11.565 9.022 42.429 1.00 34.34 334 ARG A CA 1
ATOM 2493 C C . ARG A 1 334 ? -10.748 9.318 41.168 1.00 34.34 334 ARG A C 1
ATOM 2495 O O . ARG A 1 334 ? -10.119 10.382 41.133 1.00 34.34 334 ARG A O 1
ATOM 2502 N N . PRO A 1 335 ? -10.686 8.402 40.188 1.00 39.78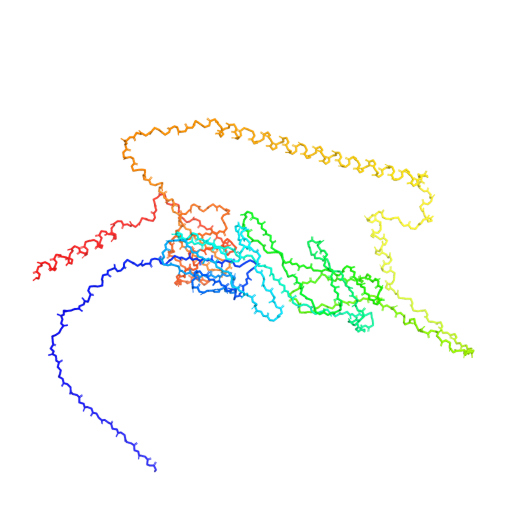 335 PRO A N 1
ATOM 2503 C CA . PRO A 1 335 ? -10.088 8.736 38.907 1.00 39.78 335 PRO A CA 1
ATOM 2504 C C . PRO A 1 335 ? -10.777 10.005 38.376 1.00 39.78 335 PRO A C 1
ATOM 2506 O O . PRO A 1 335 ? -11.962 10.213 38.671 1.00 39.78 335 PRO A O 1
ATOM 2509 N N . PRO A 1 336 ? -10.053 10.893 37.673 1.00 43.91 336 PRO A N 1
ATOM 2510 C CA . PRO A 1 336 ? -10.690 12.025 37.013 1.00 43.91 336 PRO A CA 1
ATOM 2511 C C . PRO A 1 336 ? -11.861 11.495 36.178 1.00 43.91 336 PRO A C 1
ATOM 2513 O O . PRO A 1 336 ? -11.713 10.488 35.485 1.00 43.91 336 PRO A O 1
ATOM 2516 N N . ARG A 1 337 ? -13.039 12.121 36.314 1.00 57.31 337 ARG A N 1
ATOM 2517 C CA . ARG A 1 337 ? -14.203 11.806 35.476 1.00 57.31 337 ARG A CA 1
ATOM 2518 C C . ARG A 1 337 ? -13.740 11.908 34.021 1.00 57.31 337 ARG A C 1
ATOM 2520 O O . ARG A 1 337 ? -13.245 12.963 33.632 1.00 57.31 337 ARG A O 1
ATOM 2527 N N . GLN A 1 338 ? -13.831 10.814 33.266 1.00 66.00 338 GLN A N 1
ATOM 2528 C CA . GLN A 1 338 ? -13.614 10.857 31.823 1.00 66.00 338 GLN A CA 1
ATOM 2529 C C . GLN A 1 338 ? -14.686 11.778 31.245 1.00 66.00 338 GLN A C 1
ATOM 2531 O O . GLN A 1 338 ? -15.877 11.543 31.448 1.00 66.00 338 GLN A O 1
ATOM 2536 N N . VAL A 1 339 ? -14.254 12.873 30.624 1.00 65.12 339 VAL A N 1
ATOM 2537 C CA . VAL A 1 339 ? -15.146 13.745 29.863 1.00 65.12 339 VAL A CA 1
ATOM 2538 C C . VAL A 1 339 ? -15.521 12.961 28.619 1.00 65.12 339 VAL A C 1
ATOM 2540 O O . VAL A 1 339 ? -14.637 12.561 27.866 1.00 65.12 339 VAL A O 1
ATOM 2543 N N . SER A 1 340 ? -16.811 12.704 28.444 1.00 79.44 340 SER A N 1
ATOM 2544 C CA . SER A 1 340 ? -17.314 12.068 27.235 1.00 79.44 340 SER A CA 1
ATOM 2545 C C . SER A 1 340 ? -18.004 13.111 26.374 1.00 79.44 340 SER A C 1
ATOM 2547 O O . SER A 1 340 ? -18.864 13.856 26.856 1.00 79.44 340 SER A O 1
ATOM 2549 N N . GLU A 1 341 ? -17.648 13.147 25.099 1.00 88.38 341 GLU A N 1
ATOM 2550 C CA . GLU A 1 341 ? -18.275 14.030 24.122 1.00 88.38 341 GLU A CA 1
ATOM 2551 C C . GLU A 1 341 ? -19.202 13.213 23.230 1.00 88.38 341 GLU A C 1
ATOM 2553 O O . GLU A 1 341 ? -18.812 12.165 22.716 1.00 88.38 341 GLU A O 1
ATOM 2558 N N . LEU A 1 342 ? -20.432 13.684 23.041 1.00 90.56 342 LEU A N 1
ATOM 2559 C CA . LEU A 1 342 ? -21.300 13.155 22.000 1.00 90.56 342 LEU A CA 1
ATOM 2560 C C . LEU A 1 342 ? -20.855 13.776 20.683 1.00 90.56 342 LEU A C 1
ATOM 2562 O O . LEU A 1 342 ? -20.942 14.993 20.503 1.00 90.56 342 LEU A O 1
ATOM 2566 N N . VAL A 1 343 ? -20.405 12.943 19.757 1.00 93.69 343 VAL A N 1
ATOM 2567 C CA . VAL A 1 343 ? -19.912 13.379 18.456 1.00 93.69 343 VAL A CA 1
ATOM 2568 C C . VAL A 1 343 ? -20.758 12.807 17.334 1.00 93.69 343 VAL A C 1
ATOM 2570 O O . VAL A 1 343 ? -21.285 11.697 17.410 1.00 93.69 343 VAL A O 1
ATOM 2573 N N . ARG A 1 344 ? -20.867 13.580 16.259 1.00 95.38 344 ARG A N 1
ATOM 2574 C CA . ARG A 1 344 ? -21.404 13.163 14.972 1.00 95.38 344 ARG A CA 1
ATOM 2575 C C . ARG A 1 344 ? -20.275 13.165 13.958 1.00 95.38 344 ARG A C 1
ATOM 2577 O O . ARG A 1 344 ? -19.709 14.204 13.622 1.00 95.38 344 ARG A O 1
ATOM 2584 N N . VAL A 1 345 ? -19.986 11.989 13.433 1.00 94.50 345 VAL A N 1
ATOM 2585 C CA . VAL A 1 345 ? -18.971 11.757 12.417 1.00 94.50 345 VAL A CA 1
ATOM 2586 C C . VAL A 1 345 ? -19.669 11.492 11.091 1.00 94.50 345 VAL A C 1
ATOM 2588 O O . VAL A 1 345 ? -20.365 10.491 10.931 1.00 94.50 345 VAL A O 1
ATOM 2591 N N . ARG A 1 346 ? -19.498 12.384 10.117 1.00 95.25 346 ARG A N 1
ATOM 2592 C CA . ARG A 1 346 ? -19.911 12.133 8.734 1.00 95.25 346 ARG A CA 1
ATOM 2593 C C . ARG A 1 346 ? -18.736 11.546 7.975 1.00 95.25 346 ARG A C 1
ATOM 2595 O O . ARG A 1 346 ? -17.658 12.136 7.963 1.00 95.25 346 ARG A O 1
ATOM 2602 N N . LEU A 1 347 ? -18.953 10.414 7.325 1.00 94.38 347 LEU A N 1
ATOM 2603 C CA . LEU A 1 347 ? -17.948 9.722 6.533 1.00 94.38 347 LEU A CA 1
ATOM 2604 C C . LEU A 1 347 ? -17.927 10.234 5.087 1.00 94.38 347 LEU A C 1
ATOM 2606 O O . LEU A 1 347 ? -18.907 10.791 4.586 1.00 94.38 347 LEU A O 1
ATOM 2610 N N . LYS A 1 348 ? -16.805 10.019 4.395 1.00 90.62 348 LYS A N 1
ATOM 2611 C CA . LYS A 1 348 ? -16.628 10.370 2.974 1.00 90.62 348 LYS A CA 1
ATOM 2612 C C . LYS A 1 348 ? -17.531 9.579 2.027 1.00 90.62 348 LYS A C 1
ATOM 2614 O O . LYS A 1 348 ? -17.825 10.070 0.944 1.00 90.62 348 LYS A O 1
ATOM 2619 N N . ASP A 1 349 ? -17.997 8.404 2.439 1.00 91.44 349 ASP A N 1
ATOM 2620 C CA . ASP A 1 349 ? -18.996 7.614 1.706 1.00 91.44 349 ASP A CA 1
ATOM 2621 C C . ASP A 1 349 ? -20.440 8.128 1.906 1.00 91.44 349 ASP A C 1
ATOM 2623 O O . ASP A 1 349 ? -21.384 7.583 1.342 1.00 91.44 349 ASP A O 1
ATOM 2627 N N . GLY A 1 350 ? -20.629 9.185 2.705 1.00 94.56 350 GLY A N 1
ATOM 2628 C CA . GLY A 1 350 ? -21.927 9.791 2.990 1.00 94.56 350 GLY A CA 1
ATOM 2629 C C . GLY A 1 350 ? -22.648 9.230 4.217 1.00 94.56 350 GLY A C 1
ATOM 2630 O O . GLY A 1 350 ? -23.640 9.832 4.637 1.00 94.56 350 GLY A O 1
ATOM 2631 N N . ARG A 1 351 ? -22.162 8.144 4.834 1.00 96.31 351 ARG A N 1
ATOM 2632 C CA . ARG A 1 351 ? -22.717 7.619 6.093 1.00 96.31 351 ARG A CA 1
ATOM 2633 C C . ARG A 1 351 ? -22.500 8.605 7.242 1.00 96.31 351 ARG A C 1
ATOM 2635 O O . ARG A 1 351 ? -21.585 9.426 7.220 1.00 96.31 351 ARG A O 1
ATOM 2642 N N . THR A 1 352 ? -23.347 8.533 8.265 1.00 96.88 352 THR A N 1
ATOM 2643 C CA . THR A 1 352 ? -23.214 9.345 9.487 1.00 96.88 352 THR A CA 1
ATOM 2644 C C . THR A 1 352 ? -23.293 8.456 10.717 1.00 96.88 352 THR A C 1
ATOM 2646 O O . THR A 1 352 ? -24.191 7.622 10.811 1.00 96.88 352 THR A O 1
ATOM 2649 N N . ILE A 1 353 ? -22.371 8.647 11.654 1.00 96.25 353 ILE A N 1
ATOM 2650 C CA . ILE A 1 353 ? -22.287 7.901 12.906 1.00 96.25 353 ILE A CA 1
ATOM 2651 C C . ILE A 1 353 ? -22.363 8.905 14.057 1.00 96.25 353 ILE A C 1
ATOM 2653 O O . ILE A 1 353 ? -21.589 9.855 14.100 1.00 96.25 353 ILE A O 1
ATOM 2657 N N . GLU A 1 354 ? -23.310 8.715 14.966 1.00 95.62 354 GLU A N 1
ATOM 2658 C CA . GLU A 1 354 ? -23.446 9.478 16.208 1.00 95.62 354 GLU A CA 1
ATOM 2659 C C . GLU A 1 354 ? -23.087 8.563 17.380 1.00 95.62 354 GLU A C 1
ATOM 2661 O O . GLU A 1 354 ? -23.587 7.437 17.464 1.00 95.62 354 GLU A O 1
ATOM 2666 N N . GLY A 1 355 ? -22.224 9.029 18.277 1.00 92.19 355 GLY A N 1
ATOM 2667 C CA . GLY A 1 355 ? -21.797 8.246 19.428 1.00 92.19 355 GLY A CA 1
ATOM 2668 C C . GLY A 1 355 ? -20.953 9.035 20.419 1.00 92.19 355 GLY A C 1
ATOM 2669 O O . GLY A 1 355 ? -20.500 10.140 20.130 1.00 92.19 355 GLY A O 1
ATOM 2670 N N . TRP A 1 356 ? -20.746 8.458 21.594 1.00 89.81 356 TRP A N 1
ATOM 2671 C CA . TRP A 1 356 ? -19.929 9.026 22.658 1.00 89.81 356 TRP A CA 1
ATOM 2672 C C . TRP A 1 356 ? -18.475 8.601 22.499 1.00 89.81 356 TRP A C 1
ATOM 2674 O O . TRP A 1 356 ? -18.203 7.416 22.321 1.00 89.81 356 TRP A O 1
ATOM 2684 N N . THR A 1 357 ? -17.541 9.539 22.611 1.00 87.75 357 THR A N 1
ATOM 2685 C CA . THR A 1 357 ? -16.098 9.267 22.736 1.00 87.75 357 THR A CA 1
ATOM 2686 C C . THR A 1 357 ? -15.676 9.299 24.208 1.00 87.75 357 THR A C 1
ATOM 2688 O O . THR A 1 357 ? -16.231 10.062 24.996 1.00 87.75 357 THR A O 1
ATOM 2691 N N . ASP A 1 358 ? -14.714 8.456 24.591 1.00 79.12 358 ASP A N 1
ATOM 2692 C CA . ASP A 1 358 ? -14.083 8.405 25.923 1.00 79.12 358 ASP A CA 1
ATOM 2693 C C . ASP A 1 358 ? -12.919 9.401 26.084 1.00 79.12 358 ASP A C 1
ATOM 2695 O O . ASP A 1 358 ? -12.329 9.529 27.165 1.00 79.12 358 ASP A O 1
ATOM 2699 N N . HIS A 1 359 ? -12.595 10.114 25.007 1.00 73.88 359 HIS A N 1
ATOM 2700 C CA . HIS A 1 359 ? -11.529 11.099 24.935 1.00 73.88 359 HIS A CA 1
ATOM 2701 C C . HIS A 1 359 ? -12.045 12.408 24.333 1.00 73.88 359 HIS A C 1
ATOM 2703 O O . HIS A 1 359 ? -12.882 12.390 23.430 1.00 73.88 359 HIS A O 1
ATOM 2709 N N . GLU A 1 360 ? -11.524 13.531 24.829 1.00 73.69 360 GLU A N 1
ATOM 2710 C CA . GLU A 1 360 ? -11.711 14.846 24.210 1.00 73.69 360 GLU A CA 1
ATOM 2711 C C . GLU A 1 360 ? -11.185 14.775 22.777 1.00 73.69 360 GLU A C 1
ATOM 2713 O O . GLU A 1 360 ? -10.051 14.334 22.562 1.00 73.69 360 GLU A O 1
ATOM 2718 N N . VAL A 1 361 ? -12.010 15.137 21.792 1.00 67.94 361 VAL A N 1
ATOM 2719 C CA . VAL A 1 361 ? -11.574 15.027 20.401 1.00 67.94 361 VAL A CA 1
ATOM 2720 C C . VAL A 1 361 ? -10.660 16.194 20.061 1.00 67.94 361 VAL A C 1
ATOM 2722 O O . VAL A 1 361 ? -11.096 17.260 19.624 1.00 67.94 361 VAL A O 1
ATOM 2725 N N . GLU A 1 362 ? -9.359 15.996 20.242 1.00 67.69 362 GLU A N 1
ATOM 2726 C CA . GLU A 1 362 ? -8.356 16.939 19.771 1.00 67.69 362 GLU A CA 1
ATOM 2727 C C . GLU A 1 362 ? -8.327 16.945 18.230 1.00 67.69 362 GLU A C 1
ATOM 2729 O O . GLU A 1 362 ? -8.500 15.915 17.568 1.00 67.69 362 GLU A O 1
ATOM 2734 N N . LYS A 1 363 ? -8.125 18.124 17.627 1.00 57.72 363 LYS A N 1
ATOM 2735 C CA . LYS A 1 363 ? -8.253 18.331 16.169 1.00 57.72 363 LYS A CA 1
ATOM 2736 C C . LYS A 1 363 ? -7.288 17.496 15.311 1.00 57.72 363 LYS A C 1
ATOM 2738 O O . LYS A 1 363 ? -7.527 17.376 14.110 1.00 57.72 363 LYS A O 1
ATOM 2743 N N . ASP A 1 364 ? -6.264 16.899 15.917 1.00 55.97 364 ASP A N 1
ATOM 2744 C CA . ASP A 1 364 ? -5.164 16.216 15.228 1.00 55.97 364 ASP A CA 1
ATOM 2745 C C . ASP A 1 364 ? -5.168 14.683 15.403 1.00 55.97 364 ASP A C 1
ATOM 2747 O O . ASP A 1 364 ? -4.192 14.015 15.059 1.00 55.97 364 ASP A O 1
ATOM 2751 N N . HIS A 1 365 ? -6.248 14.079 15.913 1.00 62.00 365 HIS A N 1
ATOM 2752 C CA . HIS A 1 365 ? -6.294 12.622 16.050 1.00 62.00 365 HIS A CA 1
ATOM 2753 C C . HIS A 1 365 ? -6.382 11.890 14.702 1.00 62.00 365 HIS A C 1
ATOM 2755 O O . HIS A 1 365 ? -7.196 12.206 13.834 1.00 62.00 365 HIS A O 1
ATOM 2761 N N . VAL A 1 366 ? -5.588 10.819 14.585 1.00 61.47 366 VAL A N 1
ATOM 2762 C CA . VAL A 1 366 ? -5.543 9.895 13.434 1.00 61.47 366 VAL A CA 1
ATOM 2763 C C . VAL A 1 366 ? -6.857 9.109 13.273 1.00 61.47 366 VAL A C 1
ATOM 2765 O O . VAL A 1 366 ? -7.145 8.579 12.196 1.00 61.47 366 VAL A O 1
ATOM 2768 N N . ALA A 1 367 ? -7.687 9.049 14.319 1.00 75.75 367 ALA A N 1
ATOM 2769 C CA . ALA A 1 367 ? -8.993 8.402 14.316 1.00 75.75 367 ALA A CA 1
ATOM 2770 C C . ALA A 1 367 ? -9.890 8.908 15.456 1.00 75.75 367 ALA A C 1
ATOM 2772 O O . ALA A 1 367 ? -9.398 9.383 16.477 1.00 75.75 367 ALA A O 1
ATOM 2773 N N . VAL A 1 368 ? -11.202 8.744 15.296 1.00 78.81 368 VAL A N 1
ATOM 2774 C CA . VAL A 1 368 ? -12.210 8.960 16.339 1.00 78.81 368 VAL A CA 1
ATOM 2775 C C . VAL A 1 368 ? -12.685 7.601 16.835 1.00 78.81 368 VAL A C 1
ATOM 2777 O O . VAL A 1 368 ? -13.207 6.795 16.062 1.00 78.81 368 VAL A O 1
ATOM 2780 N N . ARG A 1 369 ? -12.511 7.352 18.132 1.00 80.75 369 ARG A N 1
ATOM 2781 C CA . ARG A 1 369 ? -13.046 6.174 18.812 1.00 80.75 369 ARG A CA 1
ATOM 2782 C C . ARG A 1 369 ? -14.393 6.528 19.428 1.00 80.75 369 ARG A C 1
ATOM 2784 O O . ARG A 1 369 ? -14.496 7.486 20.184 1.00 80.75 369 ARG A O 1
ATOM 2791 N N . LEU A 1 370 ? -15.414 5.740 19.123 1.00 80.75 370 LEU A N 1
ATOM 2792 C CA . LEU A 1 370 ? -16.727 5.853 19.741 1.00 80.75 370 LEU A CA 1
ATOM 2793 C C . LEU A 1 370 ? -16.858 4.737 20.776 1.00 80.75 370 LEU A C 1
ATOM 2795 O O . LEU A 1 370 ? -16.975 3.561 20.437 1.00 80.75 370 LEU A O 1
ATOM 2799 N N . ALA A 1 371 ? -16.809 5.114 22.051 1.00 76.44 371 ALA A N 1
ATOM 2800 C CA . ALA A 1 371 ? -17.033 4.231 23.188 1.00 76.44 371 ALA A CA 1
ATOM 2801 C C . ALA A 1 371 ? -18.456 3.645 23.189 1.00 76.44 371 ALA A C 1
ATOM 2803 O O . ALA A 1 371 ? -18.654 2.501 23.602 1.00 76.44 371 ALA A O 1
ATOM 2804 N N . GLN A 1 372 ? -19.431 4.415 22.700 1.00 83.25 372 GLN A N 1
ATOM 2805 C CA . GLN A 1 372 ? -20.815 3.986 22.523 1.00 83.25 372 GLN A CA 1
ATOM 2806 C C . GLN A 1 372 ? -21.381 4.589 21.239 1.00 83.25 372 GLN A C 1
ATOM 2808 O O . GLN A 1 372 ? -21.263 5.789 21.019 1.00 83.25 372 GLN A O 1
ATOM 2813 N N . ILE A 1 373 ? -22.007 3.766 20.401 1.00 89.56 373 ILE A N 1
ATOM 2814 C CA . ILE A 1 373 ? -22.661 4.219 19.171 1.00 89.56 373 ILE A CA 1
ATOM 2815 C C . ILE A 1 373 ? -24.152 4.341 19.450 1.00 89.56 373 ILE A C 1
ATOM 2817 O O . ILE A 1 373 ? -24.808 3.337 19.720 1.00 89.56 373 ILE A O 1
ATOM 2821 N N . ASP A 1 374 ? -24.681 5.554 19.337 1.00 90.44 374 ASP A N 1
ATOM 2822 C CA . ASP A 1 374 ? -26.101 5.822 19.556 1.00 90.44 374 ASP A CA 1
ATOM 2823 C C . ASP A 1 374 ? -26.897 5.631 18.262 1.00 90.44 374 ASP A C 1
ATOM 2825 O O . ASP A 1 374 ? -28.015 5.110 18.272 1.00 90.44 374 ASP A O 1
ATOM 2829 N N . ARG A 1 375 ? -26.336 6.045 17.117 1.00 94.75 375 ARG A N 1
ATOM 2830 C CA . ARG A 1 375 ? -27.037 5.954 15.833 1.00 94.75 375 ARG A CA 1
ATOM 2831 C C . ARG A 1 375 ? -26.086 5.862 14.647 1.00 94.75 375 ARG A C 1
ATOM 2833 O O . ARG A 1 375 ? -25.126 6.615 14.544 1.00 94.75 375 ARG A O 1
ATOM 2840 N N . VAL A 1 376 ? -26.430 5.009 13.684 1.00 95.75 376 VAL A N 1
ATOM 2841 C CA . VAL A 1 376 ? -25.772 4.939 12.371 1.00 95.75 376 VAL A CA 1
ATOM 2842 C C . VAL A 1 376 ? -26.804 5.194 11.279 1.00 95.75 376 VAL A C 1
ATOM 2844 O O . VAL A 1 376 ? -27.893 4.619 11.292 1.00 95.75 376 VAL A O 1
ATOM 2847 N N . ARG A 1 377 ? -26.473 6.067 10.325 1.00 97.00 377 ARG A N 1
ATOM 2848 C CA . ARG A 1 377 ? -27.289 6.359 9.142 1.00 97.00 377 ARG A CA 1
ATOM 2849 C C . ARG A 1 377 ? -26.514 6.054 7.864 1.00 97.00 377 ARG A C 1
ATOM 2851 O O . ARG A 1 377 ? -25.335 6.394 7.758 1.00 97.00 377 ARG A O 1
ATOM 2858 N N . ASP A 1 378 ? -27.182 5.426 6.899 1.00 96.56 378 ASP A N 1
ATOM 2859 C CA . ASP A 1 378 ? -26.635 5.216 5.556 1.00 96.56 378 ASP A CA 1
ATOM 2860 C C . ASP A 1 378 ? -26.606 6.526 4.737 1.00 96.56 378 ASP A C 1
ATOM 2862 O O . ASP A 1 378 ? -27.062 7.577 5.195 1.00 96.56 378 ASP A O 1
ATOM 2866 N N . GLN A 1 379 ? -26.074 6.476 3.512 1.00 96.25 379 GLN A N 1
ATOM 2867 C CA . GLN A 1 379 ? -25.973 7.638 2.614 1.00 96.25 379 GLN A CA 1
ATOM 2868 C C . GLN A 1 379 ? -27.328 8.280 2.250 1.00 96.25 379 GLN A C 1
ATOM 2870 O O . GLN A 1 379 ? -27.367 9.432 1.824 1.00 96.25 379 GLN A O 1
ATOM 2875 N N . SER A 1 380 ? -28.442 7.556 2.424 1.00 95.31 380 SER A N 1
ATOM 2876 C CA . SER A 1 380 ? -29.802 8.075 2.220 1.00 95.31 380 SER A CA 1
ATOM 2877 C C . SER A 1 380 ? -30.391 8.722 3.481 1.00 95.31 380 SER A C 1
ATOM 2879 O O . SER A 1 380 ? -31.494 9.264 3.447 1.00 95.31 380 SER A O 1
ATOM 2881 N N . GLY A 1 381 ? -29.669 8.673 4.606 1.00 95.81 381 GLY A N 1
ATOM 2882 C CA . GLY A 1 381 ? -30.115 9.167 5.906 1.00 95.81 381 GLY A CA 1
ATOM 2883 C C . GLY A 1 381 ? -30.969 8.172 6.698 1.00 95.81 381 GLY A C 1
ATOM 2884 O O . GLY A 1 381 ? -31.438 8.520 7.789 1.00 95.81 381 GLY A O 1
ATOM 2885 N N . ARG A 1 382 ? -31.163 6.948 6.190 1.00 96.12 382 ARG A N 1
ATOM 2886 C CA . ARG A 1 382 ? -31.931 5.889 6.854 1.00 96.12 382 ARG A CA 1
ATOM 2887 C C . ARG A 1 382 ? -31.106 5.255 7.972 1.00 96.12 382 ARG A C 1
ATOM 2889 O O . ARG A 1 382 ? -29.916 5.004 7.801 1.00 96.12 382 ARG A O 1
ATOM 2896 N N . SER A 1 383 ? -31.747 4.985 9.110 1.00 95.06 383 SER A N 1
ATOM 2897 C CA . SER A 1 383 ? -31.101 4.304 10.237 1.00 95.06 383 SER A CA 1
ATOM 2898 C C . SER A 1 383 ? -30.759 2.864 9.864 1.00 95.06 383 SER A C 1
ATOM 2900 O O . SER A 1 383 ? -31.613 2.136 9.358 1.00 95.06 383 SER A O 1
ATOM 2902 N N . VAL A 1 384 ? -29.529 2.452 10.145 1.00 96.06 384 VAL A N 1
ATOM 2903 C CA . VAL A 1 384 ? -29.043 1.080 9.957 1.00 96.06 384 VAL A CA 1
ATOM 2904 C C . VAL A 1 384 ? -28.428 0.576 11.262 1.00 96.06 384 VAL A C 1
ATOM 2906 O O . VAL A 1 384 ? -28.102 1.375 12.140 1.00 96.06 384 VAL A O 1
ATOM 2909 N N . GLY A 1 385 ? -28.308 -0.744 11.415 1.00 89.06 385 GLY A N 1
ATOM 2910 C CA . GLY A 1 385 ? -27.599 -1.326 12.556 1.00 89.06 385 GLY A CA 1
ATOM 2911 C C . GLY A 1 385 ? -26.126 -0.919 12.543 1.00 89.06 385 GLY A C 1
ATOM 2912 O O . GLY A 1 385 ? -25.532 -0.803 11.468 1.00 89.06 385 GLY A O 1
ATOM 2913 N N . SER A 1 386 ? -25.548 -0.691 13.722 1.00 88.75 386 SER A N 1
ATOM 2914 C CA . SER A 1 386 ? -24.108 -0.485 13.837 1.00 88.75 386 SER A CA 1
ATOM 2915 C C . SER A 1 386 ? -23.362 -1.795 13.600 1.00 88.75 386 SER A C 1
ATOM 2917 O O . SER A 1 386 ? -23.855 -2.893 13.863 1.00 88.75 386 SER A O 1
ATOM 2919 N N . THR A 1 387 ? -22.148 -1.668 13.091 1.00 84.75 387 THR A N 1
ATOM 2920 C CA . THR A 1 387 ? -21.179 -2.752 12.969 1.00 84.75 387 THR A CA 1
ATOM 2921 C C . THR A 1 387 ? -19.999 -2.474 13.901 1.00 84.75 387 THR A C 1
ATOM 2923 O O . THR A 1 387 ? -19.763 -1.315 14.247 1.00 84.75 387 THR A O 1
ATOM 2926 N N . PRO A 1 388 ? -19.192 -3.483 14.275 1.00 78.06 388 PRO A N 1
ATOM 2927 C CA . PRO A 1 388 ? -17.978 -3.256 15.064 1.00 78.06 388 PRO A CA 1
ATOM 2928 C C . PRO A 1 388 ? -17.017 -2.212 14.466 1.00 78.06 388 PRO A C 1
ATOM 2930 O O . PRO A 1 388 ? -16.280 -1.562 15.201 1.00 78.06 388 PRO A O 1
ATOM 2933 N N . ARG A 1 389 ? -17.054 -2.001 13.142 1.00 78.69 389 ARG A N 1
ATOM 2934 C CA . ARG A 1 389 ? -16.256 -0.979 12.443 1.00 78.69 389 ARG A CA 1
ATOM 2935 C C . ARG A 1 389 ? -16.703 0.446 12.744 1.00 78.69 389 ARG A C 1
ATOM 2937 O O . ARG A 1 389 ? -15.893 1.359 12.689 1.00 78.69 389 ARG A O 1
ATOM 2944 N N . ASP A 1 390 ? -17.971 0.643 13.084 1.00 88.69 390 ASP A N 1
ATOM 2945 C CA . ASP A 1 390 ? -18.513 1.973 13.359 1.00 88.69 390 ASP A CA 1
ATOM 2946 C C . ASP A 1 390 ? -18.026 2.526 14.708 1.00 88.69 390 ASP A C 1
ATOM 2948 O O . ASP A 1 390 ? -18.158 3.718 14.964 1.00 88.69 390 ASP A O 1
ATOM 2952 N N . ALA A 1 391 ? -17.418 1.685 15.556 1.00 84.94 391 ALA A N 1
ATOM 2953 C CA . ALA A 1 391 ? -16.825 2.104 16.825 1.00 84.94 391 ALA A CA 1
ATOM 2954 C C . ALA A 1 391 ? -15.481 2.828 16.638 1.00 84.94 391 ALA A C 1
ATOM 2956 O O . ALA A 1 391 ? -14.955 3.414 17.586 1.00 84.94 391 ALA A O 1
ATOM 2957 N N . PHE A 1 392 ? -14.906 2.788 15.433 1.00 82.94 392 PHE A N 1
ATOM 2958 C CA . PHE A 1 392 ? -13.627 3.416 15.146 1.00 82.94 392 PHE A CA 1
ATOM 2959 C C . PHE A 1 392 ? -13.587 3.971 13.728 1.00 82.94 392 PHE A C 1
ATOM 2961 O O . PHE A 1 392 ? -13.526 3.236 12.744 1.00 82.94 392 PHE A O 1
ATOM 2968 N N . VAL A 1 393 ? -13.580 5.296 13.630 1.00 85.56 393 VAL A N 1
ATOM 2969 C CA . VAL A 1 393 ? -13.559 5.993 12.350 1.00 85.56 393 VAL A CA 1
ATOM 2970 C C . VAL A 1 393 ? -12.184 6.602 12.129 1.00 85.56 393 VAL A C 1
ATOM 2972 O O . VAL A 1 393 ? -11.778 7.514 12.848 1.00 85.56 393 VAL A O 1
ATOM 2975 N N . LEU A 1 394 ? -11.469 6.142 11.104 1.00 82.19 394 LEU A N 1
ATOM 2976 C CA . LEU A 1 394 ? -10.174 6.716 10.734 1.00 82.19 394 LEU A CA 1
ATOM 2977 C C . LEU A 1 394 ? -10.349 8.150 10.231 1.00 82.19 394 LEU A C 1
ATOM 2979 O O . LEU A 1 394 ? -11.262 8.422 9.455 1.00 82.19 394 LEU A O 1
ATOM 2983 N N . GLN A 1 395 ? -9.426 9.056 10.559 1.00 82.00 395 GLN A N 1
ATOM 2984 C CA . GLN A 1 395 ? -9.455 10.448 10.088 1.00 82.00 395 GLN A CA 1
ATOM 2985 C C . GLN A 1 395 ? -9.527 10.537 8.555 1.00 82.00 395 GLN A C 1
ATOM 2987 O O . GLN A 1 395 ? -10.199 11.402 7.998 1.00 82.00 395 GLN A O 1
ATOM 2992 N N . SER A 1 396 ? -8.898 9.590 7.853 1.00 78.44 396 SER A N 1
ATOM 2993 C CA . SER A 1 396 ? -8.962 9.483 6.393 1.00 78.44 396 SER A CA 1
ATOM 2994 C C . SER A 1 396 ? -10.369 9.192 5.855 1.00 78.44 396 SER A C 1
ATOM 2996 O O . SER A 1 396 ? -10.635 9.519 4.697 1.00 78.44 396 SER A O 1
ATOM 2998 N N . GLN A 1 397 ? -11.263 8.627 6.668 1.00 86.56 397 GLN A N 1
ATOM 2999 C CA . GLN A 1 397 ? -12.664 8.341 6.349 1.00 86.56 397 GLN A CA 1
ATOM 3000 C C . GLN A 1 397 ? -13.602 9.478 6.764 1.00 86.56 397 GLN A C 1
ATOM 3002 O O . GLN A 1 397 ? -14.703 9.569 6.223 1.00 86.56 397 GLN A O 1
ATOM 3007 N N . ILE A 1 398 ? -13.185 10.353 7.682 1.00 90.69 398 ILE A N 1
ATOM 3008 C CA . ILE A 1 398 ? -14.001 11.465 8.175 1.00 90.69 398 ILE A CA 1
ATOM 3009 C C . ILE A 1 398 ? -14.088 12.550 7.097 1.00 90.69 398 ILE A C 1
ATOM 3011 O O . ILE A 1 398 ? -13.080 13.060 6.606 1.00 90.69 398 ILE A O 1
ATOM 3015 N N . ALA A 1 399 ? -15.314 12.902 6.720 1.00 90.75 399 ALA A N 1
ATOM 3016 C CA . ALA A 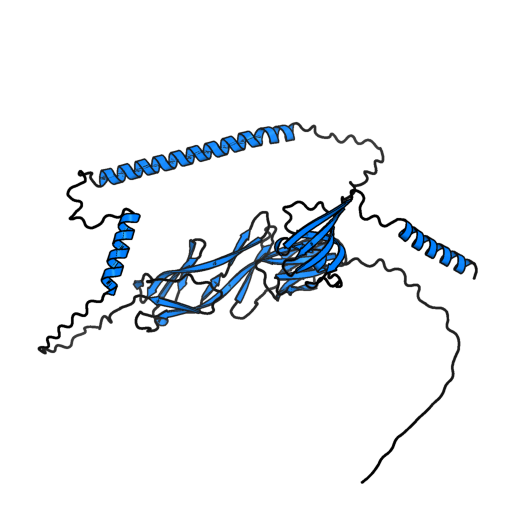1 399 ? -15.619 14.089 5.931 1.00 90.75 399 ALA A CA 1
ATOM 3017 C C . ALA A 1 399 ? -15.824 15.303 6.843 1.00 90.75 399 ALA A C 1
ATOM 3019 O O . ALA A 1 399 ? -15.226 16.352 6.618 1.00 90.75 399 ALA A O 1
ATOM 3020 N N . THR A 1 400 ? -16.642 15.155 7.888 1.00 92.50 400 THR A N 1
ATOM 3021 C CA . THR A 1 400 ? -16.853 16.188 8.910 1.00 92.50 400 THR A CA 1
ATOM 3022 C C . THR A 1 400 ? -17.010 15.551 10.281 1.00 92.50 400 THR A C 1
ATOM 3024 O O . THR A 1 400 ? -17.671 14.521 10.412 1.00 92.50 400 THR A O 1
ATOM 3027 N N . LEU A 1 401 ? -16.455 16.197 11.300 1.00 93.25 401 LEU A N 1
ATOM 3028 C CA . LEU A 1 401 ? -16.648 15.849 12.701 1.00 93.25 401 LEU A CA 1
ATOM 3029 C C . LEU A 1 401 ? -17.326 17.026 13.404 1.00 93.25 401 LEU A C 1
ATOM 3031 O O . LEU A 1 401 ? -16.825 18.148 13.354 1.00 93.25 401 LEU A O 1
ATOM 3035 N N . GLU A 1 402 ? -18.453 16.759 14.048 1.00 93.06 402 GLU A N 1
ATOM 3036 C CA . GLU A 1 402 ? -19.219 17.731 14.820 1.00 93.06 402 GLU A CA 1
ATOM 3037 C C . GLU A 1 402 ? -19.326 17.239 16.268 1.00 93.06 402 GLU A C 1
ATOM 3039 O O . GLU A 1 402 ? -19.794 16.128 16.512 1.00 93.06 402 GLU A O 1
ATOM 3044 N N . VAL A 1 403 ? -18.897 18.053 17.233 1.00 92.25 403 VAL A N 1
ATOM 3045 C CA . VAL A 1 403 ? -19.131 17.788 18.659 1.00 92.25 403 VAL A CA 1
ATOM 3046 C C . VAL A 1 403 ? -20.511 18.340 19.000 1.00 92.25 403 VAL A C 1
ATOM 3048 O O . VAL A 1 403 ? -20.733 19.547 18.919 1.00 92.25 403 VAL A O 1
ATOM 3051 N N . LEU A 1 404 ? -21.456 17.456 19.320 1.00 89.88 404 LEU A N 1
ATOM 3052 C CA . LEU A 1 404 ? -22.849 17.817 19.585 1.00 89.88 404 LEU A CA 1
ATOM 3053 C C . LEU A 1 404 ? -23.049 18.279 21.029 1.00 89.88 404 LEU A C 1
ATOM 3055 O O . LEU A 1 404 ? -23.764 19.250 21.271 1.00 89.88 404 LEU A O 1
ATOM 3059 N N . VAL A 1 405 ? -22.446 17.571 21.988 1.00 86.06 405 VAL A N 1
ATOM 3060 C CA . VAL A 1 405 ? -22.564 17.859 23.424 1.00 86.06 405 VAL A CA 1
ATOM 3061 C C . VAL A 1 405 ? -21.258 17.490 24.119 1.00 86.06 405 VAL A C 1
ATOM 3063 O O . VAL A 1 405 ? -20.814 16.348 24.035 1.00 86.06 405 VAL A O 1
ATOM 3066 N N . THR A 1 406 ? -20.681 18.428 24.865 1.00 77.56 406 THR A N 1
ATOM 3067 C CA . THR A 1 406 ? -19.599 18.142 25.814 1.00 77.56 406 THR A CA 1
ATOM 3068 C C . THR A 1 406 ? -20.230 17.970 27.189 1.00 77.56 406 THR A C 1
ATOM 3070 O O . THR A 1 406 ? -20.744 18.936 27.755 1.00 77.56 406 THR A O 1
ATOM 3073 N N . SER A 1 407 ? -20.230 16.750 27.730 1.00 69.00 407 SER A N 1
ATOM 3074 C CA . SER A 1 407 ? -20.754 16.503 29.073 1.00 69.00 407 SER A CA 1
ATOM 3075 C C . SER A 1 407 ? -19.614 16.169 30.030 1.00 69.00 407 SER A C 1
ATOM 3077 O O . SER A 1 407 ? -18.915 15.169 29.879 1.00 69.00 407 SER A O 1
ATOM 3079 N N . ALA A 1 408 ? -19.413 17.019 31.042 1.00 61.25 408 ALA A N 1
ATOM 3080 C CA . ALA A 1 408 ? -18.462 16.754 32.131 1.00 61.25 408 ALA A CA 1
ATOM 3081 C C . ALA A 1 408 ? -18.950 15.635 33.074 1.00 61.25 408 ALA A C 1
ATOM 3083 O O . ALA A 1 408 ? -18.194 15.090 33.884 1.00 61.25 408 ALA A O 1
ATOM 3084 N N . GLU A 1 409 ? -20.236 15.314 32.987 1.00 61.31 409 GLU A N 1
ATOM 3085 C CA . GLU A 1 409 ? -20.865 14.159 33.605 1.00 61.31 409 GLU A CA 1
ATOM 3086 C C . GLU A 1 409 ? -21.090 13.181 32.459 1.00 61.31 409 GLU A C 1
ATOM 3088 O O . GLU A 1 409 ? -21.793 13.542 31.526 1.00 61.31 409 GLU A O 1
ATOM 3093 N N . GLY A 1 410 ? -20.436 12.016 32.441 1.00 55.97 410 GLY A N 1
ATOM 3094 C CA . GLY A 1 410 ? -20.587 11.048 31.343 1.00 55.97 410 GLY A CA 1
ATOM 3095 C C . GLY A 1 410 ? -22.055 10.710 31.030 1.00 55.97 410 GLY A C 1
ATOM 3096 O O . GLY A 1 410 ? -22.927 11.186 31.760 1.00 55.97 410 GLY A O 1
ATOM 3097 N N . PRO A 1 411 ? -22.363 9.904 29.990 1.00 54.31 411 PRO A N 1
ATOM 3098 C CA . PRO A 1 411 ? -23.742 9.573 29.630 1.00 54.31 411 PRO A CA 1
ATOM 3099 C C . PRO A 1 411 ? -24.531 9.282 30.902 1.00 54.31 411 PRO A C 1
ATOM 3101 O O . PRO A 1 411 ? -24.175 8.384 31.673 1.00 54.31 411 PRO A O 1
ATOM 3104 N N . ILE A 1 412 ? -25.516 10.140 31.185 1.00 50.91 412 ILE A N 1
ATOM 3105 C CA . ILE A 1 412 ? -26.372 9.981 32.349 1.00 50.91 412 ILE A CA 1
ATOM 3106 C C . ILE A 1 412 ? -27.215 8.767 31.998 1.00 50.91 412 ILE A C 1
ATOM 3108 O O . ILE A 1 412 ? -28.281 8.896 31.407 1.00 50.91 412 ILE A O 1
ATOM 3112 N N . VAL A 1 413 ? -26.708 7.577 32.320 1.00 55.06 413 VAL A N 1
ATOM 3113 C CA . VAL A 1 413 ? -27.565 6.427 32.559 1.00 55.06 413 VAL A CA 1
ATOM 3114 C C . VAL A 1 413 ? -28.442 6.909 33.697 1.00 55.06 413 VAL A C 1
ATOM 3116 O O . VAL A 1 413 ? -27.986 7.060 34.835 1.00 55.06 413 VAL A O 1
ATOM 3119 N N . THR A 1 414 ? -29.646 7.360 33.355 1.00 48.75 414 THR A N 1
ATOM 3120 C CA . THR A 1 414 ? -30.585 7.879 34.333 1.00 48.75 414 THR A CA 1
ATOM 3121 C C . THR A 1 414 ? -30.767 6.766 35.336 1.00 48.75 414 THR A C 1
ATOM 3123 O O . THR A 1 414 ? -31.258 5.696 34.999 1.00 48.75 414 THR A O 1
ATOM 3126 N N . ARG A 1 415 ? -30.324 7.015 36.569 1.00 50.59 415 ARG A N 1
ATOM 3127 C CA . ARG A 1 415 ? -30.358 6.068 37.688 1.00 50.59 415 ARG A CA 1
ATOM 3128 C C . ARG A 1 415 ? -31.761 5.491 37.933 1.00 50.59 415 ARG A C 1
ATOM 3130 O O . ARG A 1 415 ? -31.885 4.533 38.679 1.00 50.59 415 ARG A O 1
ATOM 3137 N N . GLU A 1 416 ? -32.791 6.077 37.320 1.00 57.00 416 GLU A N 1
ATOM 3138 C CA . GLU A 1 416 ? -34.142 5.532 37.202 1.00 57.00 416 GLU A CA 1
ATOM 3139 C C . GLU A 1 416 ? -34.205 4.207 36.426 1.00 57.00 416 GLU A C 1
ATOM 3141 O O . GLU A 1 416 ? -34.855 3.310 36.935 1.00 57.00 416 GLU A O 1
ATOM 3146 N N . GLU A 1 417 ? -33.491 3.997 35.311 1.00 55.62 417 GLU A N 1
ATOM 3147 C CA . GLU A 1 417 ? -33.514 2.701 34.592 1.00 55.62 417 GLU A CA 1
ATOM 3148 C C . GLU A 1 417 ? -32.846 1.574 35.401 1.00 55.62 417 GLU A C 1
ATOM 3150 O O . GLU A 1 417 ? -33.399 0.481 35.505 1.00 55.62 417 GLU A O 1
ATOM 3155 N N . GLU A 1 418 ? -31.721 1.855 36.072 1.00 54.59 418 GLU A N 1
ATOM 3156 C CA . GLU A 1 418 ? -31.087 0.901 37.001 1.00 54.59 418 GLU A CA 1
ATOM 3157 C C . GLU A 1 418 ? -31.963 0.626 38.242 1.00 54.59 418 GLU A C 1
ATOM 3159 O O . GLU A 1 418 ? -31.981 -0.492 38.759 1.00 54.59 418 GLU A O 1
ATOM 3164 N N . ASN A 1 419 ? -32.716 1.623 38.731 1.00 58.94 419 ASN A N 1
ATOM 3165 C CA . ASN A 1 419 ? -33.651 1.430 39.848 1.00 58.94 419 ASN A CA 1
ATOM 3166 C C . ASN A 1 419 ? -34.934 0.701 39.428 1.00 58.94 419 ASN A C 1
ATOM 3168 O O . ASN A 1 419 ? -35.520 0.010 40.262 1.00 58.94 419 ASN A O 1
ATOM 3172 N N . GLU A 1 420 ? -35.387 0.857 38.184 1.00 67.69 420 GLU A N 1
ATOM 3173 C CA . GLU A 1 420 ? -36.552 0.155 37.643 1.00 67.69 420 GLU A CA 1
ATOM 3174 C C . GLU A 1 420 ? -36.228 -1.339 37.491 1.00 67.69 420 GLU A C 1
ATOM 3176 O O . GLU A 1 420 ? -36.995 -2.181 37.958 1.00 67.69 420 GLU A O 1
ATOM 3181 N N . GLU A 1 421 ? -35.048 -1.686 36.957 1.00 64.31 421 GLU A N 1
ATOM 3182 C CA . GLU A 1 421 ? -34.582 -3.080 36.912 1.00 64.31 421 GLU A CA 1
ATOM 3183 C C . GLU A 1 421 ? -34.390 -3.669 38.314 1.00 64.31 421 GLU A C 1
ATOM 3185 O O . GLU A 1 421 ? -34.857 -4.780 38.581 1.00 64.31 421 GLU A O 1
ATOM 3190 N N . ALA A 1 422 ? -33.786 -2.922 39.246 1.00 68.81 422 ALA A N 1
ATOM 3191 C CA . ALA A 1 422 ? -33.647 -3.372 40.630 1.00 68.81 422 ALA A CA 1
ATOM 3192 C C . ALA A 1 422 ? -35.013 -3.589 41.310 1.00 68.81 422 ALA A C 1
ATOM 3194 O O . ALA A 1 422 ? -35.195 -4.585 42.009 1.00 68.81 422 ALA A O 1
ATOM 3195 N N . ARG A 1 423 ? -36.002 -2.716 41.059 1.00 75.12 423 ARG A N 1
ATOM 3196 C CA . ARG A 1 423 ? -37.383 -2.880 41.551 1.00 75.12 423 ARG A CA 1
ATOM 3197 C C . ARG A 1 423 ? -38.082 -4.093 40.954 1.00 75.12 423 ARG A C 1
ATOM 3199 O O . ARG A 1 423 ? -38.796 -4.784 41.675 1.00 75.12 423 ARG A O 1
ATOM 3206 N N . VAL A 1 424 ? -37.897 -4.364 39.663 1.00 74.50 424 VAL A N 1
ATOM 3207 C CA . VAL A 1 424 ? -38.499 -5.532 38.999 1.00 74.50 424 VAL A CA 1
ATOM 3208 C C . VAL A 1 424 ? -37.890 -6.837 39.520 1.00 74.50 424 VAL A C 1
ATOM 3210 O O . VAL A 1 424 ? -38.608 -7.828 39.672 1.00 74.50 424 VAL A O 1
ATOM 3213 N N . ILE A 1 425 ? -36.593 -6.849 39.843 1.00 74.00 425 ILE A N 1
ATOM 3214 C CA . ILE A 1 425 ? -35.931 -8.005 40.464 1.00 74.00 425 ILE A CA 1
ATOM 3215 C C . ILE A 1 425 ? -36.449 -8.231 41.893 1.00 74.00 425 ILE A C 1
ATOM 3217 O O . ILE A 1 425 ? -36.749 -9.372 42.245 1.00 74.00 425 ILE A O 1
ATOM 3221 N N . ASP A 1 426 ? -36.617 -7.171 42.688 1.00 77.50 426 ASP A N 1
ATOM 3222 C CA . ASP A 1 426 ? -37.108 -7.282 44.071 1.00 77.50 426 ASP A CA 1
ATOM 3223 C C . ASP A 1 426 ? -38.584 -7.723 44.124 1.00 77.50 426 ASP A C 1
ATOM 3225 O O . ASP A 1 426 ? -38.940 -8.611 44.897 1.00 77.50 426 ASP A O 1
ATOM 3229 N N . LEU A 1 427 ? -39.430 -7.208 43.219 1.00 75.75 427 LEU A N 1
ATOM 3230 C CA . LEU A 1 427 ? -40.833 -7.631 43.083 1.00 75.75 427 LEU A CA 1
ATOM 3231 C C . LEU A 1 427 ? -40.959 -9.111 42.691 1.00 75.75 427 LEU A C 1
ATOM 3233 O O . LEU A 1 427 ? -41.768 -9.837 43.265 1.00 75.75 427 LEU A O 1
ATOM 3237 N N . ARG A 1 428 ? -40.120 -9.596 41.764 1.00 78.38 428 ARG A N 1
ATOM 3238 C CA . ARG A 1 428 ? -40.084 -11.027 41.408 1.00 78.38 428 ARG A CA 1
ATOM 3239 C C . ARG A 1 428 ? -39.575 -11.903 42.554 1.00 78.38 428 ARG A C 1
ATOM 3241 O O . ARG A 1 428 ? -40.026 -13.037 42.695 1.00 78.38 428 ARG A O 1
ATOM 3248 N N . ALA A 1 429 ? -38.648 -11.396 43.366 1.00 75.81 429 ALA A N 1
ATOM 3249 C CA . ALA A 1 429 ? -38.151 -12.104 44.541 1.00 75.81 429 ALA A CA 1
ATOM 3250 C C . ALA A 1 429 ? -39.187 -12.162 45.678 1.00 75.81 429 ALA A C 1
ATOM 3252 O O . ALA A 1 429 ? -39.184 -13.127 46.440 1.00 75.81 429 ALA A O 1
ATOM 3253 N N . GLU A 1 430 ? -40.070 -11.167 45.802 1.00 80.06 430 GLU A N 1
ATOM 3254 C CA . GLU A 1 430 ? -41.184 -11.189 46.758 1.00 80.06 430 GLU A CA 1
ATOM 3255 C C . GLU A 1 430 ? -42.312 -12.136 46.341 1.00 80.06 430 GLU A C 1
ATOM 3257 O O . GLU A 1 430 ? -42.809 -12.876 47.193 1.00 80.06 430 GLU A O 1
ATOM 3262 N N . ASP A 1 431 ? -42.679 -12.179 45.058 1.00 81.00 431 ASP A N 1
ATOM 3263 C CA . ASP A 1 431 ? -43.702 -13.114 44.570 1.00 81.00 431 ASP A CA 1
ATOM 3264 C C . ASP A 1 431 ? -43.252 -14.577 44.736 1.00 81.00 431 ASP A C 1
ATOM 3266 O O . ASP A 1 431 ? -44.017 -15.405 45.227 1.00 81.00 431 ASP A O 1
ATOM 3270 N N . ALA A 1 432 ? -41.973 -14.880 44.484 1.00 74.38 432 ALA A N 1
ATOM 3271 C CA . ALA A 1 432 ? -41.399 -16.212 44.705 1.00 74.38 432 ALA A CA 1
ATOM 3272 C C . ALA A 1 432 ? -41.283 -16.625 46.189 1.00 74.38 432 ALA A C 1
ATOM 3274 O O . ALA A 1 432 ? -41.021 -17.789 46.476 1.00 74.38 432 ALA A O 1
ATOM 3275 N N . ARG A 1 433 ? -41.428 -15.691 47.143 1.00 80.88 433 ARG A N 1
ATOM 3276 C CA . ARG A 1 433 ? -41.494 -15.997 48.589 1.00 80.88 433 ARG A CA 1
ATOM 3277 C C . ARG A 1 433 ? -42.925 -16.194 49.092 1.00 80.88 433 ARG A C 1
ATOM 3279 O O . ARG A 1 433 ? -43.098 -16.580 50.249 1.00 80.88 433 ARG A O 1
ATOM 3286 N N . ARG A 1 434 ? -43.933 -15.828 48.293 1.00 78.00 434 ARG A N 1
ATOM 3287 C CA . ARG A 1 434 ? -45.357 -15.963 48.638 1.00 78.00 434 ARG A CA 1
ATOM 3288 C C . ARG A 1 434 ? -45.975 -17.264 48.130 1.00 78.00 434 ARG A C 1
ATOM 3290 O O . ARG A 1 434 ? -46.999 -17.667 48.678 1.00 78.00 434 ARG A O 1
ATOM 3297 N N . GLU A 1 435 ? -45.372 -17.880 47.119 1.00 71.00 435 GLU A N 1
ATOM 3298 C CA . GLU A 1 435 ? -45.600 -19.279 46.726 1.00 71.00 435 GLU A CA 1
ATOM 3299 C C . GLU A 1 435 ? -44.824 -20.237 47.638 1.00 71.00 435 GLU A C 1
ATOM 3301 O O . GLU A 1 435 ? -45.390 -21.308 47.963 1.00 71.00 435 GLU A O 1
#

Secondary structure (DSSP, 8-state):
----------------------------------EEEEEEEES--SS-EEEETTEEEE--TTSEEEEEESSSEEEEEEEPP-B-SSSEEEEEEEETTS--SSEEEEEESS-EEEEEEEEEEEEEEEEEE-TT--B-GGGEEEEEEEETTS-EEEEESSS-EEEE-EEEEEETTEEEEEE--EEEEEEEETTEEE--S----B-TTSSEEEEE-----------------------------THHHHHHHHHHHHHHHHTPPP-TTTGGGS-----HHHHHHHHHHHHHHHHHHHHHHHHHHHHHHHHHHHHHHHHHHTS--------------PPPPPPEEEEEEEETTS-EEEEEESS---TT-SEEE-SEEEEEE-TTS-EE---GGGGEEETTTEEEEEEEEEESS-----HHHHHHHHHHHHHHHHHTTT-